Protein AF-A0A367IY80-F1 (afdb_monomer_lite)

pLDDT: mean 73.95, std 26.01, range [23.48, 98.56]

Secondary structure (DSSP, 8-state):
----HHHHHHHHHHTT---TT--HHHHHHHHHTTSPPPSSHHHHHHHHHHHHHHHHHH-TTT-S-HHHHHHHHHHHHHHHHHHH-TT-SSPPPHHHHHHHHHHSTTTTTS-HHHHHHHHHHHHHSPPPPTT-TT--GGGTTSHHHHHHS---S--SS-HHHHHHTHHHHHHHHS-SS--EESSS-TTSPP-HHHHHHHHHSPEEEEEES---SS--SS--EEEEEESEEEEEEEEEEE-GGGPBPS----EEEEEEEETTEEEEES-HHHHHHHHHHHHHHHHS------------------------------B--SEEEE-TT-EEEEETT--SSTTEEEEE-TTS-EEEEE-SSHHHHHHHHHHHHHHHHHHHH-------------HHHHHHHHHHHHHHHHHHHHHHHHHHHHHHHHHHHHHHHHHHHH---SSHHHHHHHHHHHHHHHHHHHHHHHHHHHHHHHHHHHHHHHHHHHHTTSPPPS-------GGGGGS---PPPPPTHHHHHHHHHHTTS-----S--GGGG----------------------------------------------

Foldseek 3Di:
DPDDPLLVVLLVVLVVDQCALAFLLLSLLVSQQAHPQDQDPVRNLVSLLSNLVSNCVNCVLQAVDSQLSSLVSVLLLLLLLQQPPPVNPDGDDQVNSLVQSCVRVNSVLDDSLLSNQSNQVSNVDHRNGNPDPPVDVVVCPPLSSLVVDDDDDDDDDHLVVVVVVLLVLLCVLAPPDAQKALFDDLPDAQPVVVLVVLQVPFDWAWAAPDQDPDDPDDGRIDIFTFSDKDKKWKFWQADFPRHGDPDGDTDIWIWTDTQQKIFTANPVVLSVVVVVVVVVVVPDDDDDPDDDDDDDDDDDDDDDDPDPPPDNSHTYTPDMAGLALKTKIDGNPPPPDPLWIWIAHPRRIIMIIHDPDVVRSNVVSSNNLLSRLCNHLVQDADPPDDDPPDPVVVVVVVVSLVSLVVLLVVLVVVLVVLVVVLSSLSSVSSSLSNRSRPDPVSSVSSSVVSNVSSVVNNVSSVVNSSSVSSNSSSVSSSVVVVCVVDDDDPDDDDPPDPPVVVPPPPPDDDDPPVVVVVVVVVVPDDDPPPDDDPVSSNDDDPDDDDDDDDDDDDDDDDDDDDDDDDDDDDDDDDDDDDDDDDD

Radius of gyration: 36.54 Å; chains: 1; bounding box: 98×61×120 Å

Sequence (583 aa):
MAVNIEEINFTRKLQTFDFCGESIDTSLRKLLAKVHLPKEAQQIDRAMEDFATRYYECNPTLIDKPDAAYAVAFSILLLHTDAHNKNVKQKMDKDTFIKRTKVIEGGEGVAAEILDIIYDNIVSSEFTYADDPRNLPERANSWFSRWMGDSTHDTTNTPNALLADLGPKLEQHMPAENSFNYKLNILKPIPIGAIHFSLLTAKPLCLAGVRSRHGPKSTETLTIRVTKAGLLDRKYDLLQGGKRATTRGWRPFGVILSGSQIIFFSDLSSYQAWLLEEKKQESQPRRNSTVPHSVSSCLTEPEPAIYPATMPSYLRPAQIVSLSHAVCIHDENYKKYPHVFRLIMSDGQHFLLRASSHEDMDDWMLKINYAAALKTTGVVVRPFKRRDKTEDAGFSTEKREERAKEKINELCNQIEGQCLILDRELQLRRNLMVLLPCQRSTKDRLIAYAEMTGKRISDKRIDLQQLECYRDFLEAELAWCSSSGKTQPKNQGSFKSLTNLLIIPSIPPKENTDMERIMRRRSQSNPILPNLNMSLLQLPTINQRGQMSSDTTPIKEEEYDDNISVIIVNDSFMERPDSPHIV

InterPro domains:
  IPR000904 Sec7 domain [PF01369] (14-127)
  IPR000904 Sec7 domain [PS50190] (14-125)
  IPR000904 Sec7 domain [SM00222] (2-127)
  IPR001849 Pleckstrin homology domain [PS50003] (225-373)
  IPR001849 Pleckstrin homology domain [SM00233] (226-375)
  IPR011993 PH-like domain superfamily [G3DSA:2.30.29.30] (216-375)
  IPR023394 Sec7, C-terminal domain superfamily [G3DSA:1.10.1000.11] (18-134)
  IPR035999 Sec7 domain superfamily [SSF48425] (15-132)
  IPR041681 Pleckstrin homology domain 9 [PF15410] (228-373)

Structure (mmCIF, N/CA/C/O backbone):
data_AF-A0A367IY80-F1
#
_entry.id   AF-A0A367IY80-F1
#
loop_
_atom_site.group_PDB
_atom_site.id
_atom_site.type_symbol
_atom_site.label_atom_id
_atom_site.label_alt_id
_atom_site.label_comp_id
_atom_site.label_asym_id
_atom_site.label_entity_id
_atom_site.label_seq_id
_atom_site.pdbx_PDB_ins_code
_atom_site.Cartn_x
_atom_site.Cartn_y
_atom_site.Cartn_z
_atom_site.occupancy
_atom_site.B_iso_or_equiv
_atom_site.auth_seq_id
_atom_site.auth_comp_id
_atom_site.auth_asym_id
_atom_site.auth_atom_id
_atom_site.pdbx_PDB_model_num
ATOM 1 N N . MET A 1 1 ? -5.882 20.447 49.235 1.00 39.56 1 MET A N 1
ATOM 2 C CA . MET A 1 1 ? -6.317 19.629 48.085 1.00 39.56 1 MET A CA 1
ATOM 3 C C . MET A 1 1 ? -6.302 18.179 48.529 1.00 39.56 1 MET A C 1
ATOM 5 O O . MET A 1 1 ? -5.224 17.622 48.680 1.00 39.56 1 MET A O 1
ATOM 9 N N . ALA A 1 2 ? -7.461 17.609 48.857 1.00 43.19 2 ALA A N 1
ATOM 10 C CA . ALA A 1 2 ? -7.563 16.180 49.129 1.00 43.19 2 ALA A CA 1
ATOM 11 C C . ALA A 1 2 ? -7.602 15.469 47.772 1.00 43.19 2 ALA A C 1
ATOM 13 O O . ALA A 1 2 ? -8.587 15.590 47.051 1.00 43.19 2 ALA A O 1
ATOM 14 N N . VAL A 1 3 ? -6.507 14.818 47.383 1.00 52.38 3 VAL A N 1
ATOM 15 C CA . VAL A 1 3 ? -6.527 13.902 46.237 1.00 52.38 3 VAL A CA 1
ATOM 16 C C . VAL A 1 3 ? -7.432 12.736 46.636 1.00 52.38 3 VAL A C 1
ATOM 18 O O . VAL A 1 3 ? -7.239 12.156 47.707 1.00 52.38 3 VAL A O 1
ATOM 21 N N . ASN A 1 4 ? -8.465 12.456 45.841 1.00 67.62 4 ASN A N 1
ATOM 22 C CA . ASN A 1 4 ? -9.477 11.463 46.181 1.00 67.62 4 ASN A CA 1
ATOM 23 C C . ASN A 1 4 ? -8.832 10.062 46.233 1.00 67.62 4 ASN A C 1
ATOM 25 O O . ASN A 1 4 ? -8.220 9.606 45.269 1.00 67.62 4 ASN A O 1
ATOM 29 N N . ILE A 1 5 ? -8.939 9.374 47.374 1.00 66.88 5 ILE A N 1
ATOM 30 C CA . ILE A 1 5 ? -8.332 8.051 47.605 1.00 66.88 5 ILE A CA 1
ATOM 31 C C . ILE A 1 5 ? -8.851 7.016 46.592 1.00 66.88 5 ILE A C 1
ATOM 33 O O . ILE A 1 5 ? -8.110 6.111 46.203 1.00 66.88 5 ILE A O 1
ATOM 37 N N . GLU A 1 6 ? -10.098 7.154 46.135 1.00 64.62 6 GLU A N 1
ATOM 38 C CA . GLU A 1 6 ? -10.689 6.276 45.117 1.00 64.62 6 GLU A CA 1
ATOM 39 C C . GLU A 1 6 ? -10.008 6.430 43.750 1.00 64.62 6 GLU A C 1
ATOM 41 O O . GLU A 1 6 ? -9.705 5.426 43.105 1.00 64.62 6 GLU A O 1
ATOM 46 N N . GLU A 1 7 ? -9.671 7.661 43.363 1.00 63.84 7 GLU A N 1
ATOM 47 C CA . GLU A 1 7 ? -8.958 7.991 42.121 1.00 63.84 7 GLU A CA 1
ATOM 48 C C . GLU A 1 7 ? -7.549 7.373 42.133 1.00 63.84 7 GLU A C 1
ATOM 50 O O . GLU A 1 7 ? -7.187 6.609 41.241 1.00 63.84 7 GLU A O 1
ATOM 55 N N . ILE A 1 8 ? -6.803 7.552 43.232 1.00 70.31 8 ILE A N 1
ATOM 56 C CA . ILE A 1 8 ? -5.475 6.938 43.423 1.00 70.31 8 ILE A CA 1
ATOM 57 C C . ILE A 1 8 ? -5.546 5.402 43.339 1.00 70.31 8 ILE A C 1
ATOM 59 O O . ILE A 1 8 ? -4.636 4.744 42.823 1.00 70.31 8 ILE A O 1
ATOM 63 N N . ASN A 1 9 ? -6.612 4.803 43.873 1.00 79.19 9 ASN A N 1
ATOM 64 C CA . ASN A 1 9 ? -6.799 3.356 43.851 1.00 79.19 9 ASN A CA 1
ATOM 65 C C . ASN A 1 9 ? -7.140 2.828 42.452 1.00 79.19 9 ASN A C 1
ATOM 67 O O . ASN A 1 9 ? -6.669 1.740 42.106 1.00 79.19 9 ASN A O 1
ATOM 71 N N . PHE A 1 10 ? -7.910 3.575 41.654 1.00 84.31 10 PHE A N 1
ATOM 72 C CA . PHE A 1 10 ? -8.187 3.239 40.258 1.00 84.31 10 PHE A CA 1
ATOM 73 C C . PHE A 1 10 ? -6.900 3.245 39.432 1.00 84.31 10 PHE A C 1
ATOM 75 O O . PHE A 1 10 ? -6.532 2.204 38.884 1.00 84.31 10 PHE A O 1
ATOM 82 N N . THR A 1 11 ? -6.161 4.360 39.428 1.00 82.81 11 THR A N 1
ATOM 83 C CA . THR A 1 11 ? -4.933 4.510 38.634 1.00 82.81 11 THR A CA 1
ATOM 84 C C . THR A 1 11 ? -3.892 3.452 39.015 1.00 82.81 11 THR A C 1
ATOM 86 O O . THR A 1 11 ? -3.287 2.825 38.145 1.00 82.81 11 THR A O 1
ATOM 89 N N . ARG A 1 12 ? -3.729 3.147 40.314 1.00 85.75 12 ARG A N 1
ATOM 90 C CA . ARG A 1 12 ? -2.819 2.077 40.766 1.00 85.75 12 ARG A CA 1
ATOM 91 C C . ARG A 1 12 ? -3.234 0.699 40.246 1.00 85.75 12 ARG A C 1
ATOM 93 O O . ARG A 1 12 ? -2.372 -0.077 39.844 1.00 85.75 12 ARG A O 1
ATOM 100 N N . LYS A 1 13 ? -4.530 0.371 40.267 1.00 87.25 13 LYS A N 1
ATOM 101 C CA . LYS A 1 13 ? -5.027 -0.913 39.746 1.00 87.25 13 LYS A CA 1
ATOM 102 C C . LYS A 1 13 ? -4.872 -0.990 38.231 1.00 87.25 13 LYS A C 1
ATOM 104 O O . LYS A 1 13 ? -4.437 -2.025 37.738 1.00 87.25 13 LYS A O 1
ATOM 109 N N . LEU A 1 14 ? -5.169 0.093 37.514 1.00 91.56 14 LEU A N 1
ATOM 110 C CA . LEU A 1 14 ? -5.046 0.194 36.059 1.00 91.56 14 LEU A CA 1
ATOM 111 C C . LEU A 1 14 ? -3.630 -0.151 35.575 1.00 91.56 14 LEU A C 1
ATOM 113 O O . LEU A 1 14 ? -3.478 -0.900 34.615 1.00 91.56 14 LEU A O 1
ATOM 117 N N . GLN A 1 15 ? -2.598 0.301 36.292 1.00 89.81 15 GLN A N 1
ATOM 118 C CA . GLN A 1 15 ? -1.198 -0.003 35.967 1.00 89.81 15 GLN A CA 1
ATOM 119 C C . GLN A 1 15 ? -0.846 -1.500 36.047 1.00 89.81 15 GLN A C 1
ATOM 121 O O . GLN A 1 15 ? 0.157 -1.926 35.481 1.00 89.81 15 GLN A O 1
ATOM 126 N N . THR A 1 16 ? -1.668 -2.325 36.708 1.00 90.56 16 THR A N 1
ATOM 127 C CA . THR A 1 16 ? -1.457 -3.784 36.765 1.00 90.56 16 THR A CA 1
ATOM 128 C C . THR A 1 16 ? -2.000 -4.523 35.539 1.00 90.56 16 THR A C 1
ATOM 130 O O . THR A 1 16 ? -1.734 -5.713 35.375 1.00 90.56 16 THR A O 1
ATOM 133 N N . PHE A 1 17 ? -2.753 -3.841 34.669 1.00 91.38 17 PHE A N 1
ATOM 134 C CA . PHE A 1 17 ? -3.269 -4.427 33.440 1.00 91.38 17 PHE A CA 1
ATOM 135 C C . PHE A 1 17 ? -2.245 -4.311 32.315 1.00 91.38 17 PHE A C 1
ATOM 137 O O . PHE A 1 17 ? -1.689 -3.241 32.050 1.00 91.38 17 PHE A O 1
ATOM 144 N N . ASP A 1 18 ? -2.039 -5.435 31.637 1.00 90.31 18 ASP A N 1
ATOM 145 C CA . ASP A 1 18 ? -1.393 -5.492 30.336 1.00 90.31 18 ASP A CA 1
ATOM 146 C C . ASP A 1 18 ? -2.469 -5.532 29.246 1.00 90.31 18 ASP A C 1
ATOM 148 O O . ASP A 1 18 ? -3.359 -6.391 29.284 1.00 90.31 18 ASP A O 1
ATOM 152 N N . PHE A 1 19 ? -2.402 -4.572 28.326 1.00 94.69 19 PHE A N 1
ATOM 153 C CA . PHE A 1 19 ? -3.300 -4.438 27.180 1.00 94.69 19 PHE A CA 1
ATOM 154 C C . PHE A 1 19 ? -2.566 -4.632 25.846 1.00 94.69 19 PHE A C 1
ATOM 156 O O . PHE A 1 19 ? -3.152 -4.372 24.796 1.00 94.69 19 PHE A O 1
ATOM 163 N N . CYS A 1 20 ? -1.287 -5.024 25.859 1.00 93.56 20 CYS A N 1
ATOM 164 C CA . CYS A 1 20 ? -0.490 -5.143 24.641 1.00 93.56 20 CYS A CA 1
ATOM 165 C C . CYS A 1 20 ? -1.132 -6.127 23.651 1.00 93.56 20 CYS A C 1
ATOM 167 O O . CYS A 1 20 ? -1.372 -7.288 23.976 1.00 93.56 20 CYS A O 1
ATOM 169 N N . GLY A 1 21 ? -1.379 -5.668 22.423 1.00 89.06 21 GLY A N 1
ATOM 170 C CA . GLY A 1 21 ? -1.939 -6.483 21.344 1.00 89.06 21 GLY A CA 1
ATOM 171 C C . GLY A 1 21 ? -3.428 -6.818 21.487 1.00 89.06 21 GLY A C 1
ATOM 172 O O . GLY A 1 21 ? -3.934 -7.620 20.704 1.00 89.06 21 GLY A O 1
ATOM 173 N N . GLU A 1 22 ? -4.137 -6.227 22.450 1.00 93.06 22 GLU A N 1
ATOM 174 C CA . GLU A 1 22 ? -5.588 -6.371 22.604 1.00 93.06 22 GLU A CA 1
ATOM 175 C C . GLU A 1 22 ? -6.330 -5.221 21.903 1.00 93.06 22 GLU A C 1
ATOM 177 O O . GLU A 1 22 ? -5.822 -4.104 21.814 1.00 93.06 22 GLU A O 1
ATOM 182 N N . SER A 1 23 ? -7.554 -5.467 21.421 1.00 95.44 23 SER A N 1
ATOM 183 C CA . SER A 1 23 ? -8.428 -4.393 20.939 1.00 95.44 23 SER A CA 1
ATOM 184 C C . SER A 1 23 ? -8.991 -3.562 22.096 1.00 95.44 23 SER A C 1
ATOM 186 O O . SER A 1 23 ? -9.239 -4.074 23.190 1.00 95.44 23 SER A O 1
ATOM 188 N N . ILE A 1 24 ? -9.271 -2.280 21.846 1.00 97.19 24 ILE A N 1
ATOM 189 C CA . ILE A 1 24 ? -9.706 -1.339 22.890 1.00 97.19 24 ILE A CA 1
ATOM 190 C C . ILE A 1 24 ? -11.011 -1.749 23.587 1.00 97.19 24 ILE A C 1
ATOM 192 O O . ILE A 1 24 ? -11.134 -1.586 24.799 1.00 97.19 24 ILE A O 1
ATOM 196 N N . ASP A 1 25 ? -11.967 -2.334 22.861 1.00 96.00 25 ASP A N 1
ATOM 197 C CA . ASP A 1 25 ? -13.209 -2.860 23.436 1.00 96.00 25 ASP A CA 1
ATOM 198 C C . ASP A 1 25 ? -12.947 -4.057 24.358 1.00 96.00 25 ASP A C 1
ATOM 200 O O . ASP A 1 25 ? -13.557 -4.169 25.423 1.00 96.00 25 ASP A O 1
ATOM 204 N N . THR A 1 26 ? -11.997 -4.917 23.995 1.00 94.00 26 THR A N 1
ATOM 205 C CA . THR A 1 26 ? -11.577 -6.070 24.798 1.00 94.00 26 THR A CA 1
ATOM 206 C C . THR A 1 26 ? -10.854 -5.627 26.069 1.00 94.00 26 THR A C 1
ATOM 208 O O . THR A 1 26 ? -11.201 -6.074 27.166 1.00 94.00 26 THR A O 1
ATOM 211 N N . SER A 1 27 ? -9.905 -4.697 25.951 1.00 95.94 27 SER A N 1
ATOM 212 C CA . SER A 1 27 ? -9.175 -4.136 27.091 1.00 95.94 27 SER A CA 1
ATOM 213 C C . SER A 1 27 ? -10.099 -3.393 28.057 1.00 95.94 27 SER A C 1
ATOM 215 O O . SER A 1 27 ? -9.985 -3.559 29.274 1.00 95.94 27 SER A O 1
ATOM 217 N N . LEU A 1 28 ? -11.075 -2.640 27.538 1.00 95.62 28 LEU A N 1
ATOM 218 C CA . LEU A 1 28 ? -12.061 -1.950 28.368 1.00 95.62 28 LEU A CA 1
ATOM 219 C C . LEU A 1 28 ? -12.973 -2.946 29.101 1.00 95.62 28 LEU A C 1
ATOM 221 O O . LEU A 1 28 ? -13.171 -2.819 30.308 1.00 95.62 28 LEU A O 1
ATOM 225 N N . ARG A 1 29 ? -13.457 -3.998 28.423 1.00 93.88 29 ARG A N 1
ATOM 226 C CA . ARG A 1 29 ? -14.198 -5.100 29.073 1.00 93.88 29 ARG A CA 1
ATOM 227 C C . ARG A 1 29 ? -13.383 -5.743 30.198 1.00 93.88 29 ARG A C 1
ATOM 229 O O . ARG A 1 29 ? -13.903 -5.954 31.293 1.00 93.88 29 ARG A O 1
ATOM 236 N N . LYS A 1 30 ? -12.101 -6.031 29.946 1.00 91.00 30 LYS A N 1
ATOM 237 C CA . LYS A 1 30 ? -11.167 -6.634 30.911 1.00 91.00 30 LYS A CA 1
ATOM 238 C C . LYS A 1 30 ? -10.981 -5.758 32.150 1.00 91.00 30 LYS A C 1
ATOM 240 O O . LYS A 1 30 ? -10.965 -6.286 33.263 1.00 91.00 30 LYS A O 1
ATOM 245 N N . LEU A 1 31 ? -10.858 -4.444 31.962 1.00 92.44 31 LEU A N 1
ATOM 246 C CA . LEU A 1 31 ? -10.748 -3.481 33.054 1.00 92.44 31 LEU A CA 1
ATOM 247 C C . LEU A 1 31 ? -12.026 -3.452 33.903 1.00 92.44 31 LEU A C 1
ATOM 249 O O . LEU A 1 31 ? -11.956 -3.652 35.115 1.00 92.44 31 LEU A O 1
ATOM 253 N N . LEU A 1 32 ? -13.189 -3.257 33.276 1.00 90.56 32 LEU A N 1
ATOM 254 C CA . LEU A 1 32 ? -14.473 -3.061 33.968 1.00 90.56 32 LEU A CA 1
ATOM 255 C C . LEU A 1 32 ? -14.977 -4.315 34.692 1.00 90.56 32 LEU A C 1
ATOM 257 O O . LEU A 1 32 ? -15.677 -4.216 35.701 1.00 90.56 32 LEU A O 1
ATOM 261 N N . ALA A 1 33 ? -14.555 -5.496 34.239 1.00 87.56 33 ALA A N 1
ATOM 262 C CA . ALA A 1 33 ? -14.820 -6.752 34.932 1.00 87.56 33 ALA A CA 1
ATOM 263 C C . ALA A 1 33 ? -14.089 -6.875 36.280 1.00 87.56 33 ALA A C 1
ATOM 265 O O . ALA A 1 33 ? -14.486 -7.681 37.118 1.00 87.56 33 ALA A O 1
ATOM 266 N N . LYS A 1 34 ? -13.010 -6.112 36.498 1.00 84.25 34 LYS A N 1
ATOM 267 C CA . LYS A 1 34 ? -12.121 -6.253 37.665 1.00 84.25 34 LYS A CA 1
ATOM 268 C C . LYS A 1 34 ? -11.995 -4.982 38.508 1.00 84.25 34 LYS A C 1
ATOM 270 O O . LYS A 1 34 ? -11.652 -5.061 39.689 1.00 84.25 34 LYS A O 1
ATOM 275 N N . VAL A 1 35 ? -12.232 -3.812 37.922 1.00 86.31 35 VAL A N 1
ATOM 276 C CA . VAL A 1 35 ? -12.069 -2.506 38.568 1.00 86.31 35 VAL A CA 1
ATOM 277 C C . VAL A 1 35 ? -13.399 -1.767 38.551 1.00 86.31 35 VAL A C 1
ATOM 279 O O . VAL A 1 35 ? -14.091 -1.735 37.540 1.00 86.31 35 VAL A O 1
ATOM 282 N N . HIS A 1 36 ? -13.750 -1.187 39.696 1.00 81.19 36 HIS A N 1
ATOM 283 C CA . HIS A 1 36 ? -14.983 -0.429 39.858 1.00 81.19 36 HIS A CA 1
ATOM 284 C C . HIS A 1 36 ? -14.760 0.972 39.297 1.00 81.19 36 HIS A C 1
ATOM 286 O O . HIS A 1 36 ? -13.751 1.607 39.620 1.00 81.19 36 HIS A O 1
ATOM 292 N N . LEU A 1 37 ? -15.685 1.438 38.458 1.00 83.38 37 LEU A N 1
ATOM 293 C CA . LEU A 1 37 ? -15.682 2.833 38.043 1.00 83.38 37 LEU A CA 1
ATOM 294 C C . LEU A 1 37 ? -16.216 3.715 39.177 1.00 83.38 37 LEU A C 1
ATOM 296 O O . LEU A 1 37 ? -17.112 3.291 39.914 1.00 83.38 37 LEU A O 1
ATOM 300 N N . PRO A 1 38 ? -15.712 4.951 39.299 1.00 82.88 38 PRO A N 1
ATOM 301 C CA . PRO A 1 38 ? -16.319 5.946 40.166 1.00 82.88 38 PRO A CA 1
ATOM 302 C C . PRO A 1 38 ? -17.782 6.221 39.793 1.00 82.88 38 PRO A C 1
ATOM 304 O O . PRO A 1 38 ? -18.209 5.977 38.665 1.00 82.88 38 PRO A O 1
ATOM 307 N N . LYS A 1 39 ? -18.557 6.766 40.735 1.00 78.12 39 LYS A N 1
ATOM 308 C CA . LYS A 1 39 ? -19.978 7.100 40.508 1.00 78.12 39 LYS A CA 1
ATOM 309 C C . LYS A 1 39 ? -20.194 8.526 40.001 1.00 78.12 39 LYS A C 1
ATOM 311 O O . LYS A 1 39 ? -21.247 8.827 39.447 1.00 78.12 39 LYS A O 1
ATOM 316 N N . GLU A 1 40 ? -19.220 9.409 40.205 1.00 81.81 40 GLU A N 1
ATOM 317 C CA . GLU A 1 40 ? -19.300 10.810 39.793 1.00 81.81 40 GLU A CA 1
ATOM 318 C C . GLU A 1 40 ? -18.825 10.989 38.349 1.00 81.81 40 GLU A C 1
ATOM 320 O O . GLU A 1 40 ? -17.759 10.505 37.973 1.00 81.81 40 GLU A O 1
ATOM 325 N N . ALA A 1 41 ? -19.576 11.752 37.549 1.00 80.38 41 ALA A N 1
ATOM 326 C CA . ALA A 1 41 ? -19.288 11.942 36.125 1.00 80.38 41 ALA A CA 1
ATOM 327 C C . ALA A 1 41 ? -17.870 12.480 35.858 1.00 80.38 41 ALA A C 1
ATOM 329 O O . ALA A 1 41 ? -17.178 11.964 34.987 1.00 80.38 41 ALA A O 1
ATOM 330 N N . GLN A 1 42 ? -17.410 13.462 36.643 1.00 83.31 42 GLN A N 1
ATOM 331 C CA . GLN A 1 42 ? -16.056 14.021 36.510 1.00 83.31 42 GLN A CA 1
ATOM 332 C C . GLN A 1 42 ? -14.959 12.998 36.833 1.00 83.31 42 GLN A C 1
ATOM 334 O O . GLN A 1 42 ? -13.864 13.072 36.290 1.00 83.31 42 GLN A O 1
ATOM 339 N N . GLN A 1 43 ? -15.236 12.047 37.724 1.00 84.81 43 GLN A N 1
ATOM 340 C CA . GLN A 1 43 ? -14.275 11.012 38.094 1.00 84.81 43 GLN A CA 1
ATOM 341 C C . GLN A 1 43 ? -14.250 9.880 37.059 1.00 84.81 43 GLN A C 1
ATOM 343 O O . GLN A 1 43 ? -13.184 9.343 36.774 1.00 84.81 43 GLN A O 1
ATOM 348 N N . ILE A 1 44 ? -15.400 9.545 36.459 1.00 86.38 44 ILE A N 1
ATOM 349 C CA . ILE A 1 44 ? -15.474 8.622 35.314 1.00 86.38 44 ILE A CA 1
ATOM 350 C C . ILE A 1 44 ? -14.679 9.181 34.133 1.00 86.38 44 ILE A C 1
ATOM 352 O O . ILE A 1 44 ? -13.930 8.440 33.504 1.00 86.38 44 ILE A O 1
ATOM 356 N N . ASP A 1 45 ? -14.822 10.478 33.858 1.00 86.75 45 ASP A N 1
ATOM 357 C CA . ASP A 1 45 ? -14.097 11.164 32.790 1.00 86.75 45 ASP A CA 1
ATOM 358 C C . ASP A 1 45 ? -12.576 10.996 32.941 1.00 86.75 45 ASP A C 1
ATOM 360 O O . ASP A 1 45 ? -11.920 10.425 32.069 1.00 86.75 45 ASP A O 1
ATOM 364 N N . ARG A 1 46 ? -12.037 11.333 34.121 1.00 90.38 46 ARG A N 1
ATOM 365 C CA . ARG A 1 46 ? -10.613 11.132 34.445 1.00 90.38 46 ARG A CA 1
ATOM 366 C C . ARG A 1 46 ? -10.180 9.670 34.385 1.00 90.38 46 ARG A C 1
ATOM 368 O O . ARG A 1 46 ? -9.112 9.362 33.869 1.00 90.38 46 ARG A O 1
ATOM 375 N N . ALA A 1 47 ? -11.013 8.748 34.868 1.00 90.38 47 ALA A N 1
ATOM 376 C CA . ALA A 1 47 ? -10.726 7.317 34.783 1.00 90.38 47 ALA A CA 1
ATOM 377 C C . ALA A 1 47 ? -10.609 6.834 33.322 1.00 90.38 47 ALA A C 1
ATOM 379 O O . ALA A 1 47 ? -9.811 5.942 33.026 1.00 90.38 47 ALA A O 1
ATOM 380 N N . MET A 1 48 ? -11.386 7.416 32.401 1.00 92.88 48 MET A N 1
ATOM 381 C CA . MET A 1 48 ? -11.287 7.123 30.969 1.00 92.88 48 MET A CA 1
ATOM 382 C C . MET A 1 48 ? -10.054 7.756 30.323 1.00 92.88 48 MET A C 1
ATOM 384 O O . MET A 1 48 ? -9.451 7.118 29.462 1.00 92.88 48 MET A O 1
ATOM 388 N N . GLU A 1 49 ? -9.638 8.951 30.745 1.00 93.56 49 GLU A N 1
ATOM 389 C CA . GLU A 1 49 ? -8.364 9.552 30.315 1.00 93.56 49 GLU A CA 1
ATOM 390 C C . GLU A 1 49 ? -7.160 8.701 30.759 1.00 93.56 49 GLU A C 1
ATOM 392 O O . GLU A 1 49 ? -6.262 8.412 29.959 1.00 93.56 49 GLU A O 1
ATOM 397 N N . ASP A 1 50 ? -7.177 8.224 32.006 1.00 94.88 50 ASP A N 1
ATOM 398 C CA . ASP A 1 50 ? -6.172 7.307 32.549 1.00 94.88 50 ASP A CA 1
ATOM 399 C C . ASP A 1 50 ? -6.133 5.996 31.747 1.00 94.88 50 ASP A C 1
ATOM 401 O O . ASP A 1 50 ? -5.061 5.549 31.324 1.00 94.88 50 ASP A O 1
ATOM 405 N N . PHE A 1 51 ? -7.300 5.386 31.486 1.00 96.31 51 PHE A N 1
ATOM 406 C CA . PHE A 1 51 ? -7.398 4.175 30.662 1.00 96.31 51 PHE A CA 1
ATOM 407 C C . PHE A 1 51 ? -6.853 4.400 29.252 1.00 96.31 51 PHE A C 1
ATOM 409 O O . PHE A 1 51 ? -6.078 3.581 28.762 1.00 96.31 51 PHE A O 1
ATOM 416 N N . ALA A 1 52 ? -7.230 5.503 28.609 1.00 96.94 52 ALA A N 1
ATOM 417 C CA . ALA A 1 52 ? -6.790 5.847 27.265 1.00 96.94 52 ALA A CA 1
ATOM 418 C C . ALA A 1 52 ? -5.269 6.015 27.183 1.00 96.94 52 ALA A C 1
ATOM 420 O O . ALA A 1 52 ? -4.633 5.483 26.269 1.00 96.94 52 ALA A O 1
ATOM 421 N N . THR A 1 53 ? -4.682 6.689 28.174 1.00 96.44 53 THR A N 1
ATOM 422 C CA . THR A 1 53 ? -3.229 6.850 28.301 1.00 96.44 53 THR A CA 1
ATOM 423 C C . THR A 1 53 ? -2.553 5.492 28.450 1.00 96.44 53 THR A C 1
ATOM 425 O O . THR A 1 53 ? -1.660 5.161 27.671 1.00 96.44 53 THR A O 1
ATOM 428 N N . ARG A 1 54 ? -3.036 4.651 29.372 1.00 96.31 54 ARG A N 1
ATOM 429 C CA . ARG A 1 54 ? -2.484 3.309 29.587 1.00 96.31 54 ARG A CA 1
ATOM 430 C C . ARG A 1 54 ? -2.618 2.414 28.352 1.00 96.31 54 ARG A C 1
ATOM 432 O O . ARG A 1 54 ? -1.686 1.691 28.008 1.00 96.31 54 ARG A O 1
ATOM 439 N N . TYR A 1 55 ? -3.763 2.446 27.676 1.00 97.31 55 TYR A N 1
ATOM 440 C CA . TYR A 1 55 ? -3.983 1.665 26.462 1.00 97.31 55 TYR A CA 1
ATOM 441 C C . TYR A 1 55 ? -3.032 2.101 25.341 1.00 97.31 55 TYR A C 1
ATOM 443 O O . TYR A 1 55 ? -2.469 1.244 24.662 1.00 97.31 55 TYR A O 1
ATOM 451 N N . TYR A 1 56 ? -2.811 3.410 25.178 1.00 95.94 56 TYR A N 1
ATOM 452 C CA . TYR A 1 56 ? -1.848 3.951 24.218 1.00 95.94 56 TYR A CA 1
ATOM 453 C C . TYR A 1 56 ? -0.402 3.546 24.550 1.00 95.94 56 TYR A C 1
ATOM 455 O O . TYR A 1 56 ? 0.323 3.129 23.651 1.00 95.94 56 TYR A O 1
ATOM 463 N N . GLU A 1 57 ? 0.007 3.588 25.822 1.00 95.38 57 GLU A N 1
ATOM 464 C CA . GLU A 1 57 ? 1.333 3.118 26.262 1.00 95.38 57 GLU A CA 1
ATOM 465 C C . GLU A 1 57 ? 1.575 1.643 25.915 1.00 95.38 57 GLU A C 1
ATOM 467 O O . GLU A 1 57 ? 2.662 1.279 25.466 1.00 95.38 57 GLU A O 1
ATOM 472 N N . CYS A 1 58 ? 0.557 0.795 26.090 1.00 94.94 58 CYS A N 1
ATOM 473 C CA . CYS A 1 58 ? 0.616 -0.616 25.711 1.00 94.94 58 CYS A CA 1
ATOM 474 C C . CYS A 1 58 ? 0.557 -0.830 24.187 1.00 94.94 58 CYS A C 1
ATOM 476 O O . CYS A 1 58 ? 1.076 -1.826 23.687 1.00 94.94 58 CYS A O 1
ATOM 478 N N . ASN A 1 59 ? -0.079 0.078 23.437 1.00 95.69 59 ASN A N 1
ATOM 479 C CA . ASN A 1 59 ? -0.405 -0.109 22.021 1.00 95.69 59 ASN A CA 1
ATOM 480 C C . ASN A 1 59 ? -0.079 1.112 21.132 1.00 95.69 59 ASN A C 1
ATOM 482 O O . ASN A 1 59 ? -0.942 1.558 20.364 1.00 95.69 59 ASN A O 1
ATOM 486 N N . PRO A 1 60 ? 1.171 1.617 21.123 1.00 93.38 60 PRO A N 1
ATOM 487 C CA . PRO A 1 60 ? 1.538 2.835 20.387 1.00 93.38 60 PRO A CA 1
ATOM 488 C C . PRO A 1 60 ? 1.443 2.681 18.861 1.00 93.38 60 PRO A C 1
ATOM 490 O O . PRO A 1 60 ? 1.526 3.652 18.119 1.00 93.38 60 PRO A O 1
ATOM 493 N N . THR A 1 61 ? 1.304 1.447 18.366 1.00 92.44 61 THR A N 1
ATOM 494 C CA . THR A 1 61 ? 1.189 1.142 16.933 1.00 92.44 61 THR A CA 1
ATOM 495 C C . THR A 1 61 ? -0.252 0.963 16.453 1.00 92.44 61 THR A C 1
ATOM 497 O O . THR A 1 61 ? -0.453 0.880 15.238 1.00 92.44 61 THR A O 1
ATOM 500 N N . LEU A 1 62 ? -1.226 0.892 17.372 1.00 93.38 62 LEU A N 1
ATOM 501 C CA . LEU A 1 62 ? -2.657 0.735 17.079 1.00 93.38 62 LEU A CA 1
ATOM 502 C C . LEU A 1 62 ? -3.388 2.079 17.058 1.00 93.38 62 LEU A C 1
ATOM 504 O O . LEU A 1 62 ? -4.275 2.282 16.234 1.00 93.38 62 LEU A O 1
ATOM 508 N N . ILE A 1 63 ? -2.995 3.010 17.926 1.00 91.00 63 ILE A N 1
ATOM 509 C CA . ILE A 1 63 ? -3.625 4.325 18.061 1.00 91.00 63 ILE A CA 1
ATOM 510 C C . ILE A 1 63 ? -2.554 5.416 18.003 1.00 91.00 63 ILE A C 1
ATOM 512 O O . ILE A 1 63 ? -1.492 5.263 18.593 1.00 91.00 63 ILE A O 1
ATOM 516 N N . ASP A 1 64 ? -2.850 6.522 17.314 1.00 87.38 64 ASP A N 1
ATOM 517 C CA . ASP A 1 64 ? -1.910 7.636 17.116 1.00 87.38 64 ASP A CA 1
ATOM 518 C C . ASP A 1 64 ? -1.649 8.457 18.384 1.00 87.38 64 ASP A C 1
ATOM 520 O O . ASP A 1 64 ? -0.544 8.955 18.592 1.00 87.38 64 ASP A O 1
ATOM 524 N N . LYS A 1 65 ? -2.693 8.676 19.193 1.00 91.31 65 LYS A N 1
ATOM 525 C CA . LYS A 1 65 ? -2.667 9.559 20.366 1.00 91.31 65 LYS A CA 1
ATOM 526 C C . LYS A 1 65 ? -3.614 9.060 21.460 1.00 91.31 65 LYS A C 1
ATOM 528 O O . LYS A 1 65 ? -4.664 8.509 21.123 1.00 91.31 65 LYS A O 1
ATOM 533 N N . PRO A 1 66 ? -3.336 9.351 22.743 1.00 94.56 66 PRO A N 1
ATOM 534 C CA . PRO A 1 66 ? -4.251 9.040 23.843 1.00 94.56 66 PRO A CA 1
ATOM 535 C C . PRO A 1 66 ? -5.676 9.578 23.634 1.00 94.56 66 PRO A C 1
ATOM 537 O O . PRO A 1 66 ? -6.632 8.859 23.903 1.00 94.56 66 PRO A O 1
ATOM 540 N N . ASP A 1 67 ? -5.837 10.782 23.068 1.00 94.81 67 ASP A N 1
ATOM 541 C CA . ASP A 1 67 ? -7.159 11.380 22.802 1.00 94.81 67 ASP A CA 1
ATOM 542 C C . ASP A 1 67 ? -8.054 10.489 21.919 1.00 94.81 67 ASP A C 1
ATOM 544 O O . ASP A 1 67 ? -9.255 10.374 22.152 1.00 94.81 67 ASP A O 1
ATOM 548 N N . ALA A 1 68 ? -7.472 9.792 20.938 1.00 95.31 68 ALA A N 1
ATOM 549 C CA . ALA A 1 68 ? -8.219 8.872 20.083 1.00 95.31 68 ALA A CA 1
ATOM 550 C C . ALA A 1 68 ? -8.693 7.630 20.854 1.00 95.31 68 ALA A C 1
ATOM 552 O O . ALA A 1 68 ? -9.823 7.177 20.668 1.00 95.31 68 ALA A O 1
ATOM 553 N N . ALA A 1 69 ? -7.862 7.103 21.762 1.00 96.88 69 ALA A N 1
ATOM 554 C CA . ALA A 1 69 ? -8.262 6.014 22.651 1.00 96.88 69 ALA A CA 1
ATOM 555 C C . ALA A 1 69 ? -9.391 6.457 23.594 1.00 96.88 69 ALA A C 1
ATOM 557 O O . ALA A 1 69 ? -10.367 5.726 23.761 1.00 96.88 69 ALA A O 1
ATOM 558 N N . TYR A 1 70 ? -9.301 7.670 24.144 1.00 96.81 70 TYR A N 1
ATOM 559 C CA . TYR A 1 70 ? -10.336 8.254 24.995 1.00 96.81 70 TYR A CA 1
ATOM 560 C C . TYR A 1 70 ? -11.667 8.394 24.244 1.00 96.81 70 TYR A C 1
ATOM 562 O O . TYR A 1 70 ? -12.688 7.883 24.708 1.00 96.81 70 TYR A O 1
ATOM 570 N N . ALA A 1 71 ? -11.656 8.993 23.047 1.00 96.00 71 ALA A N 1
ATOM 571 C CA . ALA A 1 71 ? -12.855 9.188 22.232 1.00 96.00 71 ALA A CA 1
ATOM 572 C C . ALA A 1 71 ? -13.583 7.864 21.940 1.00 96.00 71 ALA A C 1
ATOM 574 O O . ALA A 1 71 ? -14.814 7.779 22.036 1.00 96.00 71 ALA A O 1
ATOM 575 N N . VAL A 1 72 ? -12.826 6.808 21.622 1.00 97.50 72 VAL A N 1
ATOM 576 C CA . VAL A 1 72 ? -13.377 5.473 21.358 1.00 97.50 72 VAL A CA 1
ATOM 577 C C . VAL A 1 72 ? -13.872 4.806 22.642 1.00 97.50 72 VAL A C 1
ATOM 579 O O . VAL A 1 72 ? -14.989 4.292 22.651 1.00 97.50 72 VAL A O 1
ATOM 582 N N . ALA A 1 73 ? -13.104 4.844 23.735 1.00 96.94 73 ALA A N 1
ATOM 583 C CA . ALA A 1 73 ? -13.496 4.253 25.016 1.00 96.94 73 ALA A CA 1
ATOM 584 C C . ALA A 1 73 ? -14.790 4.876 25.563 1.00 96.94 73 ALA A C 1
ATOM 586 O O . ALA A 1 73 ? -15.719 4.161 25.946 1.00 96.94 73 ALA A O 1
ATOM 587 N N . PHE A 1 74 ? -14.892 6.206 25.519 1.00 94.50 74 PHE A N 1
ATOM 588 C CA . PHE A 1 74 ? -16.087 6.928 25.945 1.00 94.50 74 PHE A CA 1
ATOM 589 C C . PHE A 1 74 ? -17.294 6.605 25.053 1.00 94.50 74 PHE A C 1
ATOM 591 O O . PHE A 1 74 ? -18.391 6.336 25.548 1.00 94.50 74 PHE A O 1
ATOM 598 N N . SER A 1 75 ? -17.088 6.542 23.733 1.00 97.25 75 SER A N 1
ATOM 599 C CA . SER A 1 75 ? -18.132 6.129 22.785 1.00 97.25 75 SER A CA 1
ATOM 600 C C . SER A 1 75 ? -18.629 4.707 23.053 1.00 97.25 75 SER A C 1
ATOM 602 O O . SER A 1 75 ? -19.832 4.458 22.987 1.00 97.25 75 SER A O 1
ATOM 604 N N . ILE A 1 76 ? -17.725 3.777 23.379 1.00 97.75 76 ILE A N 1
ATOM 605 C CA . ILE A 1 76 ? -18.067 2.394 23.728 1.00 97.75 76 ILE A CA 1
ATOM 606 C C . ILE A 1 76 ? -18.959 2.348 24.972 1.00 97.75 76 ILE A C 1
ATOM 608 O O . ILE A 1 76 ? -19.961 1.634 24.957 1.00 97.75 76 ILE A O 1
ATOM 612 N N . LEU A 1 77 ? -18.634 3.110 26.023 1.00 93.06 77 LEU A N 1
ATOM 613 C CA . LEU A 1 77 ? -19.459 3.173 27.234 1.00 93.06 77 LEU A CA 1
ATOM 614 C C . LEU A 1 77 ? -20.858 3.726 26.947 1.00 93.06 77 LEU A C 1
ATOM 616 O O . LEU A 1 77 ? -21.847 3.147 27.393 1.00 93.06 77 LEU A O 1
ATOM 620 N N . LEU A 1 78 ? -20.955 4.805 26.164 1.00 92.00 78 LEU A N 1
ATOM 621 C CA . LEU A 1 78 ? -22.243 5.374 25.760 1.00 92.00 78 LEU A CA 1
ATOM 622 C C . LEU A 1 78 ? -23.085 4.375 24.960 1.00 92.00 78 LEU A C 1
ATOM 624 O O . LEU A 1 78 ? -24.277 4.223 25.228 1.00 92.00 78 LEU A O 1
ATOM 628 N N . LEU A 1 79 ? -22.469 3.687 23.995 1.00 97.19 79 LEU A N 1
ATOM 629 C CA . LEU A 1 79 ? -23.147 2.677 23.187 1.00 97.19 79 LEU A CA 1
ATOM 630 C C . LEU A 1 79 ? -23.586 1.480 24.032 1.00 97.19 79 LEU A C 1
ATOM 632 O O . LEU A 1 79 ? -24.688 0.977 23.839 1.00 97.19 79 LEU A O 1
ATOM 636 N N . HIS A 1 80 ? -22.744 1.015 24.957 1.00 94.12 80 HIS A N 1
ATOM 637 C CA . HIS A 1 80 ? -23.083 -0.098 25.840 1.00 94.12 80 HIS A CA 1
ATOM 638 C C . HIS A 1 80 ? -24.328 0.229 26.671 1.00 94.12 80 HIS A C 1
ATOM 640 O O . HIS A 1 80 ? -25.284 -0.554 26.659 1.00 94.12 80 HIS A O 1
ATOM 646 N N . THR A 1 81 ? -24.363 1.402 27.313 1.00 90.19 81 THR A N 1
ATOM 647 C CA . THR A 1 81 ? -25.531 1.799 28.102 1.00 90.19 81 THR A CA 1
ATOM 648 C C . THR A 1 81 ? -26.769 1.969 27.229 1.00 90.19 81 THR A C 1
ATOM 650 O O . THR A 1 81 ? -27.840 1.484 27.593 1.00 90.19 81 THR A O 1
ATOM 653 N N . ASP A 1 82 ? -26.638 2.605 26.063 1.00 94.06 82 ASP A N 1
ATOM 654 C CA . ASP A 1 82 ? -27.738 2.738 25.108 1.00 94.06 82 ASP A CA 1
ATOM 655 C C . ASP A 1 82 ? -28.291 1.366 24.697 1.00 94.06 82 ASP A C 1
ATOM 657 O O . ASP A 1 82 ? -29.491 1.134 24.838 1.00 94.06 82 ASP A O 1
ATOM 661 N N . ALA A 1 83 ? -27.428 0.431 24.289 1.00 93.81 83 ALA A N 1
ATOM 662 C CA . ALA A 1 83 ? -27.793 -0.889 23.780 1.00 93.81 83 ALA A CA 1
ATOM 663 C C . ALA A 1 83 ? -28.474 -1.769 24.840 1.00 93.81 83 ALA A C 1
ATOM 665 O O . ALA A 1 83 ? -29.541 -2.336 24.582 1.00 93.81 83 ALA A O 1
ATOM 666 N N . HIS A 1 84 ? -27.925 -1.834 26.056 1.00 90.94 84 HIS A N 1
ATOM 667 C CA . HIS A 1 84 ? -28.343 -2.812 27.073 1.00 90.94 84 HIS A CA 1
ATOM 668 C C . HIS A 1 84 ? -29.346 -2.266 28.103 1.00 90.94 84 HIS A C 1
ATOM 670 O O . HIS A 1 84 ? -29.988 -3.038 28.817 1.00 90.94 84 HIS A O 1
ATOM 676 N N . ASN A 1 85 ? -29.588 -0.950 28.142 1.00 89.81 85 ASN A N 1
ATOM 677 C CA . ASN A 1 85 ? -30.614 -0.368 29.009 1.00 89.81 85 ASN A CA 1
ATOM 678 C C . ASN A 1 85 ? -32.032 -0.596 28.451 1.00 89.81 85 ASN A C 1
ATOM 680 O O . ASN A 1 85 ? -32.422 -0.026 27.431 1.00 89.81 85 ASN A O 1
ATOM 684 N N . LYS A 1 86 ? -32.849 -1.387 29.155 1.00 91.69 86 LYS A N 1
ATOM 685 C CA . LYS A 1 86 ? -34.234 -1.720 28.759 1.00 91.69 86 LYS A CA 1
ATOM 686 C C . LYS A 1 86 ? -35.159 -0.504 28.611 1.00 91.69 86 LYS A C 1
ATOM 688 O O . LYS A 1 86 ? -36.167 -0.602 27.919 1.00 91.69 86 LYS A O 1
ATOM 693 N N . ASN A 1 87 ? -34.827 0.625 29.237 1.00 90.31 87 ASN A N 1
ATOM 694 C CA . ASN A 1 87 ? -35.647 1.839 29.203 1.00 90.31 87 ASN A CA 1
ATOM 695 C C . ASN A 1 87 ? -35.456 2.661 27.919 1.00 90.31 87 ASN A C 1
ATOM 697 O O . ASN A 1 87 ? -36.294 3.502 27.592 1.00 90.31 87 ASN A O 1
ATOM 701 N N . VAL A 1 88 ? -34.376 2.421 27.173 1.00 89.69 88 VAL A N 1
ATOM 702 C CA . VAL A 1 88 ? -34.120 3.103 25.902 1.00 89.69 88 VAL A CA 1
ATOM 703 C C . VAL A 1 88 ? -34.949 2.430 24.809 1.00 89.69 88 VAL A C 1
ATOM 705 O O . VAL A 1 88 ? -34.704 1.279 24.457 1.00 89.69 88 VAL A O 1
ATOM 708 N N . LYS A 1 89 ? -35.945 3.145 24.273 1.00 89.75 89 LYS A N 1
ATOM 709 C CA . LYS A 1 89 ? -36.839 2.622 23.223 1.00 89.75 89 LYS A CA 1
ATOM 710 C C . LYS A 1 89 ? -36.209 2.664 21.833 1.00 89.75 89 LYS A C 1
ATOM 712 O O . LYS A 1 89 ? -36.368 1.727 21.060 1.00 89.75 89 LYS A O 1
ATOM 717 N N . GLN A 1 90 ? -35.524 3.760 21.518 1.00 91.81 90 GLN A N 1
ATOM 718 C CA . GLN A 1 90 ? -34.827 3.953 20.250 1.00 91.81 90 GLN A CA 1
ATOM 719 C C . GLN A 1 90 ? -33.331 3.833 20.500 1.00 91.81 90 GLN A C 1
ATOM 721 O O . GLN A 1 90 ? -32.734 4.724 21.095 1.00 91.81 90 GLN A O 1
ATOM 726 N N . LYS A 1 91 ? -32.766 2.702 20.085 1.00 93.44 91 LYS A N 1
ATOM 727 C CA . LYS A 1 91 ? -31.340 2.411 20.217 1.00 93.44 91 LYS A CA 1
ATOM 728 C C . LYS A 1 91 ? -30.549 3.155 19.150 1.00 93.44 91 LYS A C 1
ATOM 730 O O . LYS A 1 91 ? -31.038 3.346 18.037 1.00 93.44 91 LYS A O 1
ATOM 735 N N . MET A 1 92 ? -29.327 3.540 19.484 1.00 94.69 92 MET A N 1
ATOM 736 C CA . MET A 1 92 ? -28.384 4.139 18.555 1.00 94.69 92 MET A CA 1
ATOM 737 C C . MET A 1 92 ? -28.050 3.138 17.450 1.00 94.69 92 MET A C 1
ATOM 739 O O . MET A 1 92 ? -27.558 2.040 17.720 1.00 94.69 92 MET A O 1
ATOM 743 N N . ASP A 1 93 ? -28.298 3.519 16.200 1.00 97.12 93 ASP A N 1
ATOM 744 C CA . ASP A 1 93 ? -27.839 2.732 15.064 1.00 97.12 93 ASP A CA 1
ATOM 745 C C . ASP A 1 93 ? -26.328 2.893 14.845 1.00 97.12 93 ASP A C 1
ATOM 747 O O . ASP A 1 93 ? -25.647 3.753 15.416 1.00 97.12 93 ASP A O 1
ATOM 751 N N . LYS A 1 94 ? -25.792 2.011 14.010 1.00 97.31 94 LYS A N 1
ATOM 752 C CA . LYS A 1 94 ? -24.363 1.932 13.746 1.00 97.31 94 LYS A CA 1
ATOM 753 C C . LYS A 1 94 ? -23.802 3.185 13.074 1.00 97.31 94 LYS A C 1
ATOM 755 O O . LYS A 1 94 ? -22.754 3.679 13.487 1.00 97.31 94 LYS A O 1
ATOM 760 N N . ASP A 1 95 ? -24.487 3.710 12.064 1.00 97.44 95 ASP A N 1
ATOM 761 C CA . ASP A 1 95 ? -24.022 4.891 11.330 1.00 97.44 95 ASP A CA 1
ATOM 762 C C . ASP A 1 95 ? -23.975 6.118 12.247 1.00 97.44 95 ASP A C 1
ATOM 764 O O . ASP A 1 95 ? -23.026 6.907 12.204 1.00 97.44 95 ASP A O 1
ATOM 768 N N . THR A 1 96 ? -24.957 6.245 13.143 1.00 97.50 96 THR A N 1
ATOM 769 C CA . THR A 1 96 ? -24.981 7.279 14.178 1.00 97.50 96 THR A CA 1
ATOM 770 C C . THR A 1 96 ? -23.830 7.111 15.158 1.00 97.50 96 THR A C 1
ATOM 772 O O . THR A 1 96 ? -23.179 8.108 15.473 1.00 97.50 96 THR A O 1
ATOM 775 N N . PHE A 1 97 ? -23.541 5.888 15.615 1.00 98.19 97 PHE A N 1
ATOM 776 C CA . PHE A 1 97 ? -22.390 5.613 16.479 1.00 98.19 97 PHE A CA 1
ATOM 777 C C . PHE A 1 97 ? -21.080 6.061 15.822 1.00 98.19 97 PHE A C 1
ATOM 779 O O . PHE A 1 97 ? -20.376 6.904 16.378 1.00 98.19 97 PHE A O 1
ATOM 786 N N . ILE A 1 98 ? -20.805 5.597 14.598 1.00 98.06 98 ILE A N 1
ATOM 787 C CA . ILE A 1 98 ? -19.583 5.945 13.857 1.00 98.06 98 ILE A CA 1
ATOM 788 C C . ILE A 1 98 ? -19.475 7.463 13.679 1.00 98.06 98 ILE A C 1
ATOM 790 O O . ILE A 1 98 ? -18.423 8.052 13.936 1.00 98.06 98 ILE A O 1
ATOM 794 N N . LYS A 1 99 ? -20.565 8.118 13.259 1.00 97.38 99 LYS A N 1
ATOM 795 C CA . LYS A 1 99 ? -20.588 9.567 13.043 1.00 97.38 99 LYS A CA 1
ATOM 796 C C . LYS A 1 99 ? -20.341 10.341 14.337 1.00 97.38 99 LYS A C 1
ATOM 798 O O . LYS A 1 99 ? -19.589 11.309 14.312 1.00 97.38 99 LYS A O 1
ATOM 803 N N . ARG A 1 100 ? -20.958 9.936 15.452 1.00 95.38 100 ARG A N 1
ATOM 804 C CA . ARG A 1 100 ? -20.788 10.602 16.751 1.00 95.38 100 ARG A CA 1
ATOM 805 C C . ARG A 1 100 ? -19.368 10.448 17.269 1.00 95.38 100 ARG A C 1
ATOM 807 O O . ARG A 1 100 ? -18.776 11.452 17.643 1.00 95.38 100 ARG A O 1
ATOM 814 N N . THR A 1 101 ? -18.800 9.245 17.211 1.00 96.38 101 THR A N 1
ATOM 815 C CA . THR A 1 101 ? -17.415 9.008 17.637 1.00 96.38 101 THR A CA 1
ATOM 816 C C . THR A 1 101 ? -16.429 9.857 16.843 1.00 96.38 101 THR A C 1
ATOM 818 O O . THR A 1 101 ? -15.549 10.467 17.435 1.00 96.38 101 THR A O 1
ATOM 821 N N . LYS A 1 102 ? -16.611 9.981 15.523 1.00 95.56 102 LYS A N 1
ATOM 822 C CA . LYS A 1 102 ? -15.724 10.785 14.663 1.00 95.56 102 LYS A CA 1
ATOM 823 C C . LYS A 1 102 ? -15.779 12.297 14.894 1.00 95.56 102 LYS A C 1
ATOM 825 O O . LYS A 1 102 ? -14.911 13.002 14.391 1.00 95.56 102 LYS A O 1
ATOM 830 N N . VAL A 1 103 ? -16.805 12.799 15.581 1.00 94.88 103 VAL A N 1
ATOM 831 C CA . VAL A 1 103 ? -16.949 14.228 15.913 1.00 94.88 103 VAL A CA 1
ATOM 832 C C . VAL A 1 103 ? -16.337 14.555 17.281 1.00 94.88 103 VAL A C 1
ATOM 834 O O . VAL A 1 103 ? -16.083 15.722 17.566 1.00 94.88 103 VAL A O 1
ATOM 837 N N . ILE A 1 104 ? -16.073 13.546 18.118 1.00 92.19 104 ILE A N 1
ATOM 838 C CA . ILE A 1 104 ? -15.342 13.726 19.378 1.00 92.19 104 ILE A CA 1
ATOM 839 C C . ILE A 1 104 ? -13.884 14.062 19.051 1.00 92.19 104 ILE A C 1
ATOM 841 O O . ILE A 1 104 ? -13.307 13.467 18.144 1.00 92.19 104 ILE A O 1
ATOM 845 N N . GLU A 1 105 ? -13.289 14.997 19.795 1.00 91.19 105 GLU A N 1
ATOM 846 C CA . GLU A 1 105 ? -11.872 15.347 19.658 1.00 91.19 105 GLU A CA 1
ATOM 847 C C . GLU A 1 105 ? -10.986 14.098 19.817 1.00 91.19 105 GLU A C 1
ATOM 849 O O . GLU A 1 105 ? -11.071 13.391 20.820 1.00 91.19 105 GLU A O 1
ATOM 854 N N . GLY A 1 106 ? -10.160 13.808 18.808 1.00 90.44 106 GLY A N 1
ATOM 855 C CA . GLY A 1 106 ? -9.333 12.603 18.727 1.00 90.44 106 GLY A CA 1
ATOM 856 C C . GLY A 1 106 ? -10.001 11.443 17.978 1.00 90.44 106 GLY A C 1
ATOM 857 O O . GLY A 1 106 ? -9.314 10.526 17.528 1.00 90.44 106 GLY A O 1
ATOM 858 N N . GLY A 1 107 ? -11.321 11.471 17.786 1.00 92.12 107 GLY A N 1
ATOM 859 C CA . GLY A 1 107 ? -12.073 10.441 17.069 1.00 92.12 107 GLY A CA 1
ATOM 860 C C . GLY A 1 107 ? -11.988 10.540 15.542 1.00 92.12 107 GLY A C 1
ATOM 861 O O . GLY A 1 107 ? -12.257 9.559 14.847 1.00 92.12 107 GLY A O 1
ATOM 862 N N . GLU A 1 108 ? -11.589 11.689 14.991 1.00 93.06 108 GLU A N 1
ATOM 863 C CA . GLU A 1 108 ? -11.557 11.954 13.548 1.00 93.06 108 GLU A CA 1
ATOM 864 C C . GLU A 1 108 ? -10.594 11.041 12.771 1.00 93.06 108 GLU A C 1
ATOM 866 O O . GLU A 1 108 ? -10.845 10.714 11.607 1.00 93.06 108 GLU A O 1
ATOM 871 N N . GLY A 1 109 ? -9.509 10.609 13.422 1.00 90.19 109 GLY A N 1
ATOM 872 C CA . GLY A 1 109 ? -8.490 9.727 12.848 1.00 90.19 109 GLY A CA 1
ATOM 873 C C . GLY A 1 109 ? -8.849 8.241 12.896 1.00 90.19 109 GLY A C 1
ATOM 874 O O . GLY A 1 109 ? -8.178 7.430 12.260 1.00 90.19 109 GLY A O 1
ATOM 875 N N . VAL A 1 110 ? -9.907 7.859 13.618 1.00 94.69 110 VAL A N 1
ATOM 876 C CA . VAL A 1 110 ? -10.265 6.450 13.806 1.00 94.69 110 VAL A CA 1
ATOM 877 C C . VAL A 1 110 ? -10.968 5.911 12.560 1.00 94.69 110 VAL A C 1
ATOM 879 O O . VAL A 1 110 ? -11.968 6.457 12.076 1.00 94.69 110 VAL A O 1
ATOM 882 N N . ALA A 1 111 ? -10.449 4.807 12.026 1.00 96.50 111 ALA A N 1
ATOM 883 C CA . ALA A 1 111 ? -11.010 4.165 10.846 1.00 96.50 111 ALA A CA 1
ATOM 884 C C . ALA A 1 111 ? -12.440 3.655 11.105 1.00 96.50 111 ALA A C 1
ATOM 886 O O . ALA A 1 111 ? -12.738 3.073 12.150 1.00 96.50 111 ALA A O 1
ATOM 887 N N . ALA A 1 112 ? -13.336 3.866 10.136 1.00 97.31 112 ALA A N 1
ATOM 888 C CA . ALA A 1 112 ? -14.747 3.496 10.281 1.00 97.31 112 ALA A CA 1
ATOM 889 C C . ALA A 1 112 ? -14.924 1.975 10.361 1.00 97.31 112 ALA A C 1
ATOM 891 O O . ALA A 1 112 ? -15.795 1.500 11.078 1.00 97.31 112 ALA A O 1
ATOM 892 N N . GLU A 1 113 ? -14.059 1.229 9.674 1.00 97.81 113 GLU A N 1
ATOM 893 C CA . GLU A 1 113 ? -13.992 -0.230 9.696 1.00 97.81 113 GLU A CA 1
ATOM 894 C C . GLU A 1 113 ? -13.769 -0.770 11.117 1.00 97.81 113 GLU A C 1
ATOM 896 O O . GLU A 1 113 ? -14.330 -1.798 11.480 1.00 97.81 113 GLU A O 1
ATOM 901 N N . ILE A 1 114 ? -13.000 -0.060 11.951 1.00 97.69 114 ILE A N 1
ATOM 902 C CA . ILE A 1 114 ? -12.777 -0.442 13.353 1.00 97.69 114 ILE A CA 1
ATOM 903 C C . ILE A 1 114 ? -14.042 -0.208 14.180 1.00 97.69 114 ILE A C 1
ATOM 905 O O . ILE A 1 114 ? -14.473 -1.085 14.927 1.00 97.69 114 ILE A O 1
ATOM 909 N N . LEU A 1 115 ? -14.670 0.957 14.009 1.00 98.38 115 LEU A N 1
ATOM 910 C CA . LEU A 1 115 ? -15.893 1.323 14.723 1.00 98.38 115 LEU A CA 1
ATOM 911 C C . LEU A 1 115 ? -17.093 0.442 14.327 1.00 98.38 115 LEU A C 1
ATOM 913 O O . LEU A 1 115 ? -17.910 0.131 15.189 1.00 98.38 115 LEU A O 1
ATOM 917 N N . ASP A 1 116 ? -17.178 -0.001 13.066 1.00 98.19 116 ASP A N 1
ATOM 918 C CA . ASP A 1 116 ? -18.194 -0.951 12.579 1.00 98.19 116 ASP A CA 1
ATOM 919 C C . ASP A 1 116 ? -18.166 -2.256 13.382 1.00 98.19 116 ASP A C 1
ATOM 921 O O . ASP A 1 116 ? -19.191 -2.687 13.914 1.00 98.19 116 ASP A O 1
ATOM 925 N N . ILE A 1 117 ? -16.977 -2.848 13.515 1.00 97.88 117 ILE A N 1
ATOM 926 C CA . ILE A 1 117 ? -16.785 -4.121 14.216 1.00 97.88 117 ILE A CA 1
ATOM 927 C C . ILE A 1 117 ? -16.994 -3.954 15.723 1.00 97.88 117 ILE A C 1
ATOM 929 O O . ILE A 1 117 ? -17.669 -4.781 16.343 1.00 97.88 117 ILE A O 1
ATOM 933 N N . ILE A 1 118 ? -16.468 -2.871 16.309 1.00 98.00 118 ILE A N 1
ATOM 934 C CA . ILE A 1 118 ? -16.675 -2.553 17.728 1.00 98.00 118 ILE A CA 1
ATOM 935 C C . ILE A 1 118 ? -18.171 -2.414 18.023 1.00 98.00 118 ILE A C 1
ATOM 937 O O . ILE A 1 118 ? -18.643 -3.022 18.981 1.00 98.00 118 ILE A O 1
ATOM 941 N N . TYR A 1 119 ? -18.937 -1.692 17.199 1.00 98.56 119 TYR A N 1
ATOM 942 C CA . TYR A 1 119 ? -20.378 -1.526 17.405 1.00 98.56 119 TYR A CA 1
ATOM 943 C C . TYR A 1 119 ? -21.088 -2.875 17.566 1.00 98.56 119 TYR A C 1
ATOM 945 O O . TYR A 1 119 ? -21.806 -3.090 18.545 1.00 98.56 119 TYR A O 1
ATOM 953 N N . ASP A 1 120 ? -20.843 -3.813 16.647 1.00 97.12 120 ASP A N 1
ATOM 954 C CA . ASP A 1 120 ? -21.490 -5.126 16.696 1.00 97.12 120 ASP A CA 1
ATOM 955 C C . ASP A 1 120 ? -21.077 -5.924 17.933 1.00 97.12 120 ASP A C 1
ATOM 957 O O . ASP A 1 120 ? -21.912 -6.581 18.556 1.00 97.12 120 ASP A O 1
ATOM 961 N N . ASN A 1 121 ? -19.801 -5.850 18.318 1.00 95.31 121 ASN A N 1
ATOM 962 C CA . ASN A 1 121 ? -19.299 -6.500 19.524 1.00 95.31 121 ASN A CA 1
ATOM 963 C C . ASN A 1 121 ? -19.977 -5.953 20.788 1.00 95.31 121 ASN A C 1
ATOM 965 O O . ASN A 1 121 ? -20.378 -6.726 21.663 1.00 95.31 121 ASN A O 1
ATOM 969 N N . ILE A 1 122 ? -20.117 -4.627 20.902 1.00 96.25 122 ILE A N 1
ATOM 970 C CA . ILE A 1 122 ? -20.750 -3.969 22.053 1.00 96.25 122 ILE A CA 1
ATOM 971 C C . ILE A 1 122 ? -22.241 -4.296 22.130 1.00 96.25 122 ILE A C 1
ATOM 973 O O . ILE A 1 122 ? -22.719 -4.691 23.194 1.00 96.25 122 ILE A O 1
ATOM 977 N N . VAL A 1 123 ? -22.970 -4.206 21.016 1.00 96.25 123 VAL A N 1
ATOM 978 C CA . VAL A 1 123 ? -24.406 -4.525 20.973 1.00 96.25 123 VAL A CA 1
ATOM 979 C C . VAL A 1 123 ? -24.656 -6.014 21.235 1.00 96.25 123 VAL A C 1
ATOM 981 O O . VAL A 1 123 ? -25.614 -6.366 21.920 1.00 96.25 123 VAL A O 1
ATOM 984 N N . SER A 1 124 ? -23.784 -6.902 20.748 1.00 92.44 124 SER A N 1
ATOM 985 C CA . SER A 1 124 ? -23.964 -8.351 20.897 1.00 92.44 124 SER A CA 1
ATOM 986 C C . SER A 1 124 ? -23.700 -8.874 22.310 1.00 92.44 124 SER A C 1
ATOM 988 O O . SER A 1 124 ? -24.218 -9.937 22.651 1.00 92.44 124 SER A O 1
ATOM 990 N N . SER A 1 125 ? -22.864 -8.206 23.110 1.00 87.81 125 SER A N 1
ATOM 991 C CA . SER A 1 125 ? -22.470 -8.700 24.433 1.00 87.81 125 SER A CA 1
ATOM 992 C C . SER A 1 125 ? -22.404 -7.581 25.459 1.00 87.81 125 SER A C 1
ATOM 994 O O . SER A 1 125 ? -21.537 -6.707 25.379 1.00 87.81 125 SER A O 1
ATOM 996 N N . GLU A 1 126 ? -23.232 -7.698 26.494 1.00 89.19 126 GLU A N 1
ATOM 997 C CA . GLU A 1 126 ? -23.179 -6.845 27.681 1.00 89.19 126 GLU A CA 1
ATOM 998 C C . GLU A 1 126 ? -21.811 -6.964 28.384 1.00 89.19 126 GLU A C 1
ATOM 1000 O O . GLU A 1 126 ? -21.126 -7.989 28.281 1.00 89.19 126 GLU A O 1
ATOM 1005 N N . PHE A 1 127 ? -21.376 -5.890 29.043 1.00 87.31 127 PHE A N 1
ATOM 1006 C CA . PHE A 1 127 ? -20.192 -5.868 29.892 1.00 87.31 127 PHE A CA 1
ATOM 1007 C C . PHE A 1 127 ? -20.482 -6.577 31.213 1.00 87.31 127 PHE A C 1
ATOM 1009 O O . PHE A 1 127 ? -21.541 -6.398 31.811 1.00 87.31 127 PHE A O 1
ATOM 1016 N N . THR A 1 128 ? -19.510 -7.346 31.690 1.00 84.62 128 THR A N 1
ATOM 1017 C CA . THR A 1 128 ? -19.507 -7.827 33.070 1.00 84.62 128 THR A CA 1
ATOM 1018 C C . THR A 1 128 ? -18.835 -6.767 33.932 1.00 84.62 128 THR A C 1
ATOM 1020 O O . THR A 1 128 ? -17.701 -6.393 33.644 1.00 84.62 128 THR A O 1
ATOM 1023 N N . TYR A 1 129 ? -19.515 -6.298 34.977 1.00 84.12 129 TYR A N 1
ATOM 1024 C CA . TYR A 1 129 ? -18.974 -5.322 35.926 1.00 84.12 129 TYR A CA 1
ATOM 1025 C C . TYR A 1 129 ? -18.563 -6.000 37.233 1.00 84.12 129 TYR A C 1
ATOM 1027 O O . TYR A 1 129 ? -19.178 -6.988 37.646 1.00 84.12 129 TYR A O 1
ATOM 1035 N N . ALA A 1 130 ? -17.548 -5.446 37.896 1.00 76.38 130 ALA A N 1
ATOM 1036 C CA . ALA A 1 130 ? -17.039 -5.956 39.169 1.00 76.38 130 ALA A CA 1
ATOM 1037 C C . ALA A 1 130 ? -18.094 -5.975 40.305 1.00 76.38 130 ALA A C 1
ATOM 1039 O O . ALA A 1 130 ? -18.001 -6.811 41.200 1.00 76.38 130 ALA A O 1
ATOM 1040 N N . ASP A 1 131 ? -19.112 -5.109 40.228 1.00 63.28 131 ASP A N 1
ATOM 1041 C CA . ASP A 1 131 ? -20.179 -4.936 41.227 1.00 63.28 131 ASP A CA 1
ATOM 1042 C C . ASP A 1 131 ? -21.391 -5.875 41.069 1.00 63.28 131 ASP A C 1
ATOM 1044 O O . ASP A 1 131 ? -22.319 -5.793 41.871 1.00 63.28 131 ASP A O 1
ATOM 1048 N N . ASP A 1 132 ? -21.462 -6.732 40.041 1.00 63.06 132 ASP A N 1
ATOM 1049 C CA . ASP A 1 132 ? -22.684 -7.516 39.794 1.00 63.06 132 ASP A CA 1
ATOM 1050 C C . ASP A 1 132 ? -22.827 -8.685 40.799 1.00 63.06 132 ASP A C 1
ATOM 1052 O O . ASP A 1 132 ? -22.093 -9.674 40.687 1.00 63.06 132 ASP A O 1
ATOM 1056 N N . PRO A 1 133 ? -23.800 -8.658 41.742 1.00 53.72 133 PRO A N 1
ATOM 1057 C CA . PRO A 1 133 ? -24.028 -9.752 42.692 1.00 53.72 133 PRO A CA 1
ATOM 1058 C C . PRO A 1 133 ? -24.519 -11.040 42.009 1.00 53.72 133 PRO A C 1
ATOM 1060 O O . PRO A 1 133 ? -24.570 -12.095 42.637 1.00 53.72 133 PRO A O 1
ATOM 1063 N N . ARG A 1 134 ? -24.877 -10.976 40.717 1.00 54.88 134 ARG A N 1
ATOM 1064 C CA . ARG A 1 134 ? -25.238 -12.127 39.875 1.00 54.88 134 ARG A CA 1
ATOM 1065 C C . ARG A 1 134 ? -24.017 -12.823 39.261 1.00 54.88 134 ARG A C 1
ATOM 1067 O O . ARG A 1 134 ? -24.207 -13.783 38.513 1.00 54.88 134 ARG A O 1
ATOM 1074 N N . ASN A 1 135 ? -22.789 -12.395 39.574 1.00 52.53 135 ASN A N 1
ATOM 1075 C CA . ASN A 1 135 ? -21.546 -13.120 39.270 1.00 52.53 135 ASN A CA 1
ATOM 1076 C C . ASN A 1 135 ? -21.386 -14.380 40.155 1.00 52.53 135 ASN A C 1
ATOM 1078 O O . ASN A 1 135 ? -20.356 -14.600 40.788 1.00 52.53 135 ASN A O 1
ATOM 1082 N N . LEU A 1 136 ? -22.421 -15.225 40.204 1.00 47.00 136 LEU A N 1
ATOM 1083 C CA . LEU A 1 136 ? -22.330 -16.602 40.689 1.00 47.00 136 LEU A CA 1
ATOM 1084 C C . LEU A 1 136 ? -21.528 -17.439 39.669 1.00 47.00 136 LEU A C 1
ATOM 1086 O O . LEU A 1 136 ? -21.635 -17.184 38.463 1.00 47.00 136 LEU A O 1
ATOM 1090 N N . PRO A 1 137 ? -20.769 -18.462 40.107 1.00 48.12 137 PRO A N 1
ATOM 1091 C CA . PRO A 1 137 ? -19.887 -19.240 39.231 1.00 48.12 137 PRO A CA 1
ATOM 1092 C C . PRO A 1 137 ? -20.587 -19.916 38.034 1.00 48.12 137 PRO A C 1
ATOM 1094 O O . PRO A 1 137 ? -19.922 -20.282 37.072 1.00 48.12 137 PRO A O 1
ATOM 1097 N N . GLU A 1 138 ? -21.918 -20.029 38.019 1.00 42.62 138 GLU A N 1
ATOM 1098 C CA . GLU A 1 138 ? -22.678 -20.622 36.906 1.00 42.62 138 GLU A CA 1
ATOM 1099 C C . GLU A 1 138 ? -22.737 -19.754 35.631 1.00 42.62 138 GLU A C 1
ATOM 1101 O O . GLU A 1 138 ? -22.948 -20.285 34.538 1.00 42.62 138 GLU A O 1
ATOM 1106 N N . ARG A 1 139 ? -22.493 -18.434 35.712 1.00 41.88 139 ARG A N 1
ATOM 1107 C CA . ARG A 1 139 ? -22.397 -17.548 34.526 1.00 41.88 139 ARG A CA 1
ATOM 1108 C C . ARG A 1 139 ? -20.988 -17.453 33.928 1.00 41.88 139 ARG A C 1
ATOM 1110 O O . ARG A 1 139 ? -20.802 -16.772 32.918 1.00 41.88 139 ARG A O 1
ATOM 1117 N N . ALA A 1 140 ? -20.029 -18.214 34.466 1.00 42.69 140 ALA A N 1
ATOM 1118 C CA . ALA A 1 140 ? -18.667 -18.376 33.941 1.00 42.69 140 ALA A CA 1
ATOM 1119 C C . ALA A 1 140 ? -18.598 -18.997 32.524 1.00 42.69 140 ALA A C 1
ATOM 1121 O O . ALA A 1 140 ? -17.518 -19.134 31.959 1.00 42.69 140 ALA A O 1
ATOM 1122 N N . ASN A 1 141 ? -19.747 -19.312 31.915 1.00 45.12 141 ASN A N 1
ATOM 1123 C CA . ASN A 1 141 ? -19.881 -19.734 30.519 1.00 45.12 141 ASN A CA 1
ATOM 1124 C C . ASN A 1 141 ? -20.047 -18.571 29.520 1.00 45.12 141 ASN A C 1
ATOM 1126 O O . ASN A 1 141 ? -20.270 -18.826 28.333 1.00 45.12 141 ASN A O 1
ATOM 1130 N N . SER A 1 142 ? -19.942 -17.307 29.961 1.00 53.75 142 SER A N 1
ATOM 1131 C CA . SER A 1 142 ? -19.837 -16.159 29.048 1.00 53.75 142 SER A CA 1
ATOM 1132 C C . SER A 1 142 ? -18.700 -16.390 28.049 1.00 53.75 142 SER A C 1
ATOM 1134 O O . SER A 1 142 ? -17.630 -16.882 28.414 1.00 53.75 142 SER A O 1
ATOM 1136 N N . TRP A 1 143 ? -18.913 -16.035 26.779 1.00 54.25 143 TRP A N 1
ATOM 1137 C CA . TRP A 1 143 ? -17.893 -16.185 25.735 1.00 54.25 143 TRP A CA 1
ATOM 1138 C C . TRP A 1 143 ? -16.574 -15.484 26.119 1.00 54.25 143 TRP A C 1
ATOM 1140 O O . TRP A 1 143 ? -15.503 -15.998 25.810 1.00 54.25 143 TRP A O 1
ATOM 1150 N N . PHE A 1 144 ? -16.656 -14.385 26.882 1.00 43.97 144 PHE A N 1
ATOM 1151 C CA . PHE A 1 144 ? -15.514 -13.651 27.431 1.00 43.97 144 PHE A CA 1
ATOM 1152 C C . PHE A 1 144 ? -14.782 -14.425 28.546 1.00 43.97 144 PHE A C 1
ATOM 1154 O O . PHE A 1 144 ? -13.556 -14.430 28.601 1.00 43.97 144 PHE A O 1
ATOM 1161 N N . SER A 1 145 ? -15.509 -15.151 29.403 1.00 53.94 145 SER A N 1
ATOM 1162 C CA . SER A 1 145 ? -14.931 -16.027 30.437 1.00 53.94 145 SER A CA 1
ATOM 1163 C C . SER A 1 145 ? -14.270 -17.274 29.838 1.00 53.94 145 SER A C 1
ATOM 1165 O O . SER A 1 145 ? -13.220 -17.689 30.315 1.00 53.94 145 SER A O 1
ATOM 1167 N N . ARG A 1 146 ? -14.825 -17.825 28.746 1.00 54.94 146 ARG A N 1
ATOM 1168 C CA . ARG A 1 146 ? -14.195 -18.909 27.960 1.00 54.94 146 ARG A CA 1
ATOM 1169 C C . ARG A 1 146 ? -12.913 -18.460 27.254 1.00 54.94 146 ARG A C 1
ATOM 1171 O O . ARG A 1 146 ? -12.065 -19.295 26.969 1.00 54.94 146 ARG A O 1
ATOM 1178 N N . TRP A 1 147 ? -12.792 -17.166 26.963 1.00 45.50 147 TRP A N 1
ATOM 1179 C CA . TRP A 1 147 ? -11.608 -16.560 26.353 1.00 45.50 147 TRP A CA 1
ATOM 1180 C C . TRP A 1 147 ? -10.514 -16.223 27.386 1.00 45.50 147 TRP A C 1
ATOM 1182 O O . TRP A 1 147 ? -9.340 -16.433 27.109 1.00 45.50 147 TRP A O 1
ATOM 1192 N N . MET A 1 148 ? -10.885 -15.786 28.596 1.00 46.84 148 MET A N 1
ATOM 1193 C CA . MET A 1 148 ? -9.954 -15.517 29.711 1.00 46.84 148 MET A CA 1
ATOM 1194 C C . MET A 1 148 ? -9.556 -16.767 30.526 1.00 46.84 148 MET A C 1
ATOM 1196 O O . MET A 1 148 ? -8.696 -16.670 31.402 1.00 46.84 148 MET A O 1
ATOM 1200 N N . GLY A 1 149 ? -10.211 -17.913 30.307 1.00 44.97 149 GLY A N 1
ATOM 1201 C CA . GLY A 1 149 ? -9.947 -19.165 31.020 1.00 44.97 149 GLY A CA 1
ATOM 1202 C C . GLY A 1 149 ? -8.673 -19.863 30.537 1.00 44.97 149 GLY A C 1
ATOM 1203 O O . GLY A 1 149 ? -8.473 -20.030 29.335 1.00 44.97 149 GLY A O 1
ATOM 1204 N N . ASP A 1 150 ? -7.827 -20.280 31.482 1.00 35.25 150 ASP A N 1
ATOM 1205 C CA . ASP A 1 150 ? -6.581 -21.008 31.223 1.00 35.25 150 ASP A CA 1
ATOM 1206 C C . ASP A 1 150 ? -6.836 -22.329 30.467 1.00 35.25 150 ASP A C 1
ATOM 1208 O O . ASP A 1 150 ? -7.774 -23.077 30.760 1.00 35.25 150 ASP A O 1
ATOM 1212 N N . SER A 1 151 ? -6.005 -22.596 29.459 1.00 41.81 151 SER A N 1
ATOM 1213 C CA . SER A 1 151 ? -6.146 -23.713 28.524 1.00 41.81 151 SER A CA 1
ATOM 1214 C C . SER A 1 151 ? -5.799 -25.043 29.183 1.00 41.81 151 SER A C 1
ATOM 1216 O O . SER A 1 151 ? -4.658 -25.489 29.130 1.00 41.81 151 SER A O 1
ATOM 1218 N N . THR A 1 152 ? -6.802 -25.750 29.701 1.00 41.75 152 THR A N 1
ATOM 1219 C CA . THR A 1 152 ? -6.710 -27.203 29.889 1.00 41.75 152 THR A CA 1
ATOM 1220 C C . THR A 1 152 ? -7.995 -27.890 29.405 1.00 41.75 152 THR A C 1
ATOM 1222 O O . THR A 1 152 ? -9.055 -27.745 29.994 1.00 41.75 152 THR A O 1
ATOM 1225 N N . HIS A 1 153 ? -7.863 -28.631 28.294 1.00 46.00 153 HIS A N 1
ATOM 1226 C CA . HIS A 1 153 ? -8.800 -29.625 27.738 1.00 46.00 153 HIS A CA 1
ATOM 1227 C C . HIS A 1 153 ? -10.233 -29.177 27.348 1.00 46.00 153 HIS A C 1
ATOM 1229 O O . HIS A 1 153 ? -11.135 -29.253 28.167 1.00 46.00 153 HIS A O 1
ATOM 1235 N N . ASP A 1 154 ? -10.466 -28.827 26.068 1.00 34.03 154 ASP A N 1
ATOM 1236 C CA . ASP A 1 154 ? -11.385 -29.558 25.151 1.00 34.03 154 ASP A CA 1
ATOM 1237 C C . ASP A 1 154 ? -11.443 -28.903 23.745 1.00 34.03 154 ASP A C 1
ATOM 1239 O O . ASP A 1 154 ? -11.693 -27.703 23.602 1.00 34.03 154 ASP A O 1
ATOM 1243 N N . THR A 1 155 ? -11.196 -29.673 22.679 1.00 43.94 155 THR A N 1
ATOM 1244 C CA . THR A 1 155 ? -10.684 -29.146 21.390 1.00 43.94 155 THR A CA 1
ATOM 1245 C C . THR A 1 155 ? -11.680 -29.036 20.234 1.00 43.94 155 THR A C 1
ATOM 1247 O O . THR A 1 155 ? -11.250 -28.762 19.117 1.00 43.94 155 THR A O 1
ATOM 1250 N N . THR A 1 156 ? -12.987 -29.248 20.414 1.00 39.28 156 THR A N 1
ATOM 1251 C CA . THR A 1 156 ? -13.849 -29.477 19.230 1.00 39.28 156 THR A CA 1
ATOM 1252 C C . THR A 1 156 ? -15.029 -28.530 19.021 1.00 39.28 156 THR A C 1
ATOM 1254 O O . THR A 1 156 ? -15.572 -28.539 17.924 1.00 39.28 156 THR A O 1
ATOM 1257 N N . ASN A 1 157 ? -15.395 -27.653 19.969 1.00 41.69 157 ASN A N 1
ATOM 1258 C CA . ASN A 1 157 ? -16.493 -26.680 19.772 1.00 41.69 157 ASN A CA 1
ATOM 1259 C C . ASN A 1 157 ? -16.378 -25.421 20.663 1.00 41.69 157 ASN A C 1
ATOM 1261 O O . ASN A 1 157 ? -17.291 -25.059 21.414 1.00 41.69 157 A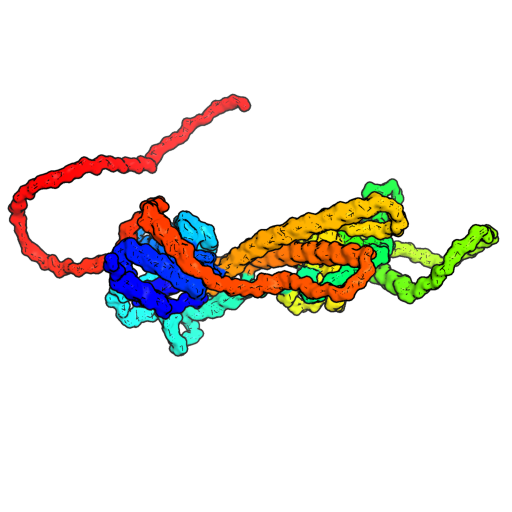SN A O 1
ATOM 1265 N N . THR A 1 158 ? -15.238 -24.732 20.606 1.00 44.91 158 THR A N 1
ATOM 1266 C CA . THR A 1 158 ? -15.015 -23.469 21.331 1.00 44.91 158 THR A CA 1
ATOM 1267 C C . THR A 1 158 ? -14.933 -22.267 20.374 1.00 44.91 158 THR A C 1
ATOM 1269 O O . THR A 1 158 ? -14.495 -22.425 19.233 1.00 44.91 158 THR A O 1
ATOM 1272 N N . PRO A 1 159 ? -15.309 -21.045 20.814 1.00 45.81 159 PRO A N 1
ATOM 1273 C CA . PRO A 1 159 ? -15.053 -19.793 20.083 1.00 45.81 159 PRO A CA 1
ATOM 1274 C C . PRO A 1 159 ? -13.595 -19.661 19.608 1.00 45.81 159 PRO A C 1
ATOM 1276 O O . PRO A 1 159 ? -13.336 -19.087 18.552 1.00 45.81 159 PRO A O 1
ATOM 1279 N N . ASN A 1 160 ? -12.660 -20.297 20.323 1.00 47.19 160 ASN A N 1
ATOM 1280 C CA . ASN A 1 160 ? -11.249 -20.392 19.957 1.00 47.19 160 ASN A CA 1
ATOM 1281 C C . ASN A 1 160 ? -11.014 -21.057 18.588 1.00 47.19 160 ASN A C 1
ATOM 1283 O O . ASN A 1 160 ? -10.088 -20.656 17.894 1.00 47.19 160 ASN A O 1
ATOM 1287 N N . ALA A 1 161 ? -11.860 -21.988 18.128 1.00 49.47 161 ALA A N 1
ATOM 1288 C CA . ALA A 1 161 ? -11.738 -22.575 16.786 1.00 49.47 161 ALA A CA 1
ATOM 1289 C C . ALA A 1 161 ? -12.157 -21.597 15.666 1.00 49.47 161 ALA A C 1
ATOM 1291 O O . ALA A 1 161 ? -11.556 -21.584 14.592 1.00 49.47 161 ALA A O 1
ATOM 1292 N N . LEU A 1 162 ? -13.157 -20.738 15.916 1.00 51.47 162 LEU A N 1
ATOM 1293 C CA . LEU A 1 162 ? -13.571 -19.688 14.972 1.00 51.47 162 LEU A CA 1
ATOM 1294 C C . LEU A 1 162 ? -12.522 -18.574 14.847 1.00 51.47 162 LEU A C 1
ATOM 1296 O O . LEU A 1 162 ? -12.414 -17.971 13.775 1.00 51.47 162 LEU A O 1
ATOM 1300 N N . LEU A 1 163 ? -11.775 -18.323 15.923 1.00 60.62 163 LEU A N 1
ATOM 1301 C CA . LEU A 1 163 ? -10.702 -17.333 16.011 1.00 60.62 163 LEU A CA 1
ATOM 1302 C C . LEU A 1 163 ? -9.346 -17.856 15.515 1.00 60.62 163 LEU A C 1
ATOM 1304 O O . LEU A 1 163 ? -8.620 -17.103 14.870 1.00 60.62 163 LEU A O 1
ATOM 1308 N N . ALA A 1 164 ? -9.030 -19.139 15.722 1.00 65.25 164 ALA A N 1
ATOM 1309 C CA . ALA A 1 164 ? -7.758 -19.735 15.299 1.00 65.25 164 ALA A CA 1
ATOM 1310 C C . ALA A 1 164 ? -7.514 -19.631 13.781 1.00 65.25 164 ALA A C 1
ATOM 1312 O O . ALA A 1 164 ? -6.389 -19.420 13.341 1.00 65.25 164 ALA A O 1
ATOM 1313 N N . ASP A 1 165 ? -8.576 -19.735 12.980 1.00 76.44 165 ASP A N 1
ATOM 1314 C CA . ASP A 1 165 ? -8.518 -19.620 11.517 1.00 76.44 165 ASP A CA 1
ATOM 1315 C C . ASP A 1 165 ? -8.591 -18.160 11.020 1.00 76.44 165 ASP A C 1
ATOM 1317 O O . ASP A 1 165 ? -8.292 -17.870 9.864 1.00 76.44 165 ASP A O 1
ATOM 1321 N N . LEU A 1 166 ? -8.982 -17.208 11.875 1.00 87.56 166 LEU A N 1
ATOM 1322 C CA . LEU A 1 166 ? -9.125 -15.808 11.472 1.00 87.56 166 LEU A CA 1
ATOM 1323 C C . LEU A 1 166 ? -7.761 -15.144 11.249 1.00 87.56 166 LEU A C 1
ATOM 1325 O O . LEU A 1 166 ? -7.553 -14.550 10.196 1.00 87.56 166 LEU A O 1
ATOM 1329 N N . GLY A 1 167 ? -6.823 -15.288 12.189 1.00 88.75 167 GLY A N 1
ATOM 1330 C CA . GLY A 1 167 ? -5.491 -14.673 12.100 1.00 88.75 167 GLY A CA 1
ATOM 1331 C C . GLY A 1 167 ? -4.746 -15.002 10.795 1.00 88.75 167 GLY A C 1
ATOM 1332 O O . GLY A 1 167 ? -4.393 -14.078 10.061 1.00 88.75 167 GLY A O 1
ATOM 1333 N N . PRO A 1 168 ? -4.569 -16.290 10.434 1.00 91.69 168 PRO A N 1
ATOM 1334 C CA . PRO A 1 168 ? -3.921 -16.679 9.180 1.00 91.69 168 PRO A CA 1
ATOM 1335 C C . PRO A 1 168 ? -4.631 -16.152 7.927 1.00 91.69 168 PRO A C 1
ATOM 1337 O O . PRO A 1 168 ? -3.969 -15.760 6.967 1.00 91.69 168 PRO A O 1
ATOM 1340 N N . LYS A 1 169 ? -5.971 -16.100 7.928 1.00 92.50 169 LYS A N 1
ATOM 1341 C CA . LYS A 1 169 ? -6.745 -15.527 6.817 1.00 92.50 169 LYS A CA 1
ATOM 1342 C C . LYS A 1 169 ? -6.513 -14.028 6.676 1.00 92.50 169 LYS A C 1
ATOM 1344 O O . LYS A 1 169 ? -6.296 -13.554 5.565 1.00 92.50 169 LYS A O 1
ATOM 1349 N N . LEU A 1 170 ? -6.530 -13.286 7.783 1.00 95.00 170 LEU A N 1
ATOM 1350 C CA . LEU A 1 170 ? -6.243 -11.852 7.767 1.00 95.00 170 LEU A CA 1
ATOM 1351 C C . LEU A 1 170 ? -4.813 -11.580 7.280 1.00 95.00 170 LEU A C 1
ATOM 1353 O O . LEU A 1 170 ? -4.630 -10.706 6.438 1.00 95.00 170 LEU A O 1
ATOM 1357 N N . GLU A 1 171 ? -3.829 -12.372 7.716 1.00 93.75 171 GLU A N 1
ATOM 1358 C CA . GLU A 1 171 ? -2.437 -12.260 7.254 1.00 93.75 171 GLU A CA 1
ATOM 1359 C C . GLU A 1 171 ? -2.300 -12.565 5.754 1.00 93.75 171 GLU A C 1
ATOM 1361 O O . GLU A 1 171 ? -1.608 -11.851 5.032 1.00 93.75 171 GLU A O 1
ATOM 1366 N N . GLN A 1 172 ? -3.013 -13.579 5.252 1.00 93.31 172 GLN A N 1
ATOM 1367 C CA . GLN A 1 172 ? -3.046 -13.896 3.824 1.00 93.31 172 GLN A CA 1
ATOM 1368 C C . GLN A 1 172 ? -3.610 -12.735 2.990 1.00 93.31 172 GLN A C 1
ATOM 1370 O O . GLN A 1 172 ? -3.120 -12.471 1.889 1.00 93.31 172 GLN A O 1
ATOM 1375 N N . HIS A 1 173 ? -4.649 -12.058 3.484 1.00 95.12 173 HIS A N 1
ATOM 1376 C CA . HIS A 1 173 ? -5.255 -10.922 2.793 1.00 95.12 173 HIS A CA 1
ATOM 1377 C C . HIS A 1 173 ? -4.442 -9.633 2.943 1.00 95.12 173 HIS A C 1
ATOM 1379 O O . HIS A 1 173 ? -4.401 -8.842 2.003 1.00 95.12 173 HIS A O 1
ATOM 1385 N N . MET A 1 174 ? -3.765 -9.437 4.078 1.00 95.19 174 MET A N 1
ATOM 1386 C CA . MET A 1 174 ? -2.971 -8.249 4.400 1.00 95.19 174 MET A CA 1
ATOM 1387 C C . MET A 1 174 ? -1.541 -8.621 4.836 1.00 95.19 174 MET A C 1
ATOM 1389 O O . MET A 1 174 ? -1.217 -8.500 6.020 1.00 95.19 174 MET A O 1
ATOM 1393 N N . PRO A 1 175 ? -0.641 -9.021 3.922 1.00 90.38 175 PRO A N 1
ATOM 1394 C CA . PRO A 1 175 ? 0.723 -9.397 4.297 1.00 90.38 175 PRO A CA 1
ATOM 1395 C C . PRO A 1 175 ? 1.494 -8.249 4.966 1.00 90.38 175 PRO A C 1
ATOM 1397 O O . PRO A 1 175 ? 1.532 -7.129 4.440 1.00 90.38 175 PRO A O 1
ATOM 1400 N N . ALA A 1 176 ? 2.132 -8.523 6.110 1.00 85.44 176 ALA A N 1
ATOM 1401 C CA . ALA A 1 176 ? 2.927 -7.532 6.844 1.00 85.44 176 ALA A CA 1
ATOM 1402 C C . ALA A 1 176 ? 4.105 -6.993 6.022 1.00 85.44 176 ALA A C 1
ATOM 1404 O O . ALA A 1 176 ? 4.334 -5.786 5.997 1.00 85.44 176 ALA A O 1
ATOM 1405 N N . GLU A 1 177 ? 4.804 -7.869 5.304 1.00 89.62 177 GLU A N 1
ATOM 1406 C CA . GLU A 1 177 ? 6.039 -7.543 4.589 1.00 89.62 177 GLU A CA 1
ATOM 1407 C C . GLU A 1 177 ? 5.792 -7.048 3.162 1.00 89.62 177 GLU A C 1
ATOM 1409 O O . GLU A 1 177 ? 4.867 -7.497 2.477 1.00 89.62 177 GLU A O 1
ATOM 1414 N N . ASN A 1 178 ? 6.635 -6.122 2.695 1.00 91.19 178 ASN A N 1
ATOM 1415 C CA . ASN A 1 178 ? 6.637 -5.693 1.298 1.00 91.19 178 ASN A CA 1
ATOM 1416 C C . ASN A 1 178 ? 7.436 -6.686 0.440 1.00 91.19 178 ASN A C 1
ATOM 1418 O O . ASN A 1 178 ? 8.644 -6.803 0.606 1.00 91.19 178 ASN A O 1
ATOM 1422 N N . SER A 1 179 ? 6.780 -7.356 -0.511 1.00 92.31 179 SER A N 1
ATOM 1423 C CA . SER A 1 179 ? 7.436 -8.284 -1.444 1.00 92.31 179 SER A CA 1
ATOM 1424 C C . SER A 1 179 ? 7.846 -7.649 -2.774 1.00 92.31 179 SER A C 1
ATOM 1426 O O . SER A 1 179 ? 8.443 -8.329 -3.612 1.00 92.31 179 SER A O 1
ATOM 1428 N N . PHE A 1 180 ? 7.497 -6.381 -3.007 1.00 94.50 180 PHE A N 1
ATOM 1429 C CA . PHE A 1 180 ? 7.717 -5.706 -4.280 1.00 94.50 180 PHE A CA 1
ATOM 1430 C C . PHE A 1 180 ? 9.032 -4.940 -4.291 1.00 94.50 180 PHE A C 1
ATOM 1432 O O . PHE A 1 180 ? 9.253 -4.069 -3.453 1.00 94.50 180 PHE A O 1
ATOM 1439 N N . ASN A 1 181 ? 9.846 -5.213 -5.309 1.00 95.12 181 ASN A N 1
ATOM 1440 C CA . ASN A 1 181 ? 11.144 -4.581 -5.502 1.00 95.12 181 ASN A CA 1
ATOM 1441 C C . ASN A 1 181 ? 11.331 -4.153 -6.961 1.00 95.12 181 ASN A C 1
ATOM 1443 O O . ASN A 1 181 ? 11.276 -4.987 -7.866 1.00 95.12 181 ASN A O 1
ATOM 1447 N N . TYR A 1 182 ? 11.600 -2.873 -7.221 1.00 95.19 182 TYR A N 1
ATOM 1448 C CA . TYR A 1 182 ? 11.870 -2.396 -8.586 1.00 95.19 182 TYR A CA 1
ATOM 1449 C C . TYR A 1 182 ? 13.259 -2.824 -9.120 1.00 95.19 182 TYR A C 1
ATOM 1451 O O . TYR A 1 182 ? 13.494 -2.799 -10.331 1.00 95.19 182 TYR A O 1
ATOM 1459 N N . LYS A 1 183 ? 14.180 -3.236 -8.234 1.00 90.38 183 LYS A N 1
ATOM 1460 C CA . LYS A 1 183 ? 15.502 -3.810 -8.555 1.00 90.38 183 LYS A CA 1
ATOM 1461 C C . LYS A 1 183 ? 15.777 -5.045 -7.695 1.00 90.38 183 LYS A C 1
ATOM 1463 O O . LYS A 1 183 ? 15.405 -5.069 -6.528 1.00 90.38 183 LYS A O 1
ATOM 1468 N N . LEU A 1 184 ? 16.442 -6.062 -8.249 1.00 84.38 184 LEU A N 1
ATOM 1469 C CA . LEU A 1 184 ? 16.618 -7.357 -7.569 1.00 84.38 184 LEU A CA 1
ATOM 1470 C C . LEU A 1 184 ? 17.632 -7.317 -6.428 1.00 84.38 184 LEU A C 1
ATOM 1472 O O . LEU A 1 184 ? 17.472 -8.010 -5.429 1.00 84.38 184 LEU A O 1
ATOM 1476 N N . ASN A 1 185 ? 18.691 -6.521 -6.576 1.00 82.94 185 ASN A N 1
ATOM 1477 C CA . ASN A 1 185 ? 19.688 -6.340 -5.532 1.00 82.94 185 ASN A CA 1
ATOM 1478 C C . ASN A 1 185 ? 19.631 -4.907 -5.013 1.00 82.94 185 ASN A C 1
ATOM 1480 O O . ASN A 1 185 ? 20.221 -3.995 -5.592 1.00 82.94 185 ASN A O 1
ATOM 1484 N N . ILE A 1 186 ? 18.919 -4.731 -3.902 1.00 76.94 186 ILE A N 1
ATOM 1485 C CA . ILE A 1 186 ? 18.646 -3.423 -3.300 1.00 76.94 186 ILE A CA 1
ATOM 1486 C C . ILE A 1 186 ? 19.950 -2.694 -2.922 1.00 76.94 186 ILE A C 1
ATOM 1488 O O . ILE A 1 186 ? 20.022 -1.468 -3.005 1.00 76.94 186 ILE A O 1
ATOM 1492 N N . LEU A 1 187 ? 20.999 -3.450 -2.579 1.00 79.81 187 LEU A N 1
ATOM 1493 C CA . LEU A 1 187 ? 22.289 -2.930 -2.123 1.00 79.81 187 LEU A CA 1
ATOM 1494 C C . LEU A 1 187 ? 23.257 -2.590 -3.263 1.00 79.81 187 LEU A C 1
ATOM 1496 O O . LEU A 1 187 ? 24.208 -1.836 -3.049 1.00 79.81 187 LEU A O 1
ATOM 1500 N N . LYS A 1 188 ? 23.064 -3.146 -4.466 1.00 84.56 188 LYS A N 1
ATOM 1501 C CA . LYS A 1 188 ? 23.946 -2.854 -5.602 1.00 84.56 188 LYS A CA 1
ATOM 1502 C C . LYS A 1 188 ? 23.572 -1.510 -6.240 1.00 84.56 188 LYS A C 1
ATOM 1504 O O . LYS A 1 188 ? 22.389 -1.247 -6.470 1.00 84.56 188 LYS A O 1
ATOM 1509 N N . PRO A 1 189 ? 24.565 -0.662 -6.571 1.00 89.38 189 PRO A N 1
ATOM 1510 C CA . PRO A 1 189 ? 24.306 0.571 -7.297 1.00 89.38 189 PRO A CA 1
ATOM 1511 C C . PRO A 1 189 ? 23.805 0.257 -8.708 1.00 89.38 189 PRO A C 1
ATOM 1513 O O . PRO A 1 189 ? 24.192 -0.743 -9.317 1.00 89.38 189 PRO A O 1
ATOM 1516 N N . ILE A 1 190 ? 22.967 1.142 -9.242 1.00 93.06 190 ILE A N 1
ATOM 1517 C CA . ILE A 1 190 ? 22.439 1.015 -10.598 1.00 93.06 190 ILE A CA 1
ATOM 1518 C C . ILE A 1 190 ? 23.605 1.125 -11.599 1.00 93.06 190 ILE A C 1
ATOM 1520 O O . ILE A 1 190 ? 24.320 2.132 -11.588 1.00 93.06 190 ILE A O 1
ATOM 1524 N N . PRO A 1 191 ? 23.806 0.141 -12.498 1.00 92.31 191 PRO A N 1
ATOM 1525 C CA . PRO A 1 191 ? 24.915 0.141 -13.450 1.00 92.31 191 PRO A CA 1
ATOM 1526 C C . PRO A 1 191 ? 24.633 1.063 -14.652 1.00 92.31 191 PRO A C 1
ATOM 1528 O O . PRO A 1 191 ? 24.556 0.613 -15.797 1.00 92.31 191 PRO A O 1
ATOM 1531 N N . ILE A 1 192 ? 24.495 2.372 -14.406 1.00 90.62 192 ILE A N 1
ATOM 1532 C CA . ILE A 1 192 ? 24.137 3.385 -15.419 1.00 90.62 192 ILE A CA 1
ATOM 1533 C C . ILE A 1 192 ? 25.034 3.325 -16.657 1.00 90.62 192 ILE A C 1
ATOM 1535 O O . ILE A 1 192 ? 24.526 3.368 -17.776 1.00 90.62 192 ILE A O 1
ATOM 1539 N N . GLY A 1 193 ? 26.346 3.133 -16.485 1.00 88.62 193 GLY A N 1
ATOM 1540 C CA . GLY A 1 193 ? 27.281 3.025 -17.607 1.00 88.62 193 GLY A CA 1
ATOM 1541 C C . GLY A 1 193 ? 26.949 1.887 -18.585 1.00 88.62 193 GLY A C 1
ATOM 1542 O O . GLY A 1 193 ? 27.026 2.080 -19.798 1.00 88.62 193 GLY A O 1
ATOM 1543 N N . ALA A 1 194 ? 26.516 0.723 -18.088 1.00 90.12 194 ALA A N 1
ATOM 1544 C CA . ALA A 1 194 ? 26.130 -0.415 -18.931 1.00 90.12 194 ALA A CA 1
ATOM 1545 C C . ALA A 1 194 ? 24.800 -0.166 -19.667 1.00 90.12 194 ALA A C 1
ATOM 1547 O O . ALA A 1 194 ? 24.636 -0.540 -20.836 1.00 90.12 194 ALA A O 1
ATOM 1548 N N . ILE A 1 195 ? 23.860 0.516 -19.006 1.00 91.38 195 ILE A N 1
ATOM 1549 C CA . ILE A 1 195 ? 22.580 0.919 -19.601 1.00 91.38 195 ILE A CA 1
ATOM 1550 C C . ILE A 1 195 ? 22.822 1.941 -20.720 1.00 91.38 195 ILE A C 1
ATOM 1552 O O . ILE A 1 195 ? 22.331 1.763 -21.837 1.00 91.38 195 ILE A O 1
ATOM 1556 N N . HIS A 1 196 ? 23.642 2.964 -20.460 1.00 87.44 196 HIS A N 1
ATOM 1557 C CA . HIS A 1 196 ? 24.062 3.958 -21.455 1.00 87.44 196 HIS A CA 1
ATOM 1558 C C . HIS A 1 196 ? 24.741 3.309 -22.651 1.00 87.44 196 HIS A C 1
ATOM 1560 O O . HIS A 1 196 ? 24.383 3.612 -23.788 1.00 87.44 196 HIS A O 1
ATOM 1566 N N . PHE A 1 197 ? 25.686 2.397 -22.410 1.00 88.62 197 PHE A N 1
ATOM 1567 C CA . PHE A 1 197 ? 26.361 1.673 -23.481 1.00 88.62 197 PHE A CA 1
ATOM 1568 C C . PHE A 1 197 ? 25.349 0.977 -24.397 1.00 88.62 197 PHE A C 1
ATOM 1570 O O . PHE A 1 197 ? 25.398 1.180 -25.605 1.00 88.62 197 PHE A O 1
ATOM 1577 N N . SER A 1 198 ? 24.369 0.271 -23.823 1.00 89.75 198 SER A N 1
ATOM 1578 C CA . SER A 1 198 ? 23.313 -0.422 -24.580 1.00 89.75 198 SER A CA 1
ATOM 1579 C C . SER A 1 198 ? 22.449 0.532 -25.421 1.00 89.75 198 SER A C 1
ATOM 1581 O O . SER A 1 198 ? 22.049 0.206 -26.535 1.00 89.75 198 SER A O 1
ATOM 1583 N N . LEU A 1 199 ? 22.160 1.733 -24.912 1.00 86.69 199 LEU A N 1
ATOM 1584 C CA . LEU A 1 199 ? 21.396 2.754 -25.640 1.00 86.69 199 LEU A CA 1
ATOM 1585 C C . LEU A 1 199 ? 22.203 3.400 -26.773 1.00 86.69 199 LEU A C 1
ATOM 1587 O O . LEU A 1 199 ? 21.649 3.749 -27.819 1.00 86.69 199 LEU A O 1
ATOM 1591 N N . LEU A 1 200 ? 23.510 3.574 -26.573 1.00 82.44 200 LEU A N 1
ATOM 1592 C CA . LEU A 1 200 ? 24.415 4.149 -27.568 1.00 82.44 200 LEU A CA 1
ATOM 1593 C C . LEU A 1 200 ? 24.698 3.172 -28.709 1.00 82.44 200 LEU A C 1
ATOM 1595 O O . LEU A 1 200 ? 24.733 3.588 -29.867 1.00 82.44 200 LEU A O 1
ATOM 1599 N N . THR A 1 201 ? 24.863 1.888 -28.393 1.00 85.00 201 THR A N 1
ATOM 1600 C CA . THR A 1 201 ? 25.123 0.827 -29.374 1.00 85.00 201 THR A CA 1
ATOM 1601 C C . THR A 1 201 ? 23.856 0.284 -30.035 1.00 85.00 201 THR A C 1
ATOM 1603 O O . THR A 1 201 ? 23.961 -0.550 -30.934 1.00 85.00 201 THR A O 1
ATOM 1606 N N . ALA A 1 202 ? 22.676 0.786 -29.651 1.00 87.62 202 ALA A N 1
ATOM 1607 C CA . ALA A 1 202 ? 21.391 0.369 -30.197 1.00 87.62 202 ALA A CA 1
ATOM 1608 C C . ALA A 1 202 ? 21.341 0.511 -31.729 1.00 87.62 202 ALA A C 1
ATOM 1610 O O . ALA A 1 202 ? 21.421 1.623 -32.275 1.00 87.62 202 ALA A O 1
ATOM 1611 N N . LYS A 1 203 ? 21.177 -0.624 -32.417 1.00 86.94 203 LYS A N 1
ATOM 1612 C CA . LYS A 1 203 ? 21.161 -0.719 -33.883 1.00 86.94 203 LYS A CA 1
ATOM 1613 C C . LYS A 1 203 ? 19.783 -0.363 -34.456 1.00 86.94 203 LYS A C 1
ATOM 1615 O O . LYS A 1 203 ? 18.769 -0.666 -33.821 1.00 86.94 203 LYS A O 1
ATOM 1620 N N . PRO A 1 204 ? 19.715 0.281 -35.634 1.00 88.25 204 PRO A N 1
ATOM 1621 C CA . PRO A 1 204 ? 18.449 0.542 -36.302 1.00 88.25 204 PRO A CA 1
ATOM 1622 C C . PRO A 1 204 ? 17.823 -0.755 -36.842 1.00 88.25 204 PRO A C 1
ATOM 1624 O O . PRO A 1 204 ? 18.517 -1.586 -37.417 1.00 88.25 204 PRO A O 1
ATOM 1627 N N . LEU A 1 205 ? 16.506 -0.893 -36.704 1.00 88.56 205 LEU A N 1
ATOM 1628 C CA . LEU A 1 205 ? 15.699 -1.982 -37.258 1.00 88.56 205 LEU A CA 1
ATOM 1629 C C . LEU A 1 205 ? 14.457 -1.394 -37.933 1.00 88.56 205 LEU A C 1
ATOM 1631 O O . LEU A 1 205 ? 13.744 -0.597 -37.325 1.00 88.56 205 LEU A O 1
ATOM 1635 N N . CYS A 1 206 ? 14.170 -1.816 -39.162 1.00 86.12 206 CYS A N 1
ATOM 1636 C CA . CYS A 1 206 ? 12.954 -1.436 -39.877 1.00 86.12 206 CYS A CA 1
ATOM 1637 C C . CYS A 1 206 ? 11.833 -2.449 -39.610 1.00 86.12 206 CYS A C 1
ATOM 1639 O O . CYS A 1 206 ? 11.944 -3.624 -39.960 1.00 86.12 206 CYS A O 1
ATOM 1641 N N . LEU A 1 207 ? 10.740 -1.985 -39.013 1.00 85.50 207 LEU A N 1
ATOM 1642 C CA . LEU A 1 207 ? 9.519 -2.756 -38.789 1.00 85.50 207 LEU A CA 1
ATOM 1643 C C . LEU A 1 207 ? 8.577 -2.598 -39.978 1.00 85.50 207 LEU A C 1
ATOM 1645 O O . LEU A 1 207 ? 8.393 -1.474 -40.431 1.00 85.50 207 LEU A O 1
ATOM 1649 N N . ALA A 1 208 ? 7.941 -3.674 -40.441 1.00 79.25 208 ALA A N 1
ATOM 1650 C CA . ALA A 1 208 ? 6.916 -3.593 -41.486 1.00 79.25 208 ALA A CA 1
ATOM 1651 C C . ALA A 1 208 ? 5.506 -3.399 -40.913 1.00 79.25 208 ALA A C 1
ATOM 1653 O O . ALA A 1 208 ? 5.200 -3.856 -39.810 1.00 79.25 208 ALA A O 1
ATOM 1654 N N . GLY A 1 209 ? 4.628 -2.778 -41.707 1.00 71.38 209 GLY A N 1
ATOM 1655 C CA . GLY A 1 209 ? 3.201 -2.621 -41.407 1.00 71.38 209 GLY A CA 1
ATOM 1656 C C . GLY A 1 209 ? 2.895 -1.536 -40.372 1.00 71.38 209 GLY A C 1
ATOM 1657 O O . GLY A 1 209 ? 1.817 -1.538 -39.783 1.00 71.38 209 GLY A O 1
ATOM 1658 N N . VAL A 1 210 ? 3.835 -0.616 -40.122 1.00 63.72 210 VAL A N 1
ATOM 1659 C CA . VAL A 1 210 ? 3.655 0.501 -39.183 1.00 63.72 210 VAL A CA 1
ATOM 1660 C C . VAL A 1 210 ? 3.837 1.819 -39.932 1.00 63.72 210 VAL A C 1
ATOM 1662 O O . VAL A 1 210 ? 4.885 2.069 -40.525 1.00 63.72 210 VAL A O 1
ATOM 1665 N N . ARG A 1 211 ? 2.812 2.681 -39.913 1.00 56.91 211 ARG A N 1
ATOM 1666 C CA . ARG A 1 211 ? 2.847 3.981 -40.603 1.00 56.91 211 ARG A CA 1
ATOM 1667 C C . ARG A 1 211 ? 3.793 4.954 -39.892 1.00 56.91 211 ARG A C 1
ATOM 1669 O O . ARG A 1 211 ? 3.574 5.298 -38.731 1.00 56.91 211 ARG A O 1
ATOM 1676 N N . SER A 1 212 ? 4.800 5.454 -40.608 1.00 52.06 212 SER A N 1
ATOM 1677 C CA . SER A 1 212 ? 5.553 6.640 -40.185 1.00 52.06 212 SER A CA 1
ATOM 1678 C C . SER A 1 212 ? 4.643 7.874 -40.230 1.00 52.06 212 SER A C 1
ATOM 1680 O O . SER A 1 212 ? 3.897 8.057 -41.191 1.00 52.06 212 SER A O 1
ATOM 1682 N N . ARG A 1 213 ? 4.707 8.753 -39.216 1.00 50.03 213 ARG A N 1
ATOM 1683 C CA . ARG A 1 213 ? 3.966 10.035 -39.228 1.00 50.03 213 ARG A CA 1
ATOM 1684 C C . ARG A 1 213 ? 4.509 11.029 -40.263 1.00 50.03 213 ARG A C 1
ATOM 1686 O O . ARG A 1 213 ? 3.841 12.014 -40.537 1.00 50.03 213 ARG A O 1
ATOM 1693 N N . HIS A 1 214 ? 5.715 10.803 -40.786 1.00 47.75 214 HIS A N 1
ATOM 1694 C CA . HIS A 1 214 ? 6.408 11.716 -41.695 1.00 47.75 214 HIS A CA 1
ATOM 1695 C C . HIS A 1 214 ? 7.031 10.897 -42.836 1.00 47.75 214 HIS A C 1
ATOM 1697 O O . HIS A 1 214 ? 8.101 10.315 -42.667 1.00 47.75 214 HIS A O 1
ATOM 1703 N N . GLY A 1 215 ? 6.347 10.800 -43.979 1.00 43.94 215 GLY A N 1
ATOM 1704 C CA . GLY A 1 215 ? 6.897 10.178 -45.189 1.00 43.94 215 GLY A CA 1
ATOM 1705 C C . GLY A 1 215 ? 5.859 10.015 -46.310 1.00 43.94 215 GLY A C 1
ATOM 1706 O O . GLY A 1 215 ? 4.743 9.572 -46.028 1.00 43.94 215 GLY A O 1
ATOM 1707 N N . PRO A 1 216 ? 6.176 10.373 -47.569 1.00 47.12 216 PRO A N 1
ATOM 1708 C CA . PRO A 1 216 ? 5.270 10.181 -48.696 1.00 47.12 216 PRO A CA 1
ATOM 1709 C C . PRO A 1 216 ? 5.216 8.697 -49.105 1.00 47.12 216 PRO A C 1
ATOM 1711 O O . PRO A 1 216 ? 6.223 8.008 -49.034 1.00 47.12 216 PRO A O 1
ATOM 1714 N N . LYS A 1 217 ? 4.020 8.243 -49.509 1.00 47.91 217 LYS A N 1
ATOM 1715 C CA . LYS A 1 217 ? 3.556 7.000 -50.18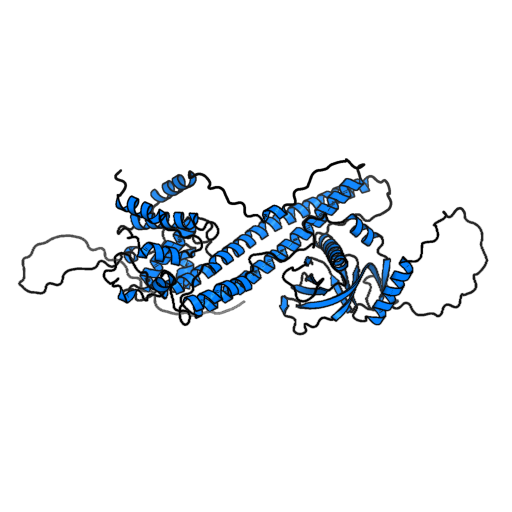9 1.00 47.91 217 LYS A CA 1
ATOM 1716 C C . LYS A 1 217 ? 4.531 5.863 -50.638 1.00 47.91 217 LYS A C 1
ATOM 1718 O O . LYS A 1 217 ? 4.200 5.160 -51.587 1.00 47.91 217 LYS A O 1
ATOM 1723 N N . SER A 1 218 ? 5.645 5.567 -49.972 1.00 48.75 218 SER A N 1
ATOM 1724 C CA . SER A 1 218 ? 6.498 4.403 -50.280 1.00 48.75 218 SER A CA 1
ATOM 1725 C C . SER A 1 218 ? 6.805 3.580 -49.027 1.00 48.75 218 SER A C 1
ATOM 1727 O O . SER A 1 218 ? 7.425 4.094 -48.101 1.00 48.75 218 SER A O 1
ATOM 1729 N N . THR A 1 219 ? 6.371 2.311 -49.037 1.00 51.19 219 THR A N 1
ATOM 1730 C CA . THR A 1 219 ? 6.649 1.223 -48.068 1.00 51.19 219 THR A CA 1
ATOM 1731 C C . THR A 1 219 ? 6.393 1.544 -46.585 1.00 51.19 219 THR A C 1
ATOM 1733 O O . THR A 1 219 ? 7.098 2.329 -45.965 1.00 51.19 219 THR A O 1
ATOM 1736 N N . GLU A 1 220 ? 5.384 0.892 -45.992 1.00 60.44 220 GLU A N 1
ATOM 1737 C CA . GLU A 1 220 ? 4.953 1.034 -44.588 1.00 60.44 220 GLU A CA 1
ATOM 1738 C C . GLU A 1 220 ? 6.004 0.526 -43.580 1.00 60.44 220 GLU A C 1
ATOM 1740 O O . GLU A 1 220 ? 5.823 -0.521 -42.954 1.00 60.44 220 GLU A O 1
ATOM 1745 N N . THR A 1 221 ? 7.121 1.242 -43.437 1.00 67.06 221 THR A N 1
ATOM 1746 C CA . THR A 1 221 ? 8.209 0.860 -42.532 1.00 67.06 221 THR A CA 1
ATOM 1747 C C . THR A 1 221 ? 8.473 1.896 -41.442 1.00 67.06 221 THR A C 1
ATOM 1749 O O . THR A 1 221 ? 8.604 3.085 -41.733 1.00 67.06 221 THR A O 1
ATOM 1752 N N . LEU A 1 222 ? 8.604 1.443 -40.190 1.00 80.50 222 LEU A N 1
ATOM 1753 C CA . LEU A 1 222 ? 9.025 2.251 -39.038 1.00 80.50 222 LEU A CA 1
ATOM 1754 C C . LEU A 1 222 ? 10.439 1.846 -38.610 1.00 80.50 222 LEU A C 1
ATOM 1756 O O . LEU A 1 222 ? 10.651 0.706 -38.204 1.00 80.50 222 LEU A O 1
ATOM 1760 N N . THR A 1 223 ? 11.389 2.781 -38.632 1.00 85.69 223 THR A N 1
ATOM 1761 C CA . THR A 1 223 ? 12.739 2.542 -38.101 1.00 85.69 223 THR A CA 1
ATOM 1762 C C . THR A 1 223 ? 12.769 2.771 -36.592 1.00 85.69 223 THR A C 1
ATOM 1764 O O . THR A 1 223 ? 12.505 3.874 -36.116 1.00 85.69 223 THR A O 1
ATOM 1767 N N . ILE A 1 224 ? 13.127 1.735 -35.841 1.00 89.94 224 ILE A N 1
ATOM 1768 C CA . ILE A 1 224 ? 13.339 1.769 -34.390 1.00 89.94 224 ILE A CA 1
ATOM 1769 C C . ILE A 1 224 ? 14.817 1.539 -34.065 1.00 89.94 224 ILE A C 1
ATOM 1771 O O . ILE A 1 224 ? 15.563 1.073 -34.920 1.00 89.94 224 ILE A O 1
ATOM 1775 N N . ARG A 1 225 ? 15.258 1.831 -32.835 1.00 90.38 225 ARG A N 1
ATOM 1776 C CA . ARG A 1 225 ? 16.608 1.463 -32.358 1.00 90.38 225 ARG A CA 1
ATOM 1777 C C . ARG A 1 225 ? 16.528 0.414 -31.260 1.00 90.38 225 ARG A C 1
ATOM 1779 O O . ARG A 1 225 ? 15.884 0.658 -30.244 1.00 90.38 225 ARG A O 1
ATOM 1786 N N . VAL A 1 226 ? 17.149 -0.739 -31.464 1.00 92.62 226 VAL A N 1
ATOM 1787 C CA . VAL A 1 226 ? 17.039 -1.904 -30.579 1.00 92.62 226 VAL A CA 1
ATOM 1788 C C . VAL A 1 226 ? 18.014 -1.763 -29.409 1.00 92.62 226 VAL A C 1
ATOM 1790 O O . VAL A 1 226 ? 19.208 -1.976 -29.578 1.00 92.62 226 VAL A O 1
ATOM 1793 N N . THR A 1 227 ? 17.510 -1.404 -28.225 1.00 93.81 227 THR A N 1
ATOM 1794 C CA . THR A 1 227 ? 18.309 -1.310 -26.986 1.00 93.81 227 THR A CA 1
ATOM 1795 C C . THR A 1 227 ? 18.549 -2.685 -26.366 1.00 93.81 227 THR A C 1
ATOM 1797 O O . THR A 1 227 ? 19.615 -2.960 -25.823 1.00 93.81 227 THR A O 1
ATOM 1800 N N . LYS A 1 228 ? 17.528 -3.545 -26.405 1.00 95.56 228 LYS A N 1
ATOM 1801 C CA . LYS A 1 228 ? 17.590 -4.946 -25.976 1.00 95.56 228 LYS A CA 1
ATOM 1802 C C . LYS A 1 228 ? 16.553 -5.741 -26.757 1.00 95.56 228 LYS A C 1
ATOM 1804 O O . LYS A 1 228 ? 15.458 -5.238 -27.015 1.00 95.56 228 LYS A O 1
ATOM 1809 N N . ALA A 1 229 ? 16.900 -6.971 -27.112 1.00 96.12 229 ALA A N 1
ATOM 1810 C CA . ALA A 1 229 ? 16.022 -7.922 -27.774 1.00 96.12 229 ALA A CA 1
ATOM 1811 C C . ALA A 1 229 ? 16.159 -9.300 -27.119 1.00 96.12 229 ALA A C 1
ATOM 1813 O O . ALA A 1 229 ? 17.250 -9.680 -26.696 1.00 96.12 229 ALA A O 1
ATOM 1814 N N . GLY A 1 230 ? 15.062 -10.046 -27.029 1.00 96.56 230 GLY A N 1
ATOM 1815 C CA . GLY A 1 230 ? 15.054 -11.371 -26.421 1.00 96.56 230 GLY A CA 1
ATOM 1816 C C . GLY A 1 230 ? 13.686 -12.037 -26.474 1.00 96.56 230 GLY A C 1
ATOM 1817 O O . GLY A 1 230 ? 12.701 -11.448 -26.918 1.00 96.56 230 GLY A O 1
ATOM 1818 N N . LEU A 1 231 ? 13.637 -13.289 -26.028 1.00 97.56 231 LEU A N 1
ATOM 1819 C CA . LEU A 1 231 ? 12.399 -14.048 -25.884 1.00 97.56 231 LEU A CA 1
ATOM 1820 C C . LEU A 1 231 ? 11.933 -13.961 -24.434 1.00 97.56 231 LEU A C 1
ATOM 1822 O O . LEU A 1 231 ? 12.710 -14.253 -23.529 1.00 97.56 231 LEU A O 1
ATOM 1826 N N . LEU A 1 232 ? 10.670 -13.596 -24.228 1.00 98.12 232 LEU A N 1
ATOM 1827 C CA . LEU A 1 232 ? 10.025 -13.616 -22.917 1.00 98.12 232 LEU A CA 1
ATOM 1828 C C . LEU A 1 232 ? 8.708 -14.373 -23.017 1.00 98.12 232 LEU A C 1
ATOM 1830 O O . LEU A 1 232 ? 7.950 -14.176 -23.971 1.00 98.12 232 LEU A O 1
ATOM 1834 N N . ASP A 1 233 ? 8.385 -15.177 -22.007 1.00 97.56 233 ASP A N 1
ATOM 1835 C CA . ASP A 1 233 ? 6.999 -15.612 -21.860 1.00 97.56 233 ASP A CA 1
ATOM 1836 C C . ASP A 1 233 ? 6.197 -14.501 -21.206 1.00 97.56 233 ASP A C 1
ATOM 1838 O O . ASP A 1 233 ? 6.638 -13.870 -20.249 1.00 97.56 233 ASP A O 1
ATOM 1842 N N . ARG A 1 234 ? 4.990 -14.277 -21.712 1.00 95.19 234 ARG A N 1
ATOM 1843 C CA . ARG A 1 234 ? 4.087 -13.235 -21.246 1.00 95.19 234 ARG A CA 1
ATOM 1844 C C . ARG A 1 234 ? 2.752 -13.831 -20.841 1.00 95.19 234 ARG A C 1
ATOM 1846 O O . ARG A 1 234 ? 2.195 -14.682 -21.537 1.00 95.19 234 ARG A O 1
ATOM 1853 N N . LYS A 1 235 ? 2.201 -13.313 -19.751 1.00 92.94 235 LYS A N 1
ATOM 1854 C CA . LYS A 1 235 ? 0.837 -13.561 -19.291 1.00 92.94 235 LYS A CA 1
ATOM 1855 C C . LYS A 1 235 ? 0.200 -12.237 -18.860 1.00 92.94 235 LYS A C 1
ATOM 1857 O O . LYS A 1 235 ? 0.838 -11.448 -18.172 1.00 92.94 235 LYS A O 1
ATOM 1862 N N . TYR A 1 236 ? -1.066 -12.014 -19.211 1.00 89.75 236 TYR A N 1
ATOM 1863 C CA . TYR A 1 236 ? -1.849 -10.935 -18.602 1.00 89.75 236 TYR A CA 1
ATOM 1864 C C . TYR A 1 236 ? -2.218 -11.307 -17.169 1.00 89.75 236 TYR A C 1
ATOM 1866 O O . TYR A 1 236 ? -2.780 -12.383 -16.933 1.00 89.75 236 TYR A O 1
ATOM 1874 N N . ASP A 1 237 ? -1.929 -10.414 -16.230 1.00 87.56 237 ASP A N 1
ATOM 1875 C CA . ASP A 1 237 ? -2.489 -10.500 -14.884 1.00 87.56 237 ASP A CA 1
ATOM 1876 C C . ASP A 1 237 ? -3.723 -9.601 -14.766 1.00 87.56 237 ASP A C 1
ATOM 1878 O O . ASP A 1 237 ? -4.831 -10.091 -14.522 1.00 87.56 237 ASP A O 1
ATOM 1882 N N . LEU A 1 238 ? -3.553 -8.315 -15.092 1.00 87.44 238 LEU A N 1
ATOM 1883 C CA . LEU A 1 238 ? -4.633 -7.336 -15.217 1.00 87.44 238 LEU A CA 1
ATOM 1884 C C . LEU A 1 238 ? -4.702 -6.797 -16.651 1.00 87.44 238 LEU A C 1
ATOM 1886 O O . LEU A 1 238 ? -3.680 -6.515 -17.277 1.00 87.44 238 LEU A O 1
ATOM 1890 N N . LEU A 1 239 ? -5.923 -6.677 -17.164 1.00 86.62 239 LEU A N 1
ATOM 1891 C CA . LEU A 1 239 ? -6.254 -5.991 -18.409 1.00 86.62 239 LEU A CA 1
ATOM 1892 C C . LEU A 1 239 ? -6.394 -4.485 -18.166 1.00 86.62 239 LEU A C 1
ATOM 1894 O O . LEU A 1 239 ? -6.342 -4.013 -17.031 1.00 86.62 239 LEU A O 1
ATOM 1898 N N . GLN A 1 240 ? -6.615 -3.742 -19.248 1.00 83.31 240 GLN A N 1
ATOM 1899 C CA . GLN A 1 240 ? -6.815 -2.299 -19.198 1.00 83.31 240 GLN A CA 1
ATOM 1900 C C . GLN A 1 240 ? -7.961 -1.937 -18.246 1.00 83.31 240 GLN A C 1
ATOM 1902 O O . GLN A 1 240 ? -9.013 -2.586 -18.249 1.00 83.31 240 GLN A O 1
ATOM 1907 N N . GLY A 1 241 ? -7.734 -0.931 -17.401 1.00 77.62 241 GLY A N 1
ATOM 1908 C CA . GLY A 1 241 ? -8.663 -0.562 -16.333 1.00 77.62 241 GLY A CA 1
ATOM 1909 C C . GLY A 1 241 ? -8.656 -1.515 -15.130 1.00 77.62 241 GLY A C 1
ATOM 1910 O O . GLY A 1 241 ? -9.627 -1.543 -14.378 1.00 77.62 241 GLY A O 1
ATOM 1911 N N . GLY A 1 242 ? -7.608 -2.331 -14.959 1.00 75.00 242 GLY A N 1
ATOM 1912 C CA . GLY A 1 242 ? -7.385 -3.145 -13.756 1.00 75.00 242 GLY A CA 1
ATOM 1913 C C . GLY A 1 242 ? -8.283 -4.381 -13.627 1.00 75.00 242 GLY A C 1
ATOM 1914 O O . GLY A 1 242 ? -8.339 -5.010 -12.569 1.00 75.00 242 GLY A O 1
ATOM 1915 N N . LYS A 1 243 ? -9.009 -4.757 -14.687 1.00 82.50 243 LYS A N 1
ATOM 1916 C CA . LYS A 1 243 ? -9.879 -5.944 -14.677 1.00 82.50 243 LYS A CA 1
ATOM 1917 C C . LYS A 1 243 ? -9.045 -7.219 -14.778 1.00 82.50 243 LYS A C 1
ATOM 1919 O O . LYS A 1 243 ? -8.118 -7.299 -15.580 1.00 82.50 243 LYS A O 1
ATOM 1924 N N . ARG A 1 244 ? -9.397 -8.258 -14.015 1.00 80.62 244 ARG A N 1
ATOM 1925 C CA . ARG A 1 244 ? -8.723 -9.567 -14.108 1.00 80.62 244 ARG A CA 1
ATOM 1926 C C . ARG A 1 244 ? -8.869 -10.143 -15.521 1.00 80.62 244 ARG A C 1
ATOM 1928 O O . ARG A 1 244 ? -9.969 -10.164 -16.071 1.00 80.62 244 ARG A O 1
ATOM 1935 N N . ALA A 1 245 ? -7.777 -10.648 -16.090 1.00 76.00 245 ALA A N 1
ATOM 1936 C CA . ALA A 1 245 ? -7.801 -11.219 -17.435 1.00 76.00 245 ALA A CA 1
ATOM 1937 C C . ALA A 1 245 ? -8.638 -12.511 -17.516 1.00 76.00 245 ALA A C 1
ATOM 1939 O O . ALA A 1 245 ? -8.508 -13.406 -16.680 1.00 76.00 245 ALA A O 1
ATOM 1940 N N . THR A 1 246 ? -9.479 -12.635 -18.548 1.00 71.31 246 THR A N 1
ATOM 1941 C CA . THR A 1 246 ? -10.280 -13.846 -18.814 1.00 71.31 246 THR A CA 1
ATOM 1942 C C . THR A 1 246 ? -9.422 -14.975 -19.390 1.00 71.31 246 THR A C 1
ATOM 1944 O O . THR A 1 246 ? -9.550 -16.120 -18.969 1.00 71.31 246 THR A O 1
ATOM 1947 N N . THR A 1 247 ? -8.471 -14.650 -20.274 1.00 68.19 247 THR A N 1
ATOM 1948 C CA . THR A 1 247 ? -7.476 -15.594 -20.814 1.00 68.19 247 THR A CA 1
ATOM 1949 C C . THR A 1 247 ? -6.115 -15.358 -20.157 1.00 68.19 247 THR A C 1
ATOM 1951 O O . THR A 1 247 ? -5.525 -14.292 -20.309 1.00 68.19 247 THR A O 1
ATOM 1954 N N . ARG A 1 248 ? -5.612 -16.351 -19.410 1.00 68.31 248 ARG A N 1
ATOM 1955 C CA . ARG A 1 248 ? -4.464 -16.216 -18.483 1.00 68.31 248 ARG A CA 1
ATOM 1956 C C . ARG A 1 248 ? -3.304 -17.189 -18.742 1.00 68.31 248 ARG A C 1
ATOM 1958 O O . ARG A 1 248 ? -2.484 -17.419 -17.853 1.00 68.31 248 ARG A O 1
ATOM 1965 N N . GLY A 1 249 ? -3.241 -17.784 -19.932 1.00 86.06 249 GLY A N 1
ATOM 1966 C CA . GLY A 1 249 ? -2.150 -18.683 -20.316 1.00 86.06 249 GLY A CA 1
ATOM 1967 C C . GLY A 1 249 ? -0.841 -17.930 -20.563 1.00 86.06 249 GLY A C 1
ATOM 1968 O O . GLY A 1 249 ? -0.858 -16.823 -21.096 1.00 86.06 249 GLY A O 1
ATOM 1969 N N . TRP A 1 250 ? 0.282 -18.540 -20.187 1.00 94.38 250 TRP A N 1
ATOM 1970 C CA . TRP A 1 250 ? 1.613 -18.074 -20.581 1.00 94.38 250 TRP A CA 1
ATOM 1971 C C . TRP A 1 250 ? 1.827 -18.328 -22.073 1.00 94.38 250 TRP A C 1
ATOM 1973 O O . TRP A 1 250 ? 1.467 -19.398 -22.565 1.00 94.38 250 TRP A O 1
ATOM 1983 N N . ARG A 1 251 ? 2.383 -17.351 -22.794 1.00 94.44 251 ARG A N 1
ATOM 1984 C CA . ARG A 1 251 ? 2.726 -17.484 -24.215 1.00 94.44 251 ARG A CA 1
ATOM 1985 C C . ARG A 1 251 ? 4.080 -16.835 -24.512 1.00 94.44 251 ARG A C 1
ATOM 1987 O O . ARG A 1 251 ? 4.307 -15.736 -24.005 1.00 94.44 251 ARG A O 1
ATOM 1994 N N . PRO A 1 252 ? 4.931 -17.451 -25.344 1.00 96.81 252 PRO A N 1
ATOM 1995 C CA . PRO A 1 252 ? 6.194 -16.853 -25.755 1.00 96.81 252 PRO A CA 1
ATOM 1996 C C . PRO A 1 252 ? 5.973 -15.668 -26.700 1.00 96.81 252 PRO A C 1
ATOM 1998 O O . PRO A 1 252 ? 5.100 -15.703 -27.568 1.00 96.81 252 PRO A O 1
ATOM 2001 N N . PHE A 1 253 ? 6.787 -14.627 -26.539 1.00 97.62 253 PHE A N 1
ATOM 2002 C CA . PHE A 1 253 ? 6.859 -13.468 -27.424 1.00 97.62 253 PHE A CA 1
ATOM 2003 C C . PHE A 1 253 ? 8.318 -13.113 -27.707 1.00 97.62 253 PHE A C 1
ATOM 2005 O O . PHE A 1 253 ? 9.172 -13.171 -26.820 1.00 97.62 253 PHE A O 1
ATOM 2012 N N . GLY A 1 254 ? 8.585 -12.670 -28.934 1.00 97.75 254 GLY A N 1
ATOM 2013 C CA . GLY A 1 254 ? 9.751 -11.836 -29.195 1.00 97.75 254 GLY A CA 1
ATOM 2014 C C . GLY A 1 254 ? 9.524 -10.460 -28.584 1.00 97.75 254 GLY A C 1
ATOM 2015 O O . GLY A 1 254 ? 8.437 -9.899 -28.731 1.00 97.75 254 GLY A O 1
ATOM 2016 N N . VAL A 1 255 ? 10.513 -9.917 -27.880 1.00 97.94 255 VAL A N 1
ATOM 2017 C CA . VAL A 1 255 ? 10.390 -8.633 -27.183 1.00 97.94 255 VAL A CA 1
ATOM 2018 C C . VAL A 1 255 ? 11.556 -7.732 -27.543 1.00 97.94 255 VAL A C 1
ATOM 2020 O O . VAL A 1 255 ? 12.711 -8.141 -27.478 1.00 97.94 255 VAL A O 1
ATOM 2023 N N . ILE A 1 256 ? 11.260 -6.492 -27.927 1.00 97.44 256 ILE A N 1
ATOM 2024 C CA . ILE A 1 256 ? 12.261 -5.451 -28.172 1.00 97.44 256 ILE A CA 1
ATOM 2025 C C . ILE A 1 256 ? 11.977 -4.256 -27.271 1.00 97.44 256 ILE A C 1
ATOM 2027 O O . ILE A 1 256 ? 10.864 -3.731 -27.261 1.00 97.44 256 ILE A O 1
ATOM 2031 N N . LEU A 1 257 ? 13.005 -3.790 -26.565 1.00 97.12 257 LEU A N 1
ATOM 2032 C CA . LEU A 1 257 ? 13.032 -2.463 -25.960 1.00 97.12 257 LEU A CA 1
ATOM 2033 C C . LEU A 1 257 ? 13.632 -1.476 -26.965 1.00 97.12 257 LEU A C 1
ATOM 2035 O O . LEU A 1 257 ? 14.764 -1.661 -27.418 1.00 97.12 257 LEU A O 1
ATOM 2039 N N . SER A 1 258 ? 12.890 -0.419 -27.289 1.00 93.94 258 SER A N 1
ATOM 2040 C CA . SER A 1 258 ? 13.350 0.660 -28.161 1.00 93.94 258 SER A CA 1
ATOM 2041 C C . SER A 1 258 ? 12.983 2.025 -27.595 1.00 93.94 258 SER A C 1
ATOM 2043 O O . SER A 1 258 ? 11.807 2.376 -27.496 1.00 93.94 258 SER A O 1
ATOM 2045 N N . GLY A 1 259 ? 13.995 2.810 -27.213 1.00 88.88 259 GLY A N 1
ATOM 2046 C CA . GLY A 1 259 ? 13.776 4.082 -26.522 1.00 88.88 259 GLY A CA 1
ATOM 2047 C C . GLY A 1 259 ? 12.905 3.876 -25.280 1.00 88.88 259 GLY A C 1
ATOM 2048 O O . GLY A 1 259 ? 13.282 3.126 -24.388 1.00 88.88 259 GLY A O 1
ATOM 2049 N N . SER A 1 260 ? 11.723 4.495 -25.259 1.00 92.00 260 SER A N 1
ATOM 2050 C CA . SER A 1 260 ? 10.726 4.369 -24.181 1.00 92.00 260 SER A CA 1
ATOM 2051 C C . SER A 1 260 ? 9.497 3.550 -24.594 1.00 92.00 260 SER A C 1
ATOM 2053 O O . SER A 1 260 ? 8.368 3.851 -24.191 1.00 92.00 260 SER A O 1
ATOM 2055 N N . GLN A 1 261 ? 9.697 2.560 -25.461 1.00 95.25 261 GLN A N 1
ATOM 2056 C CA . GLN A 1 261 ? 8.664 1.648 -25.937 1.00 95.25 261 GLN A CA 1
ATOM 2057 C C . GLN A 1 261 ? 9.123 0.200 -25.791 1.00 95.25 261 GLN A C 1
ATOM 2059 O O . GLN A 1 261 ? 10.275 -0.128 -26.080 1.00 95.25 261 GLN A O 1
ATOM 2064 N N . ILE A 1 262 ? 8.197 -0.668 -25.394 1.00 96.31 262 ILE A N 1
ATOM 2065 C CA . ILE A 1 262 ? 8.365 -2.120 -25.436 1.00 96.31 262 ILE A CA 1
ATOM 2066 C C . ILE A 1 262 ? 7.465 -2.688 -26.533 1.00 96.31 262 ILE A C 1
ATOM 2068 O O . ILE A 1 262 ? 6.292 -2.324 -26.652 1.00 96.31 262 ILE A O 1
ATOM 2072 N N . ILE A 1 263 ? 8.037 -3.536 -27.381 1.00 96.62 263 ILE A N 1
ATOM 2073 C CA . ILE A 1 263 ? 7.393 -4.045 -28.590 1.00 96.62 263 ILE A CA 1
ATOM 2074 C C . ILE A 1 263 ? 7.359 -5.566 -28.524 1.00 96.62 263 ILE A C 1
ATOM 2076 O O . ILE A 1 263 ? 8.398 -6.205 -28.373 1.00 96.62 263 ILE A O 1
ATOM 2080 N N . PHE A 1 264 ? 6.163 -6.131 -28.657 1.00 96.56 264 PHE A N 1
ATOM 2081 C CA . PHE A 1 264 ? 5.910 -7.566 -28.640 1.00 96.56 264 PHE A CA 1
ATOM 2082 C C . PHE A 1 264 ? 5.681 -8.093 -30.056 1.00 96.56 264 PHE A C 1
ATOM 2084 O O . PHE A 1 264 ? 4.930 -7.498 -30.830 1.00 96.56 264 PHE A O 1
ATOM 2091 N N . PHE A 1 265 ? 6.263 -9.249 -30.360 1.00 96.12 265 PHE A N 1
ATOM 2092 C CA . PHE A 1 265 ? 6.159 -9.961 -31.631 1.00 96.12 265 PHE A CA 1
ATOM 2093 C C . PHE A 1 265 ? 5.605 -11.362 -31.376 1.00 96.12 265 PHE A C 1
ATOM 2095 O O . PHE A 1 265 ? 6.180 -12.128 -30.602 1.00 96.12 265 PHE A O 1
ATOM 2102 N N . SER A 1 266 ? 4.471 -11.687 -32.000 1.00 94.31 266 SER A N 1
ATOM 2103 C CA . SER A 1 266 ? 3.835 -13.006 -31.878 1.00 94.31 266 SER A CA 1
ATOM 2104 C C . SER A 1 266 ? 4.326 -14.010 -32.921 1.00 94.31 266 SER A C 1
ATOM 2106 O O . SER A 1 266 ? 4.213 -15.210 -32.696 1.00 94.31 266 SER A O 1
ATOM 2108 N N . ASP A 1 267 ? 4.860 -13.539 -34.052 1.00 94.50 267 ASP A N 1
ATOM 2109 C CA . ASP A 1 267 ? 5.521 -14.393 -35.042 1.00 94.50 267 ASP A CA 1
ATOM 2110 C C . ASP A 1 267 ? 6.939 -14.734 -34.564 1.00 94.50 267 ASP A C 1
ATOM 2112 O O . ASP A 1 267 ? 7.910 -14.016 -34.816 1.00 94.50 267 ASP A O 1
ATOM 2116 N N . LEU A 1 268 ? 7.028 -15.825 -33.805 1.00 94.56 268 LEU A N 1
ATOM 2117 C CA . LEU A 1 268 ? 8.272 -16.283 -33.195 1.00 94.56 268 LEU A CA 1
ATOM 2118 C C . LEU A 1 268 ? 9.272 -16.802 -34.223 1.00 94.56 268 LEU A C 1
ATOM 2120 O O . LEU A 1 268 ? 10.467 -16.616 -34.022 1.00 94.56 268 LEU A O 1
ATOM 2124 N N . SER A 1 269 ? 8.809 -17.412 -35.316 1.00 92.88 269 SER A N 1
ATOM 2125 C CA . SER A 1 269 ? 9.685 -17.970 -36.348 1.00 92.88 269 SER A CA 1
ATOM 2126 C C . SER A 1 269 ? 10.483 -16.864 -37.034 1.00 92.88 269 SER A C 1
ATOM 2128 O O . SER A 1 269 ? 11.714 -16.921 -37.066 1.00 92.88 269 SER A O 1
ATOM 2130 N N . SER A 1 270 ? 9.800 -15.809 -37.490 1.00 91.25 270 SER A N 1
ATOM 2131 C CA . SER A 1 270 ? 10.462 -14.644 -38.089 1.00 91.25 270 SER A CA 1
ATOM 2132 C C . SER A 1 270 ? 11.351 -13.913 -37.079 1.00 91.25 270 SER A C 1
ATOM 2134 O O . SER A 1 270 ? 12.470 -13.514 -37.403 1.00 91.25 270 SER A O 1
ATOM 2136 N N . TYR A 1 271 ? 10.883 -13.769 -35.834 1.00 94.44 271 TYR A N 1
ATOM 2137 C CA . TYR A 1 271 ? 11.639 -13.096 -34.779 1.00 94.44 271 TYR A CA 1
ATOM 2138 C C . TYR A 1 271 ? 12.931 -13.833 -34.406 1.00 94.44 271 TYR A C 1
ATOM 2140 O O . TYR A 1 271 ? 13.984 -13.211 -34.288 1.00 94.44 271 TYR A O 1
ATOM 2148 N N . GLN A 1 272 ? 12.874 -15.154 -34.233 1.00 93.81 272 GLN A N 1
ATOM 2149 C CA . GLN A 1 272 ? 14.042 -15.968 -33.900 1.00 93.81 272 GLN A CA 1
ATOM 2150 C C . GLN A 1 272 ? 15.063 -15.990 -35.039 1.00 93.81 272 GLN A C 1
ATOM 2152 O O . GLN A 1 272 ? 16.257 -15.885 -34.764 1.00 93.81 272 GLN A O 1
ATOM 2157 N N . ALA A 1 273 ? 14.613 -16.070 -36.297 1.00 91.81 273 ALA A N 1
ATOM 2158 C CA . ALA A 1 273 ? 15.497 -15.977 -37.459 1.00 91.81 273 ALA A CA 1
ATOM 2159 C C . ALA A 1 273 ? 16.269 -14.645 -37.470 1.00 91.81 273 ALA A C 1
ATOM 2161 O O . ALA A 1 273 ? 17.493 -14.644 -37.599 1.00 91.81 273 ALA A O 1
ATOM 2162 N N . TRP A 1 274 ? 15.574 -13.527 -37.233 1.00 92.75 274 TRP A N 1
ATOM 2163 C CA . TRP A 1 274 ? 16.205 -12.212 -37.097 1.00 92.75 274 TRP A CA 1
ATOM 2164 C C . TRP A 1 274 ? 17.177 -12.142 -35.905 1.00 92.75 274 TRP A C 1
ATOM 2166 O O . TRP A 1 274 ? 18.307 -11.681 -36.053 1.00 92.75 274 TRP A O 1
ATOM 2176 N N . LEU A 1 275 ? 16.774 -12.638 -34.731 1.00 91.25 275 LEU A N 1
ATOM 2177 C CA . LEU A 1 275 ? 17.599 -12.587 -33.520 1.00 91.25 275 LEU A CA 1
ATOM 2178 C C . LEU A 1 275 ? 18.895 -13.406 -33.662 1.00 91.25 275 LEU A C 1
ATOM 2180 O O . LEU A 1 275 ? 19.933 -13.028 -33.119 1.00 91.25 275 LEU A O 1
ATOM 2184 N N . LEU A 1 276 ? 18.848 -14.533 -34.380 1.00 90.00 276 LEU A N 1
ATOM 2185 C CA . LEU A 1 276 ? 20.029 -15.344 -34.686 1.00 90.00 276 LEU A CA 1
ATOM 2186 C C . LEU A 1 276 ? 20.999 -14.610 -35.616 1.00 90.00 276 LEU A C 1
ATOM 2188 O O . LEU A 1 276 ? 22.208 -14.676 -35.401 1.00 90.00 276 LEU A O 1
ATOM 2192 N N . GLU A 1 277 ? 20.480 -13.904 -36.620 1.00 87.31 277 GLU A N 1
ATOM 2193 C CA . GLU A 1 277 ? 21.292 -13.107 -37.542 1.00 87.31 277 GLU A CA 1
ATOM 2194 C C . GLU A 1 277 ? 22.001 -11.954 -36.813 1.00 87.31 277 GLU A C 1
ATOM 2196 O O . GLU A 1 277 ? 23.205 -11.762 -36.975 1.00 87.31 277 GLU A O 1
ATOM 2201 N N . GLU A 1 278 ? 21.301 -11.263 -35.909 1.00 83.69 278 GLU A N 1
ATOM 2202 C CA . GLU A 1 278 ? 21.892 -10.230 -35.043 1.00 83.69 278 GLU A CA 1
ATOM 2203 C C . GLU A 1 278 ? 23.067 -10.765 -34.206 1.00 83.69 278 GLU A C 1
ATOM 2205 O O . GLU A 1 278 ? 24.136 -10.148 -34.168 1.00 83.69 278 GLU A O 1
ATOM 2210 N N . LYS A 1 279 ? 22.911 -11.946 -33.587 1.00 83.94 279 LYS A N 1
ATOM 2211 C CA . LYS A 1 279 ? 23.973 -12.581 -32.783 1.00 83.94 279 LYS A CA 1
ATOM 2212 C C . LYS A 1 279 ? 25.187 -12.995 -33.619 1.00 83.94 279 LYS A C 1
ATOM 2214 O O . LYS A 1 279 ? 26.320 -12.898 -33.142 1.00 83.94 279 LYS A O 1
ATOM 2219 N N . LYS A 1 280 ? 24.981 -13.441 -34.864 1.00 83.44 280 LYS A N 1
ATOM 2220 C CA . LYS A 1 280 ? 26.078 -13.758 -35.799 1.00 83.44 280 LYS A CA 1
ATOM 2221 C C . LYS A 1 280 ? 26.868 -12.508 -36.180 1.00 83.44 280 LYS A C 1
ATOM 2223 O O . LYS A 1 280 ? 28.094 -12.548 -36.222 1.00 83.44 280 LYS A O 1
ATOM 2228 N N . GLN A 1 281 ? 26.181 -11.393 -36.415 1.00 73.50 281 GLN A N 1
ATOM 2229 C CA . GLN A 1 281 ? 26.834 -10.121 -36.732 1.00 73.50 281 GLN A CA 1
ATOM 2230 C C . GLN A 1 281 ? 27.616 -9.545 -35.543 1.00 73.50 281 GLN A C 1
ATOM 2232 O O . GLN A 1 281 ? 28.607 -8.849 -35.742 1.00 73.50 281 GLN A O 1
ATOM 2237 N N . GLU A 1 282 ? 27.197 -9.833 -34.310 1.00 70.88 282 GLU A N 1
ATOM 2238 C CA . GLU A 1 282 ? 27.892 -9.401 -33.091 1.00 70.88 282 GLU A CA 1
ATOM 2239 C C . GLU A 1 282 ? 29.168 -10.211 -32.798 1.00 70.88 282 GLU A C 1
ATOM 2241 O O . GLU A 1 282 ? 30.117 -9.684 -32.222 1.00 70.88 282 GLU A O 1
ATOM 2246 N N . SER A 1 283 ? 29.223 -11.471 -33.242 1.00 63.78 283 SER A N 1
ATOM 2247 C CA . SER A 1 283 ? 30.358 -12.381 -33.029 1.00 63.78 283 SER A CA 1
ATOM 2248 C C . SER A 1 283 ? 31.441 -12.309 -34.116 1.00 63.78 283 SER A C 1
ATOM 2250 O O . SER A 1 283 ? 32.520 -12.876 -33.938 1.00 63.78 283 SER A O 1
ATOM 2252 N N . GLN A 1 284 ? 31.219 -11.576 -35.214 1.00 53.22 284 GLN A N 1
ATOM 2253 C CA . GLN A 1 284 ? 32.275 -11.293 -36.189 1.00 53.22 284 GLN A CA 1
ATOM 2254 C C . GLN A 1 284 ? 33.163 -10.127 -35.710 1.00 53.22 284 GLN A C 1
ATOM 2256 O O . GLN A 1 284 ? 32.661 -9.018 -35.501 1.00 53.22 284 GLN A O 1
ATOM 2261 N N . PRO A 1 285 ? 34.490 -10.318 -35.559 1.00 45.16 285 PRO A N 1
ATOM 2262 C CA . PRO A 1 285 ? 35.385 -9.232 -35.189 1.00 45.16 285 PRO A CA 1
ATOM 2263 C C . PRO A 1 285 ? 35.385 -8.174 -36.295 1.00 45.16 285 PRO A C 1
ATOM 2265 O O . PRO A 1 285 ? 35.645 -8.470 -37.464 1.00 45.16 285 PRO A O 1
ATOM 2268 N N . ARG A 1 286 ? 35.110 -6.917 -35.925 1.00 47.75 286 ARG A N 1
ATOM 2269 C CA . ARG A 1 286 ? 35.272 -5.773 -36.829 1.00 47.75 286 ARG A CA 1
ATOM 2270 C C . ARG A 1 286 ? 36.722 -5.759 -37.315 1.00 47.75 286 ARG A C 1
ATOM 2272 O O . ARG A 1 286 ? 37.623 -5.476 -36.529 1.00 47.75 286 ARG A O 1
ATOM 2279 N N . ARG A 1 287 ? 36.958 -6.066 -38.596 1.00 42.94 287 ARG A N 1
ATOM 2280 C CA . ARG A 1 287 ? 38.268 -5.843 -39.222 1.00 42.94 287 ARG A CA 1
ATOM 2281 C C . ARG A 1 287 ? 38.641 -4.372 -39.029 1.00 42.94 287 ARG A C 1
ATOM 2283 O O . ARG A 1 287 ? 37.813 -3.486 -39.227 1.00 42.94 287 ARG A O 1
ATOM 2290 N N . ASN A 1 288 ? 39.868 -4.163 -38.566 1.00 38.59 288 ASN A N 1
ATOM 2291 C CA . ASN A 1 288 ? 40.416 -2.891 -38.121 1.00 38.59 288 ASN A CA 1
ATOM 2292 C C . ASN A 1 288 ? 40.063 -1.719 -39.049 1.00 38.59 288 ASN A C 1
ATOM 2294 O O . ASN A 1 288 ? 40.295 -1.755 -40.254 1.00 38.59 288 ASN A O 1
ATOM 2298 N N . SER A 1 289 ? 39.553 -0.656 -38.432 1.00 40.66 289 SER A N 1
ATOM 2299 C CA . SER A 1 289 ? 39.506 0.693 -38.985 1.00 40.66 289 SER A CA 1
ATOM 2300 C C . SER A 1 289 ? 40.941 1.200 -39.155 1.00 40.66 289 SER A C 1
ATOM 2302 O O . SER A 1 289 ? 41.505 1.786 -38.229 1.00 40.66 289 SER A O 1
ATOM 2304 N N . THR A 1 290 ? 41.533 0.994 -40.329 1.00 37.22 290 THR A N 1
ATOM 2305 C CA . THR A 1 290 ? 42.665 1.810 -40.775 1.00 37.22 290 THR A CA 1
ATOM 2306 C C . THR A 1 290 ? 42.102 3.069 -41.432 1.00 37.22 290 THR A C 1
ATOM 2308 O O . THR A 1 290 ? 41.208 3.011 -42.271 1.00 37.22 290 THR A O 1
ATOM 2311 N N . VAL A 1 291 ? 42.587 4.210 -40.958 1.00 39.31 291 VAL A N 1
ATOM 2312 C CA . VAL A 1 291 ? 42.240 5.579 -41.358 1.00 39.31 291 VAL A CA 1
ATOM 2313 C C . VAL A 1 291 ? 42.223 5.737 -42.891 1.00 39.31 291 VAL A C 1
ATOM 2315 O O . VAL A 1 291 ? 43.183 5.310 -43.532 1.00 39.31 291 VAL A O 1
ATOM 2318 N N . PRO A 1 292 ? 41.206 6.378 -43.504 1.00 34.06 292 PRO A N 1
ATOM 2319 C CA . PRO A 1 292 ? 41.240 6.681 -44.927 1.00 34.06 292 PRO A CA 1
ATOM 2320 C C . PRO A 1 292 ? 42.110 7.922 -45.159 1.00 34.06 292 PRO A C 1
ATOM 2322 O O . PRO A 1 292 ? 41.692 9.046 -44.876 1.00 34.06 292 PRO A O 1
ATOM 2325 N N . HIS A 1 293 ? 43.321 7.729 -45.679 1.00 30.98 293 HIS A N 1
ATOM 2326 C CA . HIS A 1 293 ? 44.067 8.808 -46.318 1.00 30.98 293 HIS A CA 1
ATOM 2327 C C . HIS A 1 293 ? 43.806 8.807 -47.828 1.00 30.98 293 HIS A C 1
ATOM 2329 O O . HIS A 1 293 ? 43.972 7.796 -48.501 1.00 30.98 293 HIS A O 1
ATOM 2335 N N . SER A 1 294 ? 43.435 9.998 -48.304 1.00 33.94 294 SER A N 1
ATOM 2336 C CA . SER A 1 294 ? 43.498 10.520 -49.676 1.00 33.94 294 SER A CA 1
ATOM 2337 C C . SER A 1 294 ? 42.694 9.839 -50.794 1.00 33.94 294 SER A C 1
ATOM 2339 O O . SER A 1 294 ? 42.914 8.703 -51.192 1.00 33.94 294 SER A O 1
ATOM 2341 N N . VAL A 1 295 ? 41.824 10.672 -51.366 1.00 39.00 295 VAL A N 1
ATOM 2342 C CA . VAL A 1 295 ? 41.247 10.640 -52.714 1.00 39.00 295 VAL A CA 1
ATOM 2343 C C . VAL A 1 295 ? 42.270 10.322 -53.815 1.00 39.00 295 VAL A C 1
ATOM 2345 O O . VAL A 1 295 ? 43.201 11.092 -54.014 1.00 39.00 295 VAL A O 1
ATOM 2348 N N . SER A 1 296 ? 42.058 9.214 -54.532 1.00 31.62 296 SER A N 1
ATOM 2349 C CA . SER A 1 296 ? 42.227 9.035 -55.991 1.00 31.62 296 SER A CA 1
ATOM 2350 C C . SER A 1 296 ? 42.370 7.549 -56.314 1.00 31.62 296 SER A C 1
ATOM 2352 O O . SER A 1 296 ? 43.416 6.961 -56.071 1.00 31.62 296 SER A O 1
ATOM 2354 N N . SER A 1 297 ? 41.327 6.947 -56.877 1.00 28.95 297 SER A N 1
ATOM 2355 C CA . SER A 1 297 ? 41.424 6.120 -58.085 1.00 28.95 297 SER A CA 1
ATOM 2356 C C . SER A 1 297 ? 40.046 5.540 -58.371 1.00 28.95 297 SER A C 1
ATOM 2358 O O . SER A 1 297 ? 39.432 4.871 -57.542 1.00 28.95 297 SER A O 1
ATOM 2360 N N . CYS A 1 298 ? 39.546 5.887 -59.540 1.00 28.25 298 CYS A N 1
ATOM 2361 C CA . CYS A 1 298 ? 38.286 5.479 -60.109 1.00 28.25 298 CYS A CA 1
ATOM 2362 C C . CYS A 1 298 ? 38.484 4.245 -61.010 1.00 28.25 298 CYS A C 1
ATOM 2364 O O . CYS A 1 298 ? 39.566 4.026 -61.547 1.00 28.25 298 CYS A O 1
ATOM 2366 N N . LEU A 1 299 ? 37.378 3.522 -61.217 1.00 34.47 299 LEU A N 1
ATOM 2367 C CA . LEU A 1 299 ? 37.119 2.559 -62.298 1.00 34.47 299 LEU A CA 1
ATOM 2368 C C . LEU A 1 299 ? 37.737 1.158 -62.172 1.00 34.47 299 LEU A C 1
ATOM 2370 O O . LEU A 1 299 ? 38.638 0.789 -62.914 1.00 34.47 299 LEU A O 1
ATOM 2374 N N . THR A 1 300 ? 37.097 0.324 -61.356 1.00 29.39 300 THR A N 1
ATOM 2375 C CA . THR A 1 300 ? 36.768 -1.056 -61.744 1.00 29.39 300 THR A CA 1
ATOM 2376 C C . THR A 1 300 ? 35.426 -1.419 -61.114 1.00 29.39 300 THR A C 1
ATOM 2378 O O . THR A 1 300 ? 35.263 -1.369 -59.895 1.00 29.39 300 THR A O 1
ATOM 2381 N N . GLU A 1 301 ? 34.431 -1.706 -61.953 1.00 30.77 301 GLU A N 1
ATOM 2382 C CA . GLU A 1 301 ? 33.146 -2.246 -61.508 1.00 30.77 301 GLU A CA 1
ATOM 2383 C C . GLU A 1 301 ? 33.377 -3.603 -60.824 1.00 30.77 301 GLU A C 1
ATOM 2385 O O . GLU A 1 301 ? 34.049 -4.458 -61.406 1.00 30.77 301 GLU A O 1
ATOM 2390 N N . PRO A 1 302 ? 32.857 -3.842 -59.609 1.00 34.50 302 PRO A N 1
ATOM 2391 C CA . PRO A 1 302 ? 32.827 -5.186 -59.067 1.00 34.50 302 PRO A CA 1
ATOM 2392 C C . PRO A 1 302 ? 31.659 -5.953 -59.696 1.00 34.50 302 PRO A C 1
ATOM 2394 O O . PRO A 1 302 ? 30.518 -5.488 -59.674 1.00 34.50 302 PRO A O 1
ATOM 2397 N N . GLU A 1 303 ? 31.959 -7.137 -60.236 1.00 30.72 303 GLU A N 1
ATOM 2398 C CA . GLU A 1 303 ? 30.975 -8.126 -60.687 1.00 30.72 303 GLU A CA 1
ATOM 2399 C C . GLU A 1 303 ? 29.846 -8.320 -59.657 1.00 30.72 303 GLU A C 1
ATOM 2401 O O . GLU A 1 303 ? 30.103 -8.332 -58.444 1.00 30.72 303 GLU A O 1
ATOM 2406 N N . PRO A 1 304 ? 28.593 -8.530 -60.102 1.00 38.03 304 PRO A N 1
ATOM 2407 C CA . PRO A 1 304 ? 27.494 -8.784 -59.192 1.00 38.03 304 PRO A CA 1
ATOM 2408 C C . PRO A 1 304 ? 27.677 -10.170 -58.575 1.00 38.03 304 PRO A C 1
ATOM 2410 O O . PRO A 1 304 ? 27.379 -11.196 -59.186 1.00 38.03 304 PRO A O 1
ATOM 2413 N N . ALA A 1 305 ? 28.143 -10.204 -57.329 1.00 36.31 305 ALA A N 1
ATOM 2414 C CA . ALA A 1 305 ? 28.040 -11.391 -56.501 1.00 36.31 305 ALA A CA 1
ATOM 2415 C C . ALA A 1 305 ? 26.557 -11.788 -56.409 1.00 36.31 305 ALA A C 1
ATOM 2417 O O . ALA A 1 305 ? 25.733 -11.074 -55.831 1.00 36.31 305 ALA A O 1
ATOM 2418 N N . ILE A 1 306 ? 26.224 -12.927 -57.016 1.00 35.31 306 ILE A N 1
ATOM 2419 C CA . ILE A 1 306 ? 24.913 -13.568 -56.949 1.00 35.31 306 ILE A CA 1
ATOM 2420 C C . ILE A 1 306 ? 24.727 -14.066 -55.511 1.00 35.31 306 ILE A C 1
ATOM 2422 O O . ILE A 1 306 ? 25.049 -15.203 -55.175 1.00 35.31 306 ILE A O 1
ATOM 2426 N N . TYR A 1 307 ? 24.231 -13.198 -54.634 1.00 37.03 307 TYR A N 1
ATOM 2427 C CA . TYR A 1 307 ? 23.648 -13.612 -53.364 1.00 37.03 307 TYR A CA 1
ATOM 2428 C C . TYR A 1 307 ? 22.184 -13.988 -53.624 1.00 37.03 307 TYR A C 1
ATOM 2430 O O . TYR A 1 307 ? 21.474 -13.209 -54.266 1.00 37.03 307 TYR A O 1
ATOM 2438 N N . PRO A 1 308 ? 21.682 -15.143 -53.149 1.00 36.22 308 PRO A N 1
ATOM 2439 C CA . PRO A 1 308 ? 20.253 -15.408 -53.204 1.00 36.22 308 PRO A CA 1
ATOM 2440 C C . PRO A 1 308 ? 19.536 -14.328 -52.387 1.00 36.22 308 PRO A C 1
ATOM 2442 O O . PRO A 1 308 ? 19.741 -14.201 -51.178 1.00 36.22 308 PRO A O 1
ATOM 2445 N N . ALA A 1 309 ? 18.720 -13.528 -53.074 1.00 37.97 309 ALA A N 1
ATOM 2446 C CA . ALA A 1 309 ? 17.893 -12.475 -52.508 1.00 37.97 309 ALA A CA 1
ATOM 2447 C C . ALA A 1 309 ? 16.833 -13.080 -51.576 1.00 37.97 309 ALA A C 1
ATOM 2449 O O . ALA A 1 309 ? 15.678 -13.274 -51.947 1.00 37.97 309 ALA A O 1
ATOM 2450 N N . THR A 1 310 ? 17.225 -13.388 -50.343 1.00 42.50 310 THR A N 1
ATOM 2451 C CA . THR A 1 310 ? 16.262 -13.592 -49.264 1.00 42.50 310 THR A CA 1
ATOM 2452 C C . THR A 1 310 ? 15.874 -12.192 -48.812 1.00 42.50 310 THR A C 1
ATOM 2454 O O . THR A 1 310 ? 16.699 -11.475 -48.249 1.00 42.50 310 THR A O 1
ATOM 2457 N N . MET A 1 311 ? 14.659 -11.757 -49.157 1.00 43.56 311 MET A N 1
ATOM 2458 C CA . MET A 1 311 ? 14.101 -10.471 -48.724 1.00 43.56 311 MET A CA 1
ATOM 2459 C C . MET A 1 311 ? 14.391 -10.255 -47.230 1.00 43.56 311 MET A C 1
ATOM 2461 O O . MET A 1 311 ? 14.232 -11.212 -46.466 1.00 43.56 311 MET A O 1
ATOM 2465 N N . PRO A 1 312 ? 14.790 -9.047 -46.783 1.00 53.94 312 PRO A N 1
ATOM 2466 C CA . PRO A 1 312 ? 14.966 -8.794 -45.360 1.00 53.94 312 PRO A CA 1
ATOM 2467 C C . PRO A 1 312 ? 13.667 -9.171 -44.647 1.00 53.94 312 PRO A C 1
ATOM 2469 O O . PRO A 1 312 ? 12.594 -8.667 -44.979 1.00 53.94 312 PRO A O 1
ATOM 2472 N N . SER A 1 313 ? 13.746 -10.121 -43.717 1.00 58.34 313 SER A N 1
ATOM 2473 C CA . SER A 1 313 ? 12.601 -10.605 -42.954 1.00 58.34 313 SER A CA 1
ATOM 2474 C C . SER A 1 313 ? 12.117 -9.482 -42.041 1.00 58.34 313 SER A C 1
ATOM 2476 O O . SER A 1 313 ? 12.598 -9.310 -40.922 1.00 58.34 313 SER A O 1
ATOM 2478 N N . TYR A 1 314 ? 11.211 -8.654 -42.558 1.00 72.31 314 TYR A N 1
ATOM 2479 C CA . TYR A 1 314 ? 10.670 -7.526 -41.821 1.00 72.31 314 TYR A CA 1
ATOM 2480 C C . TYR A 1 314 ? 9.835 -8.026 -40.645 1.00 72.31 314 TYR A C 1
ATOM 2482 O O . TYR A 1 314 ? 8.839 -8.731 -40.824 1.00 72.31 314 TYR A O 1
ATOM 2490 N N . LEU A 1 315 ? 10.207 -7.613 -39.437 1.00 88.12 315 LEU A N 1
ATOM 2491 C CA . LEU A 1 315 ? 9.439 -7.945 -38.247 1.00 88.12 315 LEU A CA 1
ATOM 2492 C C . LEU A 1 315 ? 8.150 -7.120 -38.199 1.00 88.12 315 LEU A C 1
ATOM 2494 O O . LEU A 1 315 ? 8.171 -5.896 -38.357 1.00 88.12 315 LEU A O 1
ATOM 2498 N N . ARG A 1 316 ? 7.026 -7.800 -37.952 1.00 89.31 316 ARG A N 1
ATOM 2499 C CA . ARG A 1 316 ? 5.708 -7.183 -37.765 1.00 89.31 316 ARG A CA 1
ATOM 2500 C C . ARG A 1 316 ? 5.333 -7.177 -36.281 1.00 89.31 316 ARG A C 1
ATOM 2502 O O . ARG A 1 316 ? 5.163 -8.254 -35.705 1.00 89.31 316 ARG A O 1
ATOM 2509 N N . PRO A 1 317 ? 5.204 -6.002 -35.644 1.00 93.19 317 PRO A N 1
ATOM 2510 C CA . PRO A 1 317 ? 4.786 -5.910 -34.249 1.00 93.19 317 PRO A CA 1
ATOM 2511 C C . PRO A 1 317 ? 3.373 -6.451 -34.032 1.00 93.19 317 PRO A C 1
ATOM 2513 O O . PRO A 1 317 ? 2.454 -6.111 -34.771 1.00 93.19 317 PRO A O 1
ATOM 2516 N N . ALA A 1 318 ? 3.185 -7.227 -32.967 1.00 92.88 318 ALA A N 1
ATOM 2517 C CA . ALA A 1 318 ? 1.864 -7.602 -32.469 1.00 92.88 318 ALA A CA 1
ATOM 2518 C C . ALA A 1 318 ? 1.292 -6.527 -31.533 1.00 92.88 318 ALA A C 1
ATOM 2520 O O . ALA A 1 318 ? 0.095 -6.258 -31.546 1.00 92.88 318 ALA A O 1
ATOM 2521 N N . GLN A 1 319 ? 2.144 -5.911 -30.707 1.00 93.12 319 GLN A N 1
ATOM 2522 C CA . GLN A 1 319 ? 1.743 -4.843 -29.793 1.00 93.12 319 GLN A CA 1
ATOM 2523 C C . GLN A 1 319 ? 2.921 -3.909 -29.506 1.00 93.12 319 GLN A C 1
ATOM 2525 O O . GLN A 1 319 ? 4.015 -4.374 -29.196 1.00 93.12 319 GLN A O 1
ATOM 2530 N N . ILE A 1 320 ? 2.688 -2.597 -29.567 1.00 93.44 320 ILE A N 1
ATOM 2531 C CA . ILE A 1 320 ? 3.652 -1.559 -29.174 1.00 93.44 320 ILE A CA 1
ATOM 2532 C C . ILE A 1 320 ? 3.091 -0.858 -27.943 1.00 93.44 320 ILE A C 1
ATOM 2534 O O . ILE A 1 320 ? 1.966 -0.361 -27.975 1.00 93.44 320 ILE A O 1
ATOM 2538 N N . VAL A 1 321 ? 3.867 -0.816 -26.867 1.00 93.75 321 VAL A N 1
ATOM 2539 C CA . VAL A 1 321 ? 3.437 -0.262 -25.585 1.00 93.75 321 VAL A CA 1
ATOM 2540 C C . VAL A 1 321 ? 4.397 0.849 -25.163 1.00 93.75 321 VAL A C 1
ATOM 2542 O O . VAL A 1 321 ? 5.615 0.676 -25.187 1.00 93.75 321 VAL A O 1
ATOM 2545 N N . SER A 1 322 ? 3.856 2.013 -24.792 1.00 95.19 322 SER A N 1
ATOM 2546 C CA . SER A 1 322 ? 4.656 3.116 -24.250 1.00 95.19 322 SER A CA 1
ATOM 2547 C C . SER A 1 322 ? 4.978 2.874 -22.780 1.00 95.19 322 SER A C 1
ATOM 2549 O O . SER A 1 322 ? 4.089 2.536 -22.012 1.00 95.19 322 SER A O 1
ATOM 2551 N N . LEU A 1 323 ? 6.222 3.129 -22.378 1.00 96.69 323 LEU A N 1
ATOM 2552 C CA . LEU A 1 323 ? 6.684 3.011 -20.991 1.00 96.69 323 LEU A CA 1
ATOM 2553 C C . LEU A 1 323 ? 6.434 4.279 -20.148 1.00 96.69 323 LEU A C 1
ATOM 2555 O O . LEU A 1 323 ? 7.077 4.480 -19.124 1.00 96.69 323 LEU A O 1
ATOM 2559 N N . SER A 1 324 ? 5.537 5.169 -20.582 1.00 96.00 324 SER A N 1
ATOM 2560 C CA . SER A 1 324 ? 5.185 6.365 -19.806 1.00 96.00 324 SER A CA 1
ATOM 2561 C C . SER A 1 324 ? 4.396 5.968 -18.558 1.00 96.00 324 SER A C 1
ATOM 2563 O O . SER A 1 324 ? 3.371 5.298 -18.683 1.00 96.00 324 SER A O 1
ATOM 2565 N N . HIS A 1 325 ? 4.864 6.402 -17.387 1.00 96.75 325 HIS A N 1
ATOM 2566 C CA . HIS A 1 325 ? 4.384 6.013 -16.054 1.00 96.75 325 HIS A CA 1
ATOM 2567 C C . HIS A 1 325 ? 4.332 4.488 -15.831 1.00 96.75 325 HIS A C 1
ATOM 2569 O O . HIS A 1 325 ? 3.462 3.996 -15.116 1.00 96.75 325 HIS A O 1
ATOM 2575 N N . ALA A 1 326 ? 5.234 3.733 -16.465 1.00 97.88 326 ALA A N 1
ATOM 2576 C CA . ALA A 1 326 ? 5.336 2.286 -16.296 1.00 97.88 326 ALA A CA 1
ATOM 2577 C C . ALA A 1 326 ? 6.424 1.907 -15.280 1.00 97.88 326 ALA A C 1
ATOM 2579 O O . ALA A 1 326 ? 7.426 2.601 -15.154 1.00 97.88 326 ALA A O 1
ATOM 2580 N N . VAL A 1 327 ? 6.274 0.772 -14.598 1.00 97.94 327 VAL A N 1
ATOM 2581 C CA . VAL A 1 327 ? 7.322 0.225 -13.721 1.00 97.94 327 VAL A CA 1
ATOM 2582 C C . VAL A 1 327 ? 7.418 -1.291 -13.862 1.00 97.94 327 VAL A C 1
ATOM 2584 O O . VAL A 1 327 ? 6.413 -1.994 -13.971 1.00 97.94 327 VAL A O 1
ATOM 2587 N N . CYS A 1 328 ? 8.642 -1.802 -13.864 1.00 97.50 328 CYS A N 1
ATOM 2588 C CA . CYS A 1 328 ? 8.957 -3.204 -13.674 1.00 97.50 328 CYS A CA 1
ATOM 2589 C C . CYS A 1 328 ? 9.287 -3.471 -12.207 1.00 97.50 328 CYS A C 1
ATOM 2591 O O . CYS A 1 328 ? 10.179 -2.836 -11.647 1.00 97.50 328 CYS A O 1
ATOM 2593 N N . ILE A 1 329 ? 8.612 -4.452 -11.616 1.00 97.12 329 ILE A N 1
ATOM 2594 C CA . ILE A 1 329 ? 8.863 -4.906 -10.248 1.00 97.12 329 ILE A CA 1
ATOM 2595 C C . ILE A 1 329 ? 9.020 -6.424 -10.203 1.00 97.12 329 ILE A C 1
ATOM 2597 O O . ILE A 1 329 ? 8.358 -7.160 -10.936 1.00 97.12 329 ILE A O 1
ATOM 2601 N N . HIS A 1 330 ? 9.881 -6.896 -9.319 1.00 96.56 330 HIS A N 1
ATOM 2602 C CA . HIS A 1 330 ? 9.950 -8.282 -8.897 1.00 96.56 330 HIS A CA 1
ATOM 2603 C C . HIS A 1 330 ? 9.071 -8.455 -7.661 1.00 96.56 330 HIS A C 1
ATOM 2605 O O . HIS A 1 330 ? 9.142 -7.651 -6.735 1.00 96.56 330 HIS A O 1
ATOM 2611 N N . ASP A 1 331 ? 8.232 -9.487 -7.670 1.00 94.50 331 ASP A N 1
ATOM 2612 C CA . ASP A 1 331 ? 7.384 -9.856 -6.540 1.00 94.50 331 ASP A CA 1
ATOM 2613 C C . ASP A 1 331 ? 7.930 -11.138 -5.919 1.00 94.50 331 ASP A C 1
ATOM 2615 O O . ASP A 1 331 ? 7.807 -12.224 -6.493 1.00 94.50 331 ASP A O 1
ATOM 2619 N N . GLU A 1 332 ? 8.528 -11.017 -4.738 1.00 92.31 332 GLU A N 1
ATOM 2620 C CA . GLU A 1 332 ? 9.123 -12.150 -4.037 1.00 92.31 332 GLU A CA 1
ATOM 2621 C C . GLU A 1 332 ? 8.093 -13.209 -3.642 1.00 92.31 332 GLU A C 1
ATOM 2623 O O . GLU A 1 332 ? 8.452 -14.381 -3.523 1.00 92.31 332 GLU A O 1
ATOM 2628 N N . ASN A 1 333 ? 6.816 -12.848 -3.504 1.00 90.50 333 ASN A N 1
ATOM 2629 C CA . ASN A 1 333 ? 5.757 -13.793 -3.160 1.00 90.50 333 ASN A CA 1
ATOM 2630 C C . ASN A 1 333 ? 5.319 -14.642 -4.364 1.00 90.50 333 ASN A C 1
ATOM 2632 O O . ASN A 1 333 ? 4.672 -15.681 -4.199 1.00 90.50 333 ASN A O 1
ATOM 2636 N N . TYR A 1 334 ? 5.710 -14.272 -5.587 1.00 92.12 334 TYR A N 1
ATOM 2637 C CA . TYR A 1 334 ? 5.429 -15.075 -6.768 1.00 92.12 334 TYR A CA 1
ATOM 2638 C C . TYR A 1 334 ? 6.395 -16.267 -6.871 1.00 92.12 334 TYR A C 1
ATOM 2640 O O . TYR A 1 334 ? 7.502 -16.165 -7.393 1.00 92.12 334 TYR A O 1
ATOM 2648 N N . LYS A 1 335 ? 5.958 -17.446 -6.412 1.00 92.56 335 LYS A N 1
ATOM 2649 C CA . LYS A 1 335 ? 6.788 -18.672 -6.402 1.00 92.56 335 LYS A CA 1
ATOM 2650 C C . LYS A 1 335 ? 6.489 -19.676 -7.522 1.00 92.56 335 LYS A C 1
ATOM 2652 O O . LYS A 1 335 ? 7.128 -20.719 -7.600 1.00 92.56 335 LYS A O 1
ATOM 2657 N N . LYS A 1 336 ? 5.518 -19.396 -8.401 1.00 93.62 336 LYS A N 1
ATOM 2658 C CA . LYS A 1 336 ? 5.040 -20.382 -9.393 1.00 93.62 336 LYS A CA 1
ATOM 2659 C C . LYS A 1 336 ? 6.045 -20.671 -10.515 1.00 93.62 336 LYS A C 1
ATOM 2661 O O . LYS A 1 336 ? 6.107 -21.798 -10.992 1.00 93.62 336 LYS A O 1
ATOM 2666 N N . TYR A 1 337 ? 6.782 -19.660 -10.969 1.00 95.00 337 TYR A N 1
ATOM 2667 C CA . TYR A 1 337 ? 7.828 -19.811 -11.983 1.00 95.00 337 TYR A CA 1
ATOM 2668 C C . TYR A 1 337 ? 9.025 -18.937 -11.608 1.00 95.00 337 TYR A C 1
ATOM 2670 O O . TYR A 1 337 ? 8.808 -17.831 -11.110 1.00 95.00 337 TYR A O 1
ATOM 2678 N N . PRO A 1 338 ? 10.261 -19.395 -11.864 1.00 96.06 338 PRO A N 1
ATOM 2679 C CA . PRO A 1 338 ? 11.448 -18.592 -11.622 1.00 96.06 338 PRO A CA 1
ATOM 2680 C C . PRO A 1 338 ? 11.551 -17.456 -12.646 1.00 96.06 338 PRO A C 1
ATOM 2682 O O . PRO A 1 338 ? 10.978 -17.535 -13.735 1.00 96.06 338 PRO A O 1
ATOM 2685 N N . HIS A 1 339 ? 12.325 -16.428 -12.300 1.00 96.50 339 HIS A N 1
ATOM 2686 C CA . HIS A 1 339 ? 12.693 -15.326 -13.201 1.00 96.50 339 HIS A CA 1
ATOM 2687 C C . HIS A 1 339 ? 11.484 -14.567 -13.771 1.00 96.50 339 HIS A C 1
ATOM 2689 O O . HIS A 1 339 ? 11.484 -14.148 -14.931 1.00 96.50 339 HIS A O 1
ATOM 2695 N N . VAL A 1 340 ? 10.434 -14.428 -12.956 1.00 97.25 340 VAL A N 1
ATOM 2696 C CA . VAL A 1 340 ? 9.237 -13.670 -13.306 1.00 97.25 340 VAL A CA 1
ATOM 2697 C C . VAL A 1 340 ? 9.301 -12.279 -12.701 1.00 97.25 340 VAL A C 1
ATOM 2699 O O . VAL A 1 340 ? 9.492 -12.120 -11.500 1.00 97.25 340 VAL A O 1
ATOM 2702 N N . PHE A 1 341 ? 9.055 -11.282 -13.539 1.00 97.62 341 PHE A N 1
ATOM 2703 C CA . PHE A 1 341 ? 8.862 -9.901 -13.134 1.00 97.62 341 PHE A CA 1
ATOM 2704 C C . PHE A 1 341 ? 7.540 -9.379 -13.691 1.00 97.62 341 PHE A C 1
ATOM 2706 O O . PHE A 1 341 ? 6.975 -9.903 -14.657 1.00 97.62 341 PHE A O 1
ATOM 2713 N N . ARG A 1 342 ? 7.014 -8.345 -13.051 1.00 97.06 342 ARG A N 1
ATOM 2714 C CA . ARG A 1 342 ? 5.752 -7.710 -13.396 1.00 97.06 342 ARG A CA 1
ATOM 2715 C C . ARG A 1 342 ? 6.032 -6.370 -14.054 1.00 97.06 342 ARG A C 1
ATOM 2717 O O . ARG A 1 342 ? 6.710 -5.539 -13.469 1.00 97.06 342 ARG A O 1
ATOM 2724 N N . LEU A 1 343 ? 5.481 -6.152 -15.241 1.00 97.56 343 LEU A N 1
ATOM 2725 C CA . LEU A 1 343 ? 5.437 -4.846 -15.892 1.00 97.56 343 LEU A CA 1
ATOM 2726 C C . LEU A 1 343 ? 4.051 -4.236 -15.670 1.00 97.56 343 LEU A C 1
ATOM 2728 O O . LEU A 1 343 ? 3.046 -4.793 -16.116 1.00 97.56 343 LEU A O 1
ATOM 2732 N N . ILE A 1 344 ? 4.020 -3.107 -14.974 1.00 96.81 344 ILE A N 1
ATOM 2733 C CA . ILE A 1 344 ? 2.824 -2.345 -14.622 1.00 96.81 344 ILE A CA 1
ATOM 2734 C C . ILE A 1 344 ? 2.764 -1.122 -15.521 1.00 96.81 344 ILE A C 1
ATOM 2736 O O . ILE A 1 344 ? 3.718 -0.348 -15.593 1.00 96.81 344 ILE A O 1
ATOM 2740 N N . MET A 1 345 ? 1.649 -0.975 -16.226 1.00 95.00 345 MET A N 1
ATOM 2741 C CA . MET A 1 345 ? 1.411 0.102 -17.173 1.00 95.00 345 MET A CA 1
ATOM 2742 C C . MET A 1 345 ? 0.536 1.198 -16.569 1.00 95.00 345 MET A C 1
ATOM 2744 O O . MET A 1 345 ? -0.261 0.959 -15.665 1.00 95.00 345 MET A O 1
ATOM 2748 N N . SER A 1 346 ? 0.617 2.390 -17.152 1.00 91.31 346 SER A N 1
ATOM 2749 C CA . SER A 1 346 ? -0.133 3.576 -16.727 1.00 91.31 346 SER A CA 1
ATOM 2750 C C . SER A 1 346 ? -1.648 3.496 -16.911 1.00 91.31 346 SER A C 1
ATOM 2752 O O . SER A 1 346 ? -2.386 4.256 -16.296 1.00 91.31 346 SER A O 1
ATOM 2754 N N . ASP A 1 347 ? -2.127 2.564 -17.729 1.00 89.25 347 ASP A N 1
ATOM 2755 C CA . ASP A 1 347 ? -3.549 2.308 -17.963 1.00 89.25 347 ASP A CA 1
ATOM 2756 C C . ASP A 1 347 ? -4.114 1.169 -17.087 1.00 89.25 347 ASP A C 1
ATOM 2758 O O . ASP A 1 347 ? -5.212 0.657 -17.337 1.00 89.25 347 ASP A O 1
ATOM 2762 N N . GLY A 1 348 ? -3.347 0.743 -16.077 1.00 87.69 348 GLY A N 1
ATOM 2763 C CA . GLY A 1 348 ? -3.690 -0.342 -15.160 1.00 87.69 348 GLY A CA 1
ATOM 2764 C C . GLY A 1 348 ? -3.459 -1.750 -15.720 1.00 87.69 348 GLY A C 1
ATOM 2765 O O . GLY A 1 348 ? -3.810 -2.725 -15.055 1.00 87.69 348 GLY A O 1
ATOM 2766 N N . GLN A 1 349 ? -2.887 -1.900 -16.925 1.00 91.62 349 GLN A N 1
ATOM 2767 C CA . GLN A 1 349 ? -2.489 -3.216 -17.441 1.00 91.62 349 GLN A CA 1
ATOM 2768 C C . GLN A 1 349 ? -1.274 -3.757 -16.690 1.00 91.62 349 GLN A C 1
ATOM 2770 O O . GLN A 1 349 ? -0.261 -3.075 -16.552 1.00 91.62 349 GLN A O 1
ATOM 2775 N N . HIS A 1 350 ? -1.349 -5.011 -16.244 1.00 93.81 350 HIS A N 1
ATOM 2776 C CA . HIS A 1 350 ? -0.229 -5.708 -15.613 1.00 93.81 350 HIS A CA 1
ATOM 2777 C C . HIS A 1 350 ? 0.144 -6.932 -16.449 1.00 93.81 350 HIS A C 1
ATOM 2779 O O . HIS A 1 350 ? -0.664 -7.852 -16.622 1.00 93.81 350 HIS A O 1
ATOM 2785 N N . PHE A 1 351 ? 1.391 -6.985 -16.906 1.00 94.44 351 PHE A N 1
ATOM 2786 C CA . PHE A 1 351 ? 1.980 -8.164 -17.532 1.00 94.44 351 PHE A CA 1
ATOM 2787 C C . PHE A 1 351 ? 2.859 -8.900 -16.526 1.00 94.44 351 PHE A C 1
ATOM 2789 O O . PHE A 1 351 ? 3.680 -8.281 -15.859 1.00 94.44 351 PHE A O 1
ATOM 2796 N N . LEU A 1 352 ? 2.736 -10.223 -16.460 1.00 96.31 352 LEU A N 1
ATOM 2797 C CA . LEU A 1 352 ? 3.788 -11.082 -15.923 1.00 96.31 352 LEU A CA 1
ATOM 2798 C C . LEU A 1 352 ? 4.679 -11.513 -17.084 1.00 96.31 352 LEU A C 1
ATOM 2800 O O . LEU A 1 352 ? 4.184 -12.031 -18.090 1.00 96.31 352 LEU A O 1
ATOM 2804 N N . LEU A 1 353 ? 5.977 -11.277 -16.939 1.00 97.75 353 LEU A N 1
ATOM 2805 C CA . LEU A 1 353 ? 7.007 -11.575 -17.922 1.00 97.75 353 LEU A CA 1
ATOM 2806 C C . LEU A 1 353 ? 8.010 -12.543 -17.300 1.00 97.75 353 LEU A C 1
ATOM 2808 O O . LEU A 1 353 ? 8.464 -12.318 -16.183 1.00 97.75 353 LEU A O 1
ATOM 2812 N N . ARG A 1 354 ? 8.341 -13.624 -18.006 1.00 97.81 354 ARG A N 1
ATOM 2813 C CA . ARG A 1 354 ? 9.321 -14.625 -17.573 1.00 97.81 354 ARG A CA 1
ATOM 2814 C C . ARG A 1 354 ? 10.544 -14.564 -18.474 1.00 97.81 354 ARG A C 1
ATOM 2816 O O . ARG A 1 354 ? 10.412 -14.765 -19.682 1.00 97.81 354 ARG A O 1
ATOM 2823 N N . ALA A 1 355 ? 11.700 -14.304 -17.874 1.00 97.94 355 ALA A N 1
ATOM 2824 C CA . ALA A 1 355 ? 12.994 -14.304 -18.548 1.00 97.94 355 ALA A CA 1
ATOM 2825 C C . ALA A 1 355 ? 13.648 -15.693 -18.536 1.00 97.94 355 ALA A C 1
ATOM 2827 O O . ALA A 1 355 ? 13.214 -16.598 -17.819 1.00 97.94 355 ALA A O 1
ATOM 2828 N N . SER A 1 356 ? 14.711 -15.866 -19.326 1.00 96.44 356 SER A N 1
ATOM 2829 C CA . SER A 1 356 ? 15.435 -17.141 -19.411 1.00 96.44 356 SER A CA 1
ATOM 2830 C C . SER A 1 356 ? 16.354 -17.413 -18.219 1.00 96.44 356 SER A C 1
ATOM 2832 O O . SER A 1 356 ? 16.674 -18.565 -17.945 1.00 96.44 356 SER A O 1
ATOM 2834 N N . SER A 1 357 ? 16.811 -16.367 -17.529 1.00 97.38 357 SER A N 1
ATOM 2835 C CA . SER A 1 357 ? 17.707 -16.464 -16.376 1.00 97.38 357 SER A CA 1
ATOM 2836 C C . SER A 1 357 ? 17.488 -15.296 -15.416 1.00 97.38 357 SER A C 1
ATOM 2838 O O . SER A 1 357 ? 16.818 -14.315 -15.747 1.00 97.38 357 SER A O 1
ATOM 2840 N N . HIS A 1 358 ? 18.071 -15.389 -14.219 1.00 95.38 358 HIS A N 1
ATOM 2841 C CA . HIS A 1 358 ? 18.036 -14.303 -13.238 1.00 95.38 358 HIS A CA 1
ATOM 2842 C C . HIS A 1 358 ? 18.747 -13.038 -13.748 1.00 95.38 358 HIS A C 1
ATOM 2844 O O . HIS A 1 358 ? 18.218 -11.944 -13.592 1.00 95.38 358 HIS A O 1
ATOM 2850 N N . GLU A 1 359 ? 19.897 -13.189 -14.409 1.00 95.25 359 GLU A N 1
ATOM 2851 C CA . GLU A 1 359 ? 20.640 -12.071 -15.008 1.00 95.25 359 GLU A CA 1
ATOM 2852 C C . GLU A 1 359 ? 19.856 -11.401 -16.141 1.00 95.25 359 GLU A C 1
ATOM 2854 O O . GLU A 1 359 ? 19.834 -10.177 -16.239 1.00 95.25 359 GLU A O 1
ATOM 2859 N N . ASP A 1 360 ? 19.170 -12.187 -16.980 1.00 96.44 360 ASP A N 1
ATOM 2860 C CA . ASP A 1 360 ? 18.352 -11.630 -18.058 1.00 96.44 360 ASP A CA 1
ATOM 2861 C C . ASP A 1 360 ? 17.127 -10.887 -17.507 1.00 96.44 360 ASP A C 1
ATOM 2863 O O . ASP A 1 360 ? 16.785 -9.816 -18.006 1.00 96.44 360 ASP A O 1
ATOM 2867 N N . MET A 1 361 ? 16.502 -11.408 -16.442 1.00 96.81 361 MET A N 1
ATOM 2868 C CA . MET A 1 361 ? 15.436 -10.706 -15.721 1.00 96.81 361 MET A CA 1
ATOM 2869 C C . MET A 1 361 ? 15.919 -9.359 -15.174 1.00 96.81 361 MET A C 1
ATOM 2871 O O . MET A 1 361 ? 15.256 -8.350 -15.413 1.00 96.81 361 MET A O 1
ATOM 2875 N N . ASP A 1 362 ? 17.061 -9.336 -14.479 1.00 95.81 362 ASP A N 1
ATOM 2876 C CA . ASP A 1 362 ? 17.643 -8.104 -13.928 1.00 95.81 362 ASP A CA 1
ATOM 2877 C C . ASP A 1 362 ? 17.908 -7.079 -15.038 1.00 95.81 362 ASP A C 1
ATOM 2879 O O . ASP A 1 362 ? 17.503 -5.921 -14.948 1.00 95.81 362 ASP A O 1
ATOM 2883 N N . ASP A 1 363 ? 18.506 -7.525 -16.146 1.00 95.88 363 ASP A N 1
ATOM 2884 C CA . ASP A 1 363 ? 18.837 -6.664 -17.277 1.00 95.88 363 ASP A CA 1
ATOM 2885 C C . ASP A 1 363 ? 17.595 -6.084 -17.976 1.00 95.88 363 ASP A C 1
ATOM 2887 O O . ASP A 1 363 ? 17.574 -4.907 -18.352 1.00 95.88 363 ASP A O 1
ATOM 2891 N N . TRP A 1 364 ? 16.536 -6.889 -18.137 1.00 97.75 364 TRP A N 1
ATOM 2892 C CA . TRP A 1 364 ? 15.242 -6.409 -18.629 1.00 97.75 364 TRP A CA 1
ATOM 2893 C C . TRP A 1 364 ? 14.634 -5.373 -17.687 1.00 97.75 364 TRP A C 1
ATOM 2895 O O . TRP A 1 364 ? 14.266 -4.289 -18.146 1.00 97.75 364 TRP A O 1
ATOM 2905 N N . MET A 1 365 ? 14.548 -5.682 -16.390 1.00 97.62 365 MET A N 1
ATOM 2906 C CA . MET A 1 365 ? 13.971 -4.783 -15.390 1.00 97.62 365 MET A CA 1
ATOM 2907 C C . MET A 1 365 ? 14.715 -3.446 -15.351 1.00 97.62 365 MET A C 1
ATOM 2909 O O . MET A 1 365 ? 14.081 -2.401 -15.486 1.00 97.62 365 MET A O 1
ATOM 2913 N N . LEU A 1 366 ? 16.049 -3.465 -15.253 1.00 96.44 366 LEU A N 1
ATOM 2914 C CA . LEU A 1 366 ? 16.884 -2.263 -15.182 1.00 96.44 366 LEU A CA 1
ATOM 2915 C C . LEU A 1 366 ? 16.703 -1.361 -16.406 1.00 96.44 366 LEU A C 1
ATOM 2917 O O . LEU A 1 366 ? 16.472 -0.159 -16.266 1.00 96.44 366 LEU A O 1
ATOM 2921 N N . LYS A 1 367 ? 16.785 -1.924 -17.618 1.00 96.44 367 LYS A N 1
ATOM 2922 C CA . LYS A 1 367 ? 16.678 -1.137 -18.853 1.00 96.44 367 LYS A CA 1
ATOM 2923 C C . LYS A 1 367 ? 15.264 -0.599 -19.086 1.00 96.44 367 LYS A C 1
ATOM 2925 O O . LYS A 1 367 ? 15.126 0.535 -19.548 1.00 96.44 367 LYS A O 1
ATOM 2930 N N . ILE A 1 368 ? 14.223 -1.378 -18.771 1.00 97.50 368 ILE A N 1
ATOM 2931 C CA . ILE A 1 368 ? 12.828 -0.923 -18.880 1.00 97.50 368 ILE A CA 1
ATOM 2932 C C . ILE A 1 368 ? 12.564 0.205 -17.879 1.00 97.50 368 ILE A C 1
ATOM 2934 O O . ILE A 1 368 ? 12.053 1.254 -18.273 1.00 97.50 368 ILE A O 1
ATOM 2938 N N . ASN A 1 369 ? 12.957 0.023 -16.618 1.00 97.75 369 ASN A N 1
ATOM 2939 C CA . ASN A 1 369 ? 12.767 1.018 -15.566 1.00 97.75 369 ASN A CA 1
ATOM 2940 C C . ASN A 1 369 ? 13.515 2.322 -15.849 1.00 97.75 369 ASN A C 1
ATOM 2942 O O . ASN A 1 369 ? 12.937 3.397 -15.706 1.00 97.75 369 ASN A O 1
ATOM 2946 N N . TYR A 1 370 ? 14.750 2.244 -16.350 1.00 95.75 370 TYR A N 1
ATOM 2947 C CA . TYR A 1 370 ? 15.488 3.423 -16.803 1.00 95.75 370 TYR A CA 1
ATOM 2948 C C . TYR A 1 370 ? 14.742 4.177 -17.915 1.00 95.75 370 TYR A C 1
ATOM 2950 O O . TYR A 1 370 ? 14.537 5.390 -17.841 1.00 95.75 370 TYR A O 1
ATOM 2958 N N . ALA A 1 371 ? 14.288 3.453 -18.944 1.00 95.25 371 ALA A N 1
ATOM 2959 C CA . ALA A 1 371 ? 13.554 4.041 -20.058 1.00 95.25 371 ALA A CA 1
ATOM 2960 C C . ALA A 1 371 ? 12.225 4.684 -19.621 1.00 95.25 371 ALA A C 1
ATOM 2962 O O . ALA A 1 371 ? 11.840 5.723 -20.169 1.00 95.25 371 ALA A O 1
ATOM 2963 N N . ALA A 1 372 ? 11.541 4.081 -18.644 1.00 96.94 372 ALA A N 1
ATOM 2964 C CA . ALA A 1 372 ? 10.313 4.601 -18.055 1.00 96.94 372 ALA A CA 1
ATOM 2965 C C . ALA A 1 372 ? 10.562 5.852 -17.199 1.00 96.94 372 ALA A C 1
ATOM 2967 O O . ALA A 1 372 ? 9.841 6.841 -17.356 1.00 96.94 372 ALA A O 1
ATOM 2968 N N . ALA A 1 373 ? 11.612 5.857 -16.371 1.00 96.31 373 ALA A N 1
ATOM 2969 C CA . ALA A 1 373 ? 11.988 6.990 -15.524 1.00 96.31 373 ALA A CA 1
ATOM 2970 C C . ALA A 1 373 ? 12.233 8.256 -16.353 1.00 96.31 373 ALA A C 1
ATOM 2972 O O . ALA A 1 373 ? 11.617 9.297 -16.109 1.00 96.31 373 ALA A O 1
ATOM 2973 N N . LEU A 1 374 ? 13.057 8.161 -17.401 1.00 92.44 374 LEU A N 1
ATOM 2974 C CA . LEU A 1 374 ? 13.343 9.300 -18.280 1.00 92.44 374 LEU A CA 1
ATOM 2975 C C . LEU A 1 374 ? 12.108 9.765 -19.054 1.00 92.44 374 LEU A C 1
ATOM 2977 O O . LEU A 1 374 ? 11.870 10.966 -19.202 1.00 92.44 374 LEU A O 1
ATOM 2981 N N . LYS A 1 375 ? 11.298 8.817 -19.544 1.00 94.12 375 LYS A N 1
ATOM 2982 C CA . LYS A 1 375 ? 10.082 9.137 -20.299 1.00 94.12 375 LYS A CA 1
ATOM 2983 C C . LYS A 1 375 ? 9.072 9.899 -19.454 1.00 94.12 375 LYS A C 1
ATOM 2985 O O . LYS A 1 375 ? 8.478 10.853 -19.947 1.00 94.12 375 LYS A O 1
ATOM 2990 N N . THR A 1 376 ? 8.887 9.449 -18.219 1.00 95.88 376 THR A N 1
ATOM 2991 C CA . THR A 1 376 ? 7.873 9.947 -17.290 1.00 95.88 376 THR A CA 1
ATOM 2992 C C . THR A 1 376 ? 8.257 11.304 -16.718 1.00 95.88 376 THR A C 1
ATOM 2994 O O . THR A 1 376 ? 7.450 12.226 -16.697 1.00 95.88 376 THR A O 1
ATOM 2997 N N . THR A 1 377 ? 9.516 11.452 -16.310 1.00 93.81 377 THR A N 1
ATOM 2998 C CA . THR A 1 377 ? 10.031 12.701 -15.725 1.00 93.81 377 THR A CA 1
ATOM 2999 C C . THR A 1 377 ? 10.296 13.771 -16.789 1.00 93.81 377 THR A C 1
ATOM 3001 O O . THR A 1 377 ? 10.369 14.966 -16.490 1.00 93.81 377 THR A O 1
ATOM 3004 N N . GLY A 1 378 ? 10.445 13.357 -18.053 1.00 88.88 378 GLY A N 1
ATOM 3005 C CA . GLY A 1 378 ? 10.799 14.233 -19.167 1.00 88.88 378 GLY A CA 1
ATOM 3006 C C . GLY A 1 378 ? 12.238 14.752 -19.092 1.00 88.88 378 GLY A C 1
ATOM 3007 O O . GLY A 1 378 ? 12.575 15.711 -19.792 1.00 88.88 378 GLY A O 1
ATOM 3008 N N . VAL A 1 379 ? 13.079 14.152 -18.243 1.00 84.06 379 VAL A N 1
ATOM 3009 C CA . VAL A 1 379 ? 14.505 14.466 -18.149 1.00 84.06 379 VAL A CA 1
ATOM 3010 C C . VAL A 1 379 ? 15.211 13.829 -19.342 1.00 84.06 379 VAL A C 1
ATOM 3012 O O . VAL A 1 379 ? 15.264 12.610 -19.494 1.00 84.06 379 VAL A O 1
ATOM 3015 N N . VAL A 1 380 ? 15.737 14.673 -20.230 1.00 73.75 380 VAL A N 1
ATOM 3016 C CA . VAL A 1 380 ? 16.461 14.223 -21.421 1.00 73.75 380 VAL A CA 1
ATOM 3017 C C . VAL A 1 380 ? 17.937 14.058 -21.081 1.00 73.75 380 VAL A C 1
ATOM 3019 O O . VAL A 1 380 ? 18.654 15.033 -20.836 1.00 73.75 380 VAL A O 1
ATOM 3022 N N . VAL A 1 381 ? 18.400 12.814 -21.115 1.00 64.06 381 VAL A N 1
ATOM 3023 C CA . VAL A 1 381 ? 19.821 12.475 -20.996 1.00 64.06 381 VAL A CA 1
ATOM 3024 C C . VAL A 1 381 ? 20.565 12.918 -22.257 1.00 64.06 381 VAL A C 1
ATOM 3026 O O . VAL A 1 381 ? 19.985 12.950 -23.344 1.00 64.06 381 VAL A O 1
ATOM 3029 N N . ARG A 1 382 ? 21.836 13.329 -22.105 1.00 63.41 382 ARG A N 1
ATOM 3030 C CA . ARG A 1 382 ? 22.681 13.895 -23.179 1.00 63.41 382 ARG A CA 1
ATOM 3031 C C . ARG A 1 382 ? 22.441 13.194 -24.528 1.00 63.41 382 ARG A C 1
ATOM 3033 O O . ARG A 1 382 ? 22.691 11.993 -24.624 1.00 63.41 382 ARG A O 1
ATOM 3040 N N . PRO A 1 383 ? 22.109 13.920 -25.612 1.00 50.25 383 PRO A N 1
ATOM 3041 C CA . PRO A 1 383 ? 22.456 13.424 -26.930 1.00 50.25 383 PRO A CA 1
ATOM 3042 C C . PRO A 1 383 ? 23.986 13.404 -26.997 1.00 50.25 383 PRO A C 1
ATOM 3044 O O . PRO A 1 383 ? 24.633 14.444 -26.878 1.00 50.25 383 PRO A O 1
ATOM 3047 N N . PHE A 1 384 ? 24.578 12.220 -27.140 1.00 47.62 384 PHE A N 1
ATOM 3048 C CA . PHE A 1 384 ? 26.020 12.039 -27.322 1.00 47.62 384 PHE A CA 1
ATOM 3049 C C . PHE A 1 384 ? 26.427 12.546 -28.722 1.00 47.62 384 PHE A C 1
ATOM 3051 O O . PHE A 1 384 ? 26.761 11.774 -29.616 1.00 47.62 384 PHE A O 1
ATOM 3058 N N . LYS A 1 385 ? 26.351 13.861 -28.961 1.00 43.75 385 LYS A N 1
ATOM 3059 C CA . LYS A 1 385 ? 27.063 14.495 -30.076 1.00 43.75 385 LYS A CA 1
ATOM 3060 C C . LYS A 1 385 ? 28.525 14.660 -29.663 1.00 43.75 385 LYS A C 1
ATOM 3062 O O . LYS A 1 385 ? 28.818 15.060 -28.535 1.00 43.75 385 LYS A O 1
ATOM 3067 N N . ARG A 1 386 ? 29.447 14.316 -30.572 1.00 41.94 386 ARG A N 1
ATOM 3068 C CA . ARG A 1 386 ? 30.879 14.632 -30.442 1.00 41.94 386 ARG A CA 1
ATOM 3069 C C . ARG A 1 386 ? 31.012 16.117 -30.090 1.00 41.94 386 ARG A C 1
ATOM 3071 O O . ARG A 1 386 ? 30.319 16.929 -30.688 1.00 41.94 386 ARG A O 1
ATOM 3078 N N . ARG A 1 387 ? 31.871 16.420 -29.110 1.00 43.41 387 ARG A N 1
ATOM 3079 C CA . ARG A 1 387 ? 32.212 17.771 -28.637 1.00 43.41 387 ARG A CA 1
ATOM 3080 C C . ARG A 1 387 ? 32.373 18.745 -29.812 1.00 43.41 387 ARG A C 1
ATOM 3082 O O . ARG A 1 387 ? 33.449 18.780 -30.397 1.00 43.41 387 ARG A O 1
ATOM 3089 N N . ASP A 1 388 ? 31.369 19.573 -30.063 1.00 44.81 388 ASP A N 1
ATOM 3090 C CA . ASP A 1 388 ? 31.643 20.940 -30.487 1.00 44.81 388 ASP A CA 1
ATOM 3091 C C . ASP A 1 388 ? 31.838 21.742 -29.202 1.00 44.81 388 ASP A C 1
ATOM 3093 O O . ASP A 1 388 ? 30.999 21.731 -28.300 1.00 44.81 388 ASP A O 1
ATOM 3097 N N . LYS A 1 389 ? 33.026 22.331 -29.055 1.00 49.25 389 LYS A N 1
ATOM 3098 C CA . LYS A 1 389 ? 33.385 23.175 -27.913 1.00 49.25 389 LYS A CA 1
ATOM 3099 C C . LYS A 1 389 ? 32.729 24.548 -28.093 1.00 49.25 389 LYS A C 1
ATOM 3101 O O . LYS A 1 389 ? 33.413 25.502 -28.441 1.00 49.25 389 LYS A O 1
ATOM 3106 N N . THR A 1 390 ? 31.419 24.641 -27.901 1.00 55.88 390 THR A N 1
ATOM 3107 C CA . THR A 1 390 ? 30.702 25.923 -27.838 1.00 55.88 390 THR A CA 1
ATOM 3108 C C . THR A 1 390 ? 30.181 26.158 -26.420 1.00 55.88 390 THR A C 1
ATOM 3110 O O . THR A 1 390 ? 29.758 25.217 -25.746 1.00 55.88 390 THR A O 1
ATOM 3113 N N . GLU A 1 391 ? 30.243 27.403 -25.942 1.00 55.03 391 GLU A N 1
ATOM 3114 C CA . GLU A 1 391 ? 29.827 27.802 -24.583 1.00 55.03 391 GLU A CA 1
ATOM 3115 C C . GLU A 1 391 ? 28.348 27.450 -24.293 1.00 55.03 391 GLU A C 1
ATOM 3117 O O . GLU A 1 391 ? 28.010 27.042 -23.180 1.00 55.03 391 GLU A O 1
ATOM 3122 N N . ASP A 1 392 ? 27.498 27.429 -25.327 1.00 53.72 392 ASP A N 1
ATOM 3123 C CA . ASP A 1 392 ? 26.092 26.992 -25.268 1.00 53.72 392 ASP A CA 1
ATOM 3124 C C . ASP A 1 392 ? 25.894 25.540 -24.785 1.00 53.72 392 ASP A C 1
ATOM 3126 O O . ASP A 1 392 ? 24.862 25.199 -24.192 1.00 53.72 392 ASP A O 1
ATOM 3130 N N . ALA A 1 393 ? 26.873 24.653 -25.005 1.00 57.41 393 ALA A N 1
ATOM 3131 C CA . ALA A 1 393 ? 26.784 23.255 -24.581 1.00 57.41 393 ALA A CA 1
ATOM 3132 C C . ALA A 1 393 ? 26.937 23.090 -23.055 1.00 57.41 393 ALA A C 1
ATOM 3134 O O . ALA A 1 393 ? 26.359 22.161 -22.473 1.00 57.41 393 ALA A O 1
ATOM 3135 N N . GLY A 1 394 ? 27.687 23.989 -22.405 1.00 57.72 394 GLY A N 1
ATOM 3136 C CA . GLY A 1 394 ? 27.830 24.047 -20.947 1.00 57.72 394 GLY A CA 1
ATOM 3137 C C . GLY A 1 394 ? 26.524 24.479 -20.284 1.00 57.72 394 GLY A C 1
ATOM 3138 O O . GLY A 1 394 ? 25.964 23.730 -19.484 1.00 57.72 394 GLY A O 1
ATOM 3139 N N . PHE A 1 395 ? 25.963 25.597 -20.748 1.00 55.41 395 PHE A N 1
ATOM 3140 C CA . PHE A 1 395 ? 24.691 26.146 -20.266 1.00 55.41 395 PHE A CA 1
ATOM 3141 C C . PHE A 1 395 ? 23.514 25.163 -20.422 1.00 55.41 395 PHE A C 1
ATOM 3143 O O . PHE A 1 395 ? 22.715 24.956 -19.507 1.00 55.41 395 PHE A O 1
ATOM 3150 N N . SER A 1 396 ? 23.431 24.461 -21.560 1.00 63.62 396 SER A N 1
ATOM 3151 C CA . SER A 1 396 ? 22.415 23.419 -21.782 1.00 63.62 396 SER A CA 1
ATOM 3152 C C . SER A 1 396 ? 22.579 22.203 -20.857 1.00 63.62 396 SER A C 1
ATOM 3154 O O . SER A 1 396 ? 21.612 21.487 -20.589 1.00 63.62 396 SER A O 1
ATOM 3156 N N . THR A 1 397 ? 23.793 21.918 -20.383 1.00 67.38 397 THR A N 1
ATOM 3157 C CA . THR A 1 397 ? 24.058 20.809 -19.454 1.00 67.38 397 THR A CA 1
ATOM 3158 C C . THR A 1 397 ? 23.648 21.170 -18.033 1.00 67.38 397 THR A C 1
ATOM 3160 O O . THR A 1 397 ? 22.916 20.398 -17.419 1.00 67.38 397 THR A O 1
ATOM 3163 N N . GLU A 1 398 ? 24.006 22.364 -17.566 1.00 71.38 398 GLU A N 1
ATOM 3164 C CA . GLU A 1 398 ? 23.620 22.869 -16.243 1.00 71.38 398 GLU A CA 1
ATOM 3165 C C . GLU A 1 398 ? 22.096 22.932 -16.082 1.00 71.38 398 GLU A C 1
ATOM 3167 O O . GLU A 1 398 ? 21.553 22.373 -15.131 1.00 71.38 398 GLU A O 1
ATOM 3172 N N . LYS A 1 399 ? 21.378 23.468 -17.079 1.00 77.06 399 LYS A N 1
ATOM 3173 C CA . LYS A 1 399 ? 19.904 23.525 -17.068 1.00 77.06 399 LYS A CA 1
ATOM 3174 C C . LYS A 1 399 ? 19.236 22.141 -17.010 1.00 77.06 399 LYS A C 1
ATOM 3176 O O . LYS A 1 399 ? 18.131 21.988 -16.491 1.00 77.06 399 LYS A O 1
ATOM 3181 N N . ARG A 1 400 ? 19.876 21.107 -17.569 1.00 75.50 400 ARG A N 1
ATOM 3182 C CA . ARG A 1 400 ? 19.369 19.722 -17.515 1.00 75.50 400 ARG A CA 1
ATOM 3183 C C . ARG A 1 400 ? 19.620 19.079 -16.158 1.00 75.50 400 ARG A C 1
ATOM 3185 O O . ARG A 1 400 ? 18.738 18.381 -15.664 1.00 75.50 400 ARG A O 1
ATOM 3192 N N . GLU A 1 401 ? 20.786 19.321 -15.567 1.00 83.31 401 GLU A N 1
ATOM 3193 C CA . GLU A 1 401 ? 21.099 18.874 -14.208 1.00 83.31 401 GLU A CA 1
ATOM 3194 C C . GLU A 1 401 ? 20.178 19.536 -13.181 1.00 83.31 401 GLU A C 1
ATOM 3196 O O . GLU A 1 401 ? 19.670 18.861 -12.290 1.00 83.31 401 GLU A O 1
ATOM 3201 N N . GLU A 1 402 ? 19.903 20.830 -13.340 1.00 86.31 402 GLU A N 1
ATOM 3202 C CA . GLU A 1 402 ? 18.944 21.569 -12.517 1.00 86.31 402 GLU A CA 1
ATOM 3203 C C . GLU A 1 402 ? 17.538 20.964 -12.610 1.00 86.31 402 GLU A C 1
ATOM 3205 O O . GLU A 1 402 ? 16.956 20.608 -11.587 1.00 86.31 402 GLU A O 1
ATOM 3210 N N . ARG A 1 403 ? 17.035 20.721 -13.828 1.00 87.50 403 ARG A N 1
ATOM 3211 C CA . ARG A 1 403 ? 15.731 20.071 -14.033 1.00 87.50 403 ARG A CA 1
ATOM 3212 C C . ARG A 1 403 ? 15.665 18.666 -13.424 1.00 87.50 403 ARG A C 1
ATOM 3214 O O . ARG A 1 403 ? 14.623 18.264 -12.911 1.00 87.50 403 ARG A O 1
ATOM 3221 N N . ALA A 1 404 ? 16.748 17.893 -13.501 1.00 88.62 404 ALA A N 1
ATOM 3222 C CA . ALA A 1 404 ? 16.802 16.571 -12.884 1.00 88.62 404 ALA A CA 1
ATOM 3223 C C . ALA A 1 404 ? 16.761 16.662 -11.349 1.00 88.62 404 ALA A C 1
ATOM 3225 O O . ALA A 1 404 ? 16.016 15.909 -10.728 1.00 88.62 404 ALA A O 1
ATOM 3226 N N . LYS A 1 405 ? 17.487 17.613 -10.743 1.00 91.88 405 LYS A N 1
ATOM 3227 C CA . LYS A 1 405 ? 17.436 17.881 -9.293 1.00 91.88 405 LYS A CA 1
ATOM 3228 C C . LYS A 1 405 ? 16.043 18.316 -8.840 1.00 91.88 405 LYS A C 1
ATOM 3230 O O . LYS A 1 405 ? 15.546 17.807 -7.842 1.00 91.88 405 LYS A O 1
ATOM 3235 N N . GLU A 1 406 ? 15.395 19.205 -9.59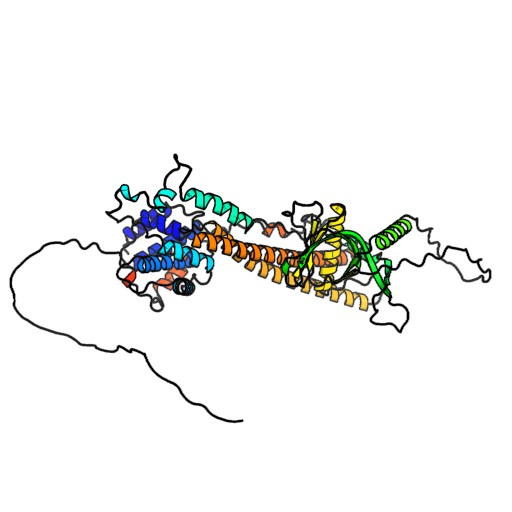1 1.00 93.81 406 GLU A N 1
ATOM 3236 C CA . GLU A 1 406 ? 14.015 19.628 -9.327 1.00 93.81 406 GLU A CA 1
ATOM 3237 C C . GLU A 1 406 ? 13.060 18.426 -9.324 1.00 93.81 406 GLU A C 1
ATOM 3239 O O . GLU A 1 406 ? 12.286 18.251 -8.383 1.00 93.81 406 GLU A O 1
ATOM 3244 N N . LYS A 1 407 ? 13.167 17.539 -10.324 1.00 94.75 407 LYS A N 1
ATOM 3245 C CA . LYS A 1 407 ? 12.345 16.322 -10.383 1.00 94.75 407 LYS A CA 1
ATOM 3246 C C . LYS A 1 407 ? 12.654 15.311 -9.288 1.00 94.75 407 LYS A C 1
ATOM 3248 O O . LYS A 1 407 ? 11.723 14.679 -8.803 1.00 94.75 407 LYS A O 1
ATOM 3253 N N . ILE A 1 408 ? 13.906 15.175 -8.860 1.00 95.75 408 ILE A N 1
ATOM 3254 C CA . ILE A 1 408 ? 14.251 14.350 -7.694 1.00 95.75 408 ILE A CA 1
ATOM 3255 C C . ILE A 1 408 ? 13.562 14.892 -6.439 1.00 95.75 408 ILE A C 1
ATOM 3257 O O . ILE A 1 408 ? 12.928 14.122 -5.726 1.00 95.75 408 ILE A O 1
ATOM 3261 N N . ASN A 1 409 ? 13.608 16.207 -6.205 1.00 96.88 409 ASN A N 1
ATOM 3262 C CA . ASN A 1 409 ? 12.944 16.820 -5.052 1.00 96.88 409 ASN A CA 1
ATOM 3263 C C . ASN A 1 409 ? 11.420 16.618 -5.088 1.00 96.88 409 ASN A C 1
ATOM 3265 O O . ASN A 1 409 ? 10.822 16.273 -4.071 1.00 96.88 409 ASN A O 1
ATOM 3269 N N . GLU A 1 410 ? 10.788 16.779 -6.254 1.00 97.12 410 GLU A N 1
ATOM 3270 C CA . GLU A 1 410 ? 9.356 16.499 -6.428 1.00 97.12 410 GLU A CA 1
ATOM 3271 C C . GLU A 1 410 ? 9.015 15.037 -6.107 1.00 97.12 410 GLU A C 1
ATOM 3273 O O . GLU A 1 410 ? 8.063 14.777 -5.371 1.00 97.12 410 GLU A O 1
ATOM 3278 N N . LEU A 1 411 ? 9.809 14.088 -6.612 1.00 97.19 411 LEU A N 1
ATOM 3279 C CA . LEU A 1 411 ? 9.630 12.662 -6.334 1.00 97.19 411 LEU A CA 1
ATOM 3280 C C . LEU A 1 411 ? 9.820 12.351 -4.844 1.00 97.19 411 LEU A C 1
ATOM 3282 O O . LEU A 1 411 ? 9.023 11.605 -4.287 1.00 97.19 411 LEU A O 1
ATOM 3286 N N . CYS A 1 412 ? 10.812 12.945 -4.176 1.00 97.88 412 CYS A N 1
ATOM 3287 C CA . CYS A 1 412 ? 11.012 12.787 -2.733 1.00 97.88 412 CYS A CA 1
ATOM 3288 C C . CYS A 1 412 ? 9.793 13.262 -1.927 1.00 97.88 412 CYS A C 1
ATOM 3290 O O . CYS A 1 412 ? 9.326 12.531 -1.056 1.00 97.88 412 CYS A O 1
ATOM 3292 N N . ASN A 1 413 ? 9.227 14.424 -2.267 1.00 96.94 413 ASN A N 1
ATOM 3293 C CA . ASN A 1 413 ? 8.016 14.933 -1.614 1.00 96.94 413 ASN A CA 1
ATOM 3294 C C . ASN A 1 413 ? 6.805 14.015 -1.863 1.00 96.94 413 ASN A C 1
ATOM 3296 O O . ASN A 1 413 ? 5.995 13.780 -0.966 1.00 96.94 413 ASN A O 1
ATOM 3300 N N . GLN A 1 414 ? 6.675 13.468 -3.078 1.00 97.69 414 GLN A N 1
ATOM 3301 C CA . GLN A 1 414 ? 5.628 12.491 -3.394 1.00 97.69 414 GLN A CA 1
ATOM 3302 C C . GLN A 1 414 ? 5.802 11.194 -2.595 1.00 97.69 414 GLN A C 1
ATOM 3304 O O . GLN A 1 414 ? 4.813 10.674 -2.082 1.00 97.69 414 GLN A O 1
ATOM 3309 N N . ILE A 1 415 ? 7.035 10.696 -2.456 1.00 97.31 415 ILE A N 1
ATOM 3310 C CA . ILE A 1 415 ? 7.360 9.508 -1.654 1.00 97.31 415 ILE A CA 1
ATOM 3311 C C . ILE A 1 415 ? 6.967 9.735 -0.195 1.00 97.31 415 ILE A C 1
ATOM 3313 O O . ILE A 1 415 ? 6.247 8.912 0.358 1.00 97.31 415 ILE A O 1
ATOM 3317 N N . GLU A 1 416 ? 7.358 10.862 0.406 1.00 96.44 416 GLU A N 1
ATOM 3318 C CA . GLU A 1 416 ? 7.001 11.195 1.792 1.00 96.44 416 GLU A CA 1
ATOM 3319 C C . GLU A 1 416 ? 5.478 11.203 1.998 1.00 96.44 416 GLU A C 1
ATOM 3321 O O . GLU A 1 416 ? 4.963 10.561 2.916 1.00 96.44 416 GLU A O 1
ATOM 3326 N N . GLY A 1 417 ? 4.736 11.839 1.085 1.00 96.31 417 GLY A N 1
ATOM 3327 C CA . GLY A 1 417 ? 3.274 11.839 1.118 1.00 96.31 417 GLY A CA 1
ATOM 3328 C C . GLY A 1 417 ? 2.659 10.439 0.985 1.00 96.31 417 GLY A C 1
ATOM 3329 O O . GLY A 1 417 ? 1.709 10.117 1.700 1.00 96.31 417 GLY A O 1
ATOM 3330 N N . GLN A 1 418 ? 3.191 9.585 0.102 1.00 96.25 418 GLN A N 1
ATOM 3331 C CA . GLN A 1 418 ? 2.709 8.206 -0.042 1.00 96.25 418 GLN A CA 1
ATOM 3332 C C . GLN A 1 418 ? 3.061 7.331 1.169 1.00 96.25 418 GLN A C 1
ATOM 3334 O O . GLN A 1 418 ? 2.236 6.503 1.553 1.00 96.25 418 GLN A O 1
ATOM 3339 N N . CYS A 1 419 ? 4.223 7.529 1.800 1.00 96.50 419 CYS A N 1
ATOM 3340 C CA . CYS A 1 419 ? 4.603 6.832 3.030 1.00 96.50 419 CYS A CA 1
ATOM 3341 C C . CYS A 1 419 ? 3.609 7.119 4.160 1.00 96.50 419 CYS A C 1
ATOM 3343 O O . CYS A 1 419 ? 3.102 6.180 4.762 1.00 96.50 419 CYS A O 1
ATOM 3345 N N . LEU A 1 420 ? 3.226 8.386 4.367 1.00 95.25 420 LEU A N 1
ATOM 3346 C CA . LEU A 1 420 ? 2.224 8.752 5.379 1.00 95.25 420 LEU A CA 1
ATOM 3347 C C . LEU A 1 420 ? 0.862 8.082 5.138 1.00 95.25 420 LEU A C 1
ATOM 3349 O O . LEU A 1 420 ? 0.167 7.708 6.082 1.00 95.25 420 LEU A O 1
ATOM 3353 N N . ILE A 1 421 ? 0.458 7.929 3.873 1.00 95.81 421 ILE A N 1
ATOM 3354 C CA . ILE A 1 421 ? -0.780 7.220 3.521 1.00 95.81 421 ILE A CA 1
ATOM 3355 C C . ILE A 1 421 ? -0.632 5.720 3.796 1.00 95.81 421 ILE A C 1
ATOM 3357 O O . ILE A 1 421 ? -1.533 5.116 4.377 1.00 95.81 421 ILE A O 1
ATOM 3361 N N . LEU A 1 422 ? 0.495 5.118 3.405 1.00 96.19 422 LEU A N 1
ATOM 3362 C CA . LEU A 1 422 ? 0.774 3.707 3.660 1.00 96.19 422 LEU A CA 1
ATOM 3363 C C . LEU A 1 422 ? 0.811 3.405 5.165 1.00 96.19 422 LEU A C 1
ATOM 3365 O O . LEU A 1 422 ? 0.256 2.393 5.582 1.00 96.19 422 LEU A O 1
ATOM 3369 N N . ASP A 1 423 ? 1.390 4.285 5.979 1.00 94.75 423 ASP A N 1
ATOM 3370 C CA . ASP A 1 423 ? 1.447 4.127 7.433 1.00 94.75 423 ASP A CA 1
ATOM 3371 C C . ASP A 1 423 ? 0.050 4.064 8.059 1.00 94.75 423 ASP A C 1
ATOM 3373 O O . ASP A 1 423 ? -0.202 3.211 8.912 1.00 94.75 423 ASP A O 1
ATOM 3377 N N . ARG A 1 424 ? -0.893 4.885 7.577 1.00 94.44 424 ARG A N 1
ATOM 3378 C CA . ARG A 1 424 ? -2.303 4.829 8.007 1.00 94.44 424 ARG A CA 1
ATOM 3379 C C . ARG A 1 424 ? -2.973 3.510 7.625 1.00 94.44 424 ARG A C 1
ATOM 3381 O O . ARG A 1 424 ? -3.681 2.922 8.439 1.00 94.44 424 ARG A O 1
ATOM 3388 N N . GLU A 1 425 ? -2.733 3.007 6.415 1.00 96.25 425 GLU A N 1
ATOM 3389 C CA . GLU A 1 425 ? -3.260 1.701 5.990 1.00 96.25 425 GLU A CA 1
ATOM 3390 C C . GLU A 1 425 ? -2.635 0.547 6.796 1.00 96.25 425 GLU A C 1
ATOM 3392 O O . GLU A 1 425 ? -3.320 -0.410 7.162 1.00 96.25 425 GLU A O 1
ATOM 3397 N N . LEU A 1 426 ? -1.344 0.639 7.133 1.00 96.19 426 LEU A N 1
ATOM 3398 C CA . LEU A 1 426 ? -0.660 -0.336 7.985 1.00 96.19 426 LEU A CA 1
ATOM 3399 C C . LEU A 1 426 ? -1.150 -0.280 9.435 1.00 96.19 426 LEU A C 1
ATOM 3401 O O . LEU A 1 426 ? -1.255 -1.324 10.078 1.00 96.19 426 LEU A O 1
ATOM 3405 N N . GLN A 1 427 ? -1.485 0.898 9.955 1.00 95.69 427 GLN A N 1
ATOM 3406 C CA . GLN A 1 427 ? -2.130 1.031 11.258 1.00 95.69 427 GLN A CA 1
ATOM 3407 C C . GLN A 1 427 ? -3.535 0.420 11.243 1.00 95.69 427 GLN A C 1
ATOM 3409 O O . GLN A 1 427 ? -3.867 -0.352 12.143 1.00 95.69 427 GLN A O 1
ATOM 3414 N N . LEU A 1 428 ? -4.342 0.688 10.209 1.00 97.25 428 LEU A N 1
ATOM 3415 C CA . LEU A 1 428 ? -5.639 0.030 10.029 1.00 97.25 428 LEU A CA 1
ATOM 3416 C C . LEU A 1 428 ? -5.473 -1.492 10.013 1.00 97.25 428 LEU A C 1
ATOM 3418 O O . LEU A 1 428 ? -6.155 -2.182 10.763 1.00 97.25 428 LEU A O 1
ATOM 3422 N N . ARG A 1 429 ? -4.514 -2.018 9.244 1.00 97.38 429 ARG A N 1
ATOM 3423 C CA . ARG A 1 429 ? -4.173 -3.446 9.256 1.00 97.38 429 ARG A CA 1
ATOM 3424 C C . ARG A 1 429 ? -3.910 -3.951 10.676 1.00 97.38 429 ARG A C 1
ATOM 3426 O O . ARG A 1 429 ? -4.500 -4.952 11.063 1.00 97.38 429 ARG A O 1
ATOM 3433 N N . ARG A 1 430 ? -3.036 -3.297 11.452 1.00 96.31 430 ARG A N 1
ATOM 3434 C CA . ARG A 1 430 ? -2.720 -3.728 12.830 1.00 96.31 430 ARG A CA 1
ATOM 3435 C C . ARG A 1 430 ? -3.966 -3.730 13.717 1.00 96.31 430 ARG A C 1
ATOM 3437 O O . ARG A 1 430 ? -4.166 -4.683 14.459 1.00 96.31 430 ARG A O 1
ATOM 3444 N N . ASN A 1 431 ? -4.827 -2.723 13.584 1.00 96.94 431 ASN A N 1
ATOM 3445 C CA . ASN A 1 431 ? -6.096 -2.677 14.304 1.00 96.94 431 ASN A CA 1
ATOM 3446 C C . ASN A 1 431 ? -7.038 -3.826 13.900 1.00 96.94 431 ASN A C 1
ATOM 3448 O O . ASN A 1 431 ? -7.590 -4.494 14.768 1.00 96.94 431 ASN A O 1
ATOM 3452 N N . LEU A 1 432 ? -7.184 -4.119 12.601 1.00 97.12 432 LEU A N 1
ATOM 3453 C CA . LEU A 1 432 ? -8.002 -5.244 12.126 1.00 97.12 432 LEU A CA 1
ATOM 3454 C C . LEU A 1 432 ? -7.485 -6.597 12.644 1.00 97.12 432 LEU A C 1
ATOM 3456 O O . LEU A 1 432 ? -8.288 -7.489 12.903 1.00 97.12 432 LEU A O 1
ATOM 3460 N N . MET A 1 433 ? -6.168 -6.743 12.826 1.00 94.94 433 MET A N 1
ATOM 3461 C CA . MET A 1 433 ? -5.546 -7.976 13.330 1.00 94.94 433 MET A CA 1
ATOM 3462 C C . MET A 1 433 ? -5.871 -8.282 14.797 1.00 94.94 433 MET A C 1
ATOM 3464 O O . MET A 1 433 ? -5.799 -9.447 15.182 1.00 94.94 433 MET A O 1
ATOM 3468 N N . VAL A 1 434 ? -6.212 -7.275 15.608 1.00 94.06 434 VAL A N 1
ATOM 3469 C CA . VAL A 1 434 ? -6.500 -7.459 17.044 1.00 94.06 434 VAL A CA 1
ATOM 3470 C C . VAL A 1 434 ? -7.996 -7.525 17.362 1.00 94.06 434 VAL A C 1
ATOM 3472 O O . VAL A 1 434 ? -8.369 -7.834 18.491 1.00 94.06 434 VAL A O 1
ATOM 3475 N N . LEU A 1 435 ? -8.869 -7.241 16.389 1.00 94.38 435 LEU A N 1
ATOM 3476 C CA . LEU A 1 435 ? -10.319 -7.276 16.579 1.00 94.38 435 LEU A CA 1
ATOM 3477 C C . LEU A 1 435 ? -10.850 -8.711 16.680 1.00 94.38 435 LEU A C 1
ATOM 3479 O O . LEU A 1 435 ? -10.540 -9.576 15.861 1.00 94.38 435 LEU A O 1
ATOM 3483 N N . LEU A 1 436 ? -11.736 -8.934 17.653 1.00 90.31 436 LEU A N 1
ATOM 3484 C CA . LEU A 1 436 ? -12.329 -10.240 17.937 1.00 90.31 436 LEU A CA 1
ATOM 3485 C C . LEU A 1 436 ? -13.839 -10.195 17.650 1.00 90.31 436 LEU A C 1
ATOM 3487 O O . LEU A 1 436 ? -14.609 -9.749 18.501 1.00 90.31 436 LEU A O 1
ATOM 3491 N N . PRO A 1 437 ? -14.301 -10.605 16.454 1.00 91.12 437 PRO A N 1
ATOM 3492 C CA . PRO A 1 437 ? -15.716 -10.524 16.105 1.00 91.12 437 PRO A CA 1
ATOM 3493 C C . PRO A 1 437 ? -16.554 -11.525 16.917 1.00 91.12 437 PRO A C 1
ATOM 3495 O O . PRO A 1 437 ? -16.290 -12.727 16.896 1.00 91.12 437 PRO A O 1
ATOM 3498 N N . CYS A 1 438 ? -17.619 -11.047 17.569 1.00 86.56 438 CYS A N 1
ATOM 3499 C CA . CYS A 1 438 ? -18.527 -11.893 18.363 1.00 86.56 438 CYS A CA 1
ATOM 3500 C C . CYS A 1 438 ? -19.489 -12.736 17.506 1.00 86.56 438 CYS A C 1
ATOM 3502 O O . CYS A 1 438 ? -20.009 -13.756 17.957 1.00 86.56 438 CYS A O 1
ATOM 3504 N N . GLN A 1 439 ? -19.758 -12.299 16.273 1.00 87.88 439 GLN A N 1
ATOM 3505 C CA . GLN A 1 439 ? -20.764 -12.883 15.383 1.00 87.88 439 GLN A CA 1
ATOM 3506 C C . GLN A 1 439 ? -20.166 -13.247 14.021 1.00 87.88 439 GLN A C 1
ATOM 3508 O O . GLN A 1 439 ? -19.236 -12.601 13.534 1.00 87.88 439 GLN A O 1
ATOM 3513 N N . ARG A 1 440 ? -20.747 -14.255 13.355 1.00 89.06 440 ARG A N 1
ATOM 3514 C CA . ARG A 1 440 ? -20.285 -14.726 12.037 1.00 89.06 440 ARG A CA 1
ATOM 3515 C C . ARG A 1 440 ? -20.359 -13.638 10.960 1.00 89.06 440 ARG A C 1
ATOM 3517 O O . ARG A 1 440 ? -19.395 -13.454 10.232 1.00 89.06 440 ARG A O 1
ATOM 3524 N N . SER A 1 441 ? -21.448 -12.874 10.911 1.00 92.56 441 SER A N 1
ATOM 3525 C CA . SER A 1 441 ? -21.606 -11.743 9.983 1.00 92.56 441 SER A CA 1
ATOM 3526 C C . SER A 1 441 ? -20.545 -10.658 10.181 1.00 92.56 441 SER A C 1
ATOM 3528 O O . SER A 1 441 ? -20.070 -10.073 9.211 1.00 92.56 441 SER A O 1
ATOM 3530 N N . THR A 1 442 ? -20.156 -10.402 11.431 1.00 94.12 442 THR A N 1
ATOM 3531 C CA . THR A 1 442 ? -19.098 -9.445 11.782 1.00 94.12 442 THR A CA 1
ATOM 3532 C C . THR A 1 442 ? -17.728 -9.972 11.359 1.00 94.12 442 THR A C 1
ATOM 3534 O O . THR A 1 442 ? -16.932 -9.227 10.795 1.00 94.12 442 THR A O 1
ATOM 3537 N N . LYS A 1 443 ? -17.475 -11.278 11.530 1.00 93.75 443 LYS A N 1
ATOM 3538 C CA . LYS A 1 443 ? -16.271 -11.945 11.009 1.00 93.75 443 LYS A CA 1
ATOM 3539 C C . LYS A 1 443 ? -16.172 -11.834 9.484 1.00 93.75 443 LYS A C 1
ATOM 3541 O O . LYS A 1 443 ? -15.105 -11.511 8.973 1.00 93.75 443 LYS A O 1
ATOM 3546 N N . ASP A 1 444 ? -17.267 -12.072 8.765 1.00 94.31 444 ASP A N 1
ATOM 3547 C CA . ASP A 1 444 ? -17.283 -11.995 7.300 1.00 94.31 444 ASP A CA 1
ATOM 3548 C C . ASP A 1 444 ? -17.009 -10.558 6.809 1.00 94.31 444 ASP A C 1
ATOM 3550 O O . ASP A 1 444 ? -16.241 -10.365 5.865 1.00 94.31 444 ASP A O 1
ATOM 3554 N N . ARG A 1 445 ? -17.546 -9.533 7.493 1.00 96.56 445 ARG A N 1
ATOM 3555 C CA . ARG A 1 445 ? -17.210 -8.122 7.218 1.00 96.56 445 ARG A CA 1
ATOM 3556 C C . ARG A 1 445 ? -15.752 -7.783 7.517 1.00 96.56 445 ARG A C 1
ATOM 3558 O O . ARG A 1 445 ? -15.117 -7.125 6.699 1.00 96.56 445 ARG A O 1
ATOM 3565 N N . LEU A 1 446 ? -15.203 -8.259 8.636 1.00 97.06 446 LEU A N 1
ATOM 3566 C CA . LEU A 1 446 ? -13.791 -8.064 8.979 1.00 97.06 446 LEU A CA 1
ATOM 3567 C C . LEU A 1 446 ? -12.863 -8.625 7.888 1.00 97.06 446 LEU A C 1
ATOM 3569 O O . LEU A 1 446 ? -11.902 -7.966 7.498 1.00 97.06 446 LEU A O 1
ATOM 3573 N N . ILE A 1 447 ? -13.183 -9.804 7.344 1.00 96.56 447 ILE A N 1
ATOM 3574 C CA . ILE A 1 447 ? -12.443 -10.398 6.219 1.00 96.56 447 ILE A CA 1
ATOM 3575 C C . ILE A 1 447 ? -12.572 -9.530 4.959 1.00 96.56 447 ILE A C 1
ATOM 3577 O O . ILE A 1 447 ? -11.571 -9.276 4.293 1.00 96.56 447 ILE A O 1
ATOM 3581 N N . ALA A 1 448 ? -13.766 -9.014 4.651 1.00 97.69 448 ALA A N 1
ATOM 3582 C CA . ALA A 1 448 ? -13.955 -8.110 3.515 1.00 97.69 448 ALA A CA 1
ATOM 3583 C C . ALA A 1 448 ? -13.147 -6.803 3.663 1.00 97.69 448 ALA A C 1
ATOM 3585 O O . ALA A 1 448 ? -12.509 -6.356 2.707 1.00 97.69 448 ALA A O 1
ATOM 3586 N N . TYR A 1 449 ? -13.101 -6.214 4.863 1.00 98.31 449 TYR A N 1
ATOM 3587 C CA . TYR A 1 449 ? -12.240 -5.060 5.141 1.00 98.31 449 TYR A CA 1
ATOM 3588 C C . TYR A 1 449 ? -10.756 -5.399 5.005 1.00 98.31 449 TYR A C 1
ATOM 3590 O O . TYR A 1 449 ? -9.995 -4.586 4.474 1.00 98.31 449 TYR A O 1
ATOM 3598 N N . ALA A 1 450 ? -10.344 -6.597 5.418 1.00 98.00 450 ALA A N 1
ATOM 3599 C CA . ALA A 1 450 ? -8.975 -7.063 5.250 1.00 98.00 450 ALA A CA 1
ATOM 3600 C C . ALA A 1 450 ? -8.592 -7.223 3.772 1.00 98.00 450 ALA A C 1
ATOM 3602 O O . ALA A 1 450 ? -7.530 -6.762 3.360 1.00 98.00 450 ALA A O 1
ATOM 3603 N N . GLU A 1 451 ? -9.469 -7.796 2.945 1.00 97.19 451 GLU A N 1
ATOM 3604 C CA . GLU A 1 451 ? -9.270 -7.884 1.492 1.00 97.19 451 GLU A CA 1
ATOM 3605 C C . GLU A 1 451 ? -9.079 -6.503 0.851 1.00 97.19 451 GLU A C 1
ATOM 3607 O O . GLU A 1 451 ? -8.166 -6.297 0.046 1.00 97.19 451 GLU A O 1
ATOM 3612 N N . MET A 1 452 ? -9.929 -5.542 1.221 1.00 97.31 452 MET A N 1
ATOM 3613 C CA . MET A 1 452 ? -9.855 -4.174 0.707 1.00 97.31 452 MET A CA 1
ATOM 3614 C C . MET A 1 452 ? -8.582 -3.458 1.168 1.00 97.31 452 MET A C 1
ATOM 3616 O O . MET A 1 452 ? -7.885 -2.862 0.346 1.00 97.31 452 MET A O 1
ATOM 3620 N N . THR A 1 453 ? -8.257 -3.545 2.458 1.00 97.88 453 THR A N 1
ATOM 3621 C CA . THR A 1 453 ? -7.073 -2.912 3.061 1.00 97.88 453 THR A CA 1
ATOM 3622 C C . THR A 1 453 ? -5.789 -3.505 2.489 1.00 97.88 453 THR A C 1
ATOM 3624 O O . THR A 1 453 ? -4.892 -2.771 2.083 1.00 97.88 453 THR A O 1
ATOM 3627 N N . GLY A 1 454 ? -5.716 -4.830 2.349 1.00 96.94 454 GLY A N 1
ATOM 3628 C CA . GLY A 1 454 ? -4.572 -5.510 1.747 1.00 96.94 454 GLY A CA 1
ATOM 3629 C C . GLY A 1 454 ? -4.333 -5.092 0.300 1.00 96.94 454 GLY A C 1
ATOM 3630 O O . GLY A 1 454 ? -3.191 -4.852 -0.099 1.00 96.94 454 GLY A O 1
ATOM 3631 N N . LYS A 1 455 ? -5.411 -4.903 -0.474 1.00 95.25 455 LYS A N 1
ATOM 3632 C CA . LYS A 1 455 ? -5.319 -4.328 -1.819 1.00 95.25 455 LYS A CA 1
ATOM 3633 C C . LYS A 1 455 ? -4.783 -2.891 -1.789 1.00 95.25 455 LYS A C 1
ATOM 3635 O O . LYS A 1 455 ? -3.856 -2.601 -2.538 1.00 95.25 455 LYS A O 1
ATOM 3640 N N . ARG A 1 456 ? -5.301 -2.017 -0.913 1.00 96.31 456 ARG A N 1
ATOM 3641 C CA . ARG A 1 456 ? -4.809 -0.630 -0.766 1.00 96.31 456 ARG A CA 1
ATOM 3642 C C . ARG A 1 456 ? -3.321 -0.587 -0.401 1.00 96.31 456 ARG A C 1
ATOM 3644 O O . ARG A 1 456 ? -2.571 0.156 -1.028 1.00 96.31 456 ARG A O 1
ATOM 3651 N N . ILE A 1 457 ? -2.880 -1.424 0.541 1.00 96.94 457 ILE A N 1
ATOM 3652 C CA . ILE A 1 457 ? -1.466 -1.566 0.931 1.00 96.94 457 ILE A CA 1
ATOM 3653 C C . ILE A 1 457 ? -0.614 -2.011 -0.262 1.00 96.94 457 ILE A C 1
ATOM 3655 O O . ILE A 1 457 ? 0.438 -1.428 -0.521 1.00 96.94 457 ILE A O 1
ATOM 3659 N N . SER A 1 458 ? -1.062 -3.031 -1.000 1.00 94.81 458 SER A N 1
ATOM 3660 C CA . SER A 1 458 ? -0.357 -3.530 -2.184 1.00 94.81 458 SER A CA 1
ATOM 3661 C C . SER A 1 458 ? -0.211 -2.447 -3.253 1.00 94.81 458 SER A C 1
ATOM 3663 O O . SER A 1 458 ? 0.891 -2.241 -3.759 1.00 94.81 458 SER A O 1
ATOM 3665 N N . ASP A 1 459 ? -1.297 -1.744 -3.577 1.00 94.31 459 ASP A N 1
ATOM 3666 C CA . ASP A 1 459 ? -1.300 -0.673 -4.575 1.00 94.31 459 ASP A CA 1
ATOM 3667 C C . ASP A 1 459 ? -0.344 0.461 -4.146 1.00 94.31 459 ASP A C 1
ATOM 3669 O O . ASP A 1 459 ? 0.495 0.897 -4.933 1.00 94.31 459 ASP A O 1
ATOM 3673 N N . LYS A 1 460 ? -0.359 0.858 -2.863 1.00 95.75 460 LYS A N 1
ATOM 3674 C CA . LYS A 1 460 ? 0.545 1.891 -2.325 1.00 95.75 460 LYS A CA 1
ATOM 3675 C C . LYS A 1 460 ? 2.016 1.489 -2.331 1.00 95.75 460 LYS A C 1
ATOM 3677 O O . LYS A 1 460 ? 2.875 2.314 -2.633 1.00 95.75 460 LYS A O 1
ATOM 3682 N N . ARG A 1 461 ? 2.326 0.227 -2.028 1.00 96.31 461 ARG A N 1
ATOM 3683 C CA . ARG A 1 461 ? 3.699 -0.296 -2.122 1.00 96.31 461 ARG A CA 1
ATOM 3684 C C . ARG A 1 461 ? 4.207 -0.264 -3.558 1.00 96.31 461 ARG A C 1
ATOM 3686 O O . ARG A 1 461 ? 5.353 0.108 -3.782 1.00 96.31 461 ARG A O 1
ATOM 3693 N N . ILE A 1 462 ? 3.359 -0.608 -4.525 1.00 95.38 462 ILE A N 1
ATOM 3694 C CA . ILE A 1 462 ? 3.689 -0.524 -5.951 1.00 95.38 462 ILE A CA 1
ATOM 3695 C C . ILE A 1 462 ? 3.940 0.930 -6.376 1.00 95.38 462 ILE A C 1
ATOM 3697 O O . ILE A 1 462 ? 4.944 1.192 -7.042 1.00 95.38 462 ILE A O 1
ATOM 3701 N N . ASP A 1 463 ? 3.074 1.865 -5.968 1.00 95.69 463 ASP A N 1
ATOM 3702 C CA . ASP A 1 463 ? 3.249 3.301 -6.229 1.00 95.69 463 ASP A CA 1
ATOM 3703 C C . ASP A 1 463 ? 4.601 3.793 -5.682 1.00 95.69 463 ASP A C 1
ATOM 3705 O O . ASP A 1 463 ? 5.367 4.450 -6.390 1.00 95.69 463 ASP A O 1
ATOM 3709 N N . LEU A 1 464 ? 4.941 3.419 -4.442 1.00 96.69 464 LEU A N 1
ATOM 3710 C CA . LEU A 1 464 ? 6.229 3.747 -3.825 1.00 96.69 464 LEU A CA 1
ATOM 3711 C C . LEU A 1 464 ? 7.406 3.157 -4.604 1.00 96.69 464 LEU A C 1
ATOM 3713 O O . LEU A 1 464 ? 8.339 3.889 -4.923 1.00 96.69 464 LEU A O 1
ATOM 3717 N N . GLN A 1 465 ? 7.341 1.878 -4.992 1.00 96.69 465 GLN A N 1
ATOM 3718 C CA . GLN A 1 465 ? 8.385 1.252 -5.811 1.00 96.69 465 GLN A CA 1
ATOM 3719 C C . GLN A 1 465 ? 8.596 1.984 -7.141 1.00 96.69 465 GLN A C 1
ATOM 3721 O O . GLN A 1 465 ? 9.729 2.099 -7.606 1.00 96.69 465 GLN A O 1
ATOM 3726 N N . GLN A 1 466 ? 7.535 2.513 -7.754 1.00 97.69 466 GLN A N 1
ATOM 3727 C CA . GLN A 1 466 ? 7.646 3.326 -8.963 1.00 97.69 466 GLN A CA 1
ATOM 3728 C C . GLN A 1 466 ? 8.350 4.665 -8.703 1.00 97.69 466 GLN A C 1
ATOM 3730 O O . GLN A 1 466 ? 9.254 5.037 -9.456 1.00 97.69 466 GLN A O 1
ATOM 3735 N N . LEU A 1 467 ? 7.949 5.392 -7.661 1.00 97.94 467 LEU A N 1
ATOM 3736 C CA . LEU A 1 467 ? 8.536 6.693 -7.338 1.00 97.94 467 LEU A CA 1
ATOM 3737 C C . LEU A 1 467 ? 10.013 6.562 -6.936 1.00 97.94 467 LEU A C 1
ATOM 3739 O O . LEU A 1 467 ? 10.855 7.302 -7.448 1.00 97.94 467 LEU A O 1
ATOM 3743 N N . GLU A 1 468 ? 10.335 5.588 -6.082 1.00 96.69 468 GLU A N 1
ATOM 3744 C CA . GLU A 1 468 ? 11.708 5.260 -5.678 1.00 96.69 468 GLU A CA 1
ATOM 3745 C C . GLU A 1 468 ? 12.561 4.865 -6.879 1.00 96.69 468 GLU A C 1
ATOM 3747 O O . GLU A 1 468 ? 13.675 5.358 -7.034 1.00 96.69 468 GLU A O 1
ATOM 3752 N N . CYS A 1 469 ? 12.016 4.037 -7.774 1.00 97.25 469 CYS A N 1
ATOM 3753 C CA . CYS A 1 469 ? 12.669 3.683 -9.024 1.00 97.25 469 CYS A CA 1
ATOM 3754 C C . CYS A 1 469 ? 13.057 4.938 -9.815 1.00 97.25 469 CYS A C 1
ATOM 3756 O O . CYS A 1 469 ? 14.214 5.102 -10.200 1.00 97.25 469 CYS A O 1
ATOM 3758 N N . TYR A 1 470 ? 12.110 5.846 -10.063 1.00 97.69 470 TYR A N 1
ATOM 3759 C CA . TYR A 1 470 ? 12.385 7.051 -10.845 1.00 97.69 470 TYR A CA 1
ATOM 3760 C C . TYR A 1 470 ? 13.410 7.964 -10.173 1.00 97.69 470 TYR A C 1
ATOM 3762 O O . TYR A 1 470 ? 14.309 8.455 -10.859 1.00 97.69 470 TYR A O 1
ATOM 3770 N N . ARG A 1 471 ? 13.306 8.157 -8.853 1.00 96.88 471 ARG A N 1
ATOM 3771 C CA . ARG A 1 471 ? 14.269 8.935 -8.067 1.00 96.88 471 ARG A CA 1
ATOM 3772 C C . ARG A 1 471 ? 15.671 8.346 -8.208 1.00 96.88 471 ARG A C 1
ATOM 3774 O O . ARG A 1 471 ? 16.580 9.046 -8.645 1.00 96.88 471 ARG A O 1
ATOM 3781 N N . ASP A 1 472 ? 15.827 7.056 -7.921 1.00 95.56 472 ASP A N 1
ATOM 3782 C CA . ASP A 1 472 ? 17.133 6.397 -7.859 1.00 95.56 472 ASP A CA 1
ATOM 3783 C C . ASP A 1 472 ? 17.822 6.368 -9.234 1.00 95.56 472 ASP A C 1
ATOM 3785 O O . ASP A 1 472 ? 19.035 6.562 -9.333 1.00 95.56 472 ASP A O 1
ATOM 3789 N N . PHE A 1 473 ? 17.064 6.187 -10.324 1.00 94.81 473 PHE A N 1
ATOM 3790 C CA . PHE A 1 473 ? 17.619 6.276 -11.679 1.00 94.81 473 PHE A CA 1
ATOM 3791 C C . PHE A 1 473 ? 18.052 7.701 -12.052 1.00 94.81 473 PHE A C 1
ATOM 3793 O O . PHE A 1 473 ? 19.089 7.857 -12.700 1.00 94.81 473 PHE A O 1
ATOM 3800 N N . LEU A 1 474 ? 17.308 8.738 -11.646 1.00 93.44 474 LEU A N 1
ATOM 3801 C CA . LEU A 1 474 ? 17.713 10.131 -11.867 1.00 93.44 474 LEU A CA 1
ATOM 3802 C C . LEU A 1 474 ? 18.943 10.515 -11.031 1.00 93.44 474 LEU A C 1
ATOM 3804 O O . LEU A 1 474 ? 19.839 11.192 -11.536 1.00 93.44 474 LEU A O 1
ATOM 3808 N N . GLU A 1 475 ? 19.025 10.064 -9.780 1.00 92.94 475 GLU A N 1
ATOM 3809 C CA . GLU A 1 475 ? 20.195 10.273 -8.920 1.00 92.94 475 GLU A CA 1
ATOM 3810 C C . GLU A 1 475 ? 21.443 9.602 -9.502 1.00 92.94 475 GLU A C 1
ATOM 3812 O O . GLU A 1 475 ? 22.504 10.226 -9.608 1.00 92.94 475 GLU A O 1
ATOM 3817 N N . ALA A 1 476 ? 21.310 8.350 -9.947 1.00 91.31 476 ALA A N 1
ATOM 3818 C CA . ALA A 1 476 ? 22.401 7.623 -10.581 1.00 91.31 476 ALA A CA 1
ATOM 3819 C C . ALA A 1 476 ? 22.859 8.302 -11.888 1.00 91.31 476 ALA A C 1
ATOM 3821 O O . ALA A 1 476 ? 24.058 8.369 -12.170 1.00 91.31 476 ALA A O 1
ATOM 3822 N N . GLU A 1 477 ? 21.924 8.860 -12.662 1.00 88.31 477 GLU A N 1
ATOM 3823 C CA . GLU A 1 477 ? 22.215 9.636 -13.871 1.00 88.31 477 GLU A CA 1
ATOM 3824 C C . GLU A 1 477 ? 23.000 10.926 -13.562 1.00 88.31 477 GLU A C 1
ATOM 3826 O O . GLU A 1 477 ? 23.995 11.230 -14.229 1.00 88.31 477 GLU A O 1
ATOM 3831 N N . LEU A 1 478 ? 22.606 11.668 -12.522 1.00 87.81 478 LEU A N 1
ATOM 3832 C CA . LEU A 1 478 ? 23.312 12.873 -12.072 1.00 87.81 478 LEU A CA 1
ATOM 3833 C C . LEU A 1 478 ? 24.728 12.566 -11.569 1.00 87.81 478 LEU A C 1
ATOM 3835 O O . LEU A 1 478 ? 25.676 13.291 -11.897 1.00 87.81 478 LEU A O 1
ATOM 3839 N N . ALA A 1 479 ? 24.893 11.483 -10.806 1.00 87.19 479 ALA A N 1
ATOM 3840 C CA . ALA A 1 479 ? 26.196 11.037 -10.315 1.00 87.19 479 ALA A CA 1
ATOM 3841 C C . ALA A 1 479 ? 27.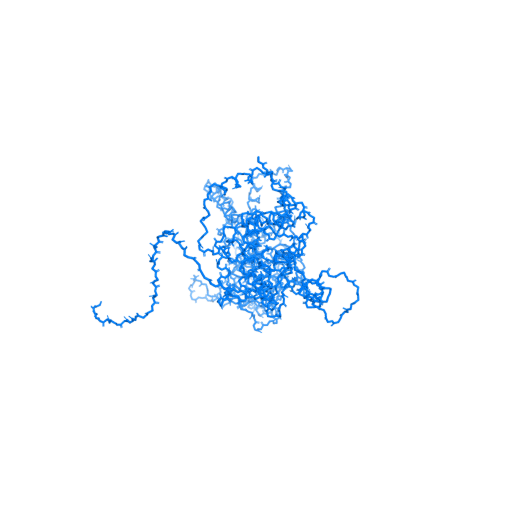140 10.649 -11.470 1.00 87.19 479 ALA A C 1
ATOM 3843 O O . ALA A 1 479 ? 28.329 10.993 -11.474 1.00 87.19 479 ALA A O 1
ATOM 3844 N N . TRP A 1 480 ? 26.605 9.985 -12.497 1.00 83.94 480 TRP A N 1
ATOM 3845 C CA . TRP A 1 480 ? 27.348 9.639 -13.707 1.00 83.94 480 TRP A CA 1
ATOM 3846 C C . TRP A 1 480 ? 27.771 10.884 -14.504 1.00 83.94 480 TRP A C 1
ATOM 3848 O O . TRP A 1 480 ? 28.935 11.019 -14.892 1.00 83.94 480 TRP A O 1
ATOM 3858 N N . CYS A 1 481 ? 26.862 11.845 -14.698 1.00 74.25 481 CYS A N 1
ATOM 3859 C CA . CYS A 1 481 ? 27.173 13.093 -15.402 1.00 74.25 481 CYS A CA 1
ATOM 3860 C C . CYS A 1 481 ? 28.263 13.904 -14.677 1.00 74.25 481 CYS A C 1
ATOM 3862 O O . CYS A 1 481 ? 29.219 14.348 -15.321 1.00 74.25 481 CYS A O 1
ATOM 3864 N N . SER A 1 482 ? 28.184 13.998 -13.346 1.00 71.69 482 SER A N 1
ATOM 3865 C CA . SER A 1 482 ? 29.136 14.739 -12.503 1.00 71.69 482 SER A CA 1
ATOM 3866 C C . SER A 1 482 ? 30.552 14.143 -12.502 1.00 71.69 482 SER A C 1
ATOM 3868 O O . SER A 1 482 ? 31.540 14.878 -12.452 1.00 71.69 482 SER A O 1
ATOM 3870 N N . SER A 1 483 ? 30.674 12.812 -12.578 1.00 63.25 483 SER A N 1
ATOM 3871 C CA . SER A 1 483 ? 31.967 12.104 -12.572 1.00 63.25 483 SER A CA 1
ATOM 3872 C C . SER A 1 483 ? 32.677 12.116 -13.931 1.00 63.25 483 SER A C 1
ATOM 3874 O O . SER A 1 483 ? 33.903 12.094 -13.986 1.00 63.25 483 SER A O 1
ATOM 3876 N N . SER A 1 484 ? 31.940 12.245 -15.038 1.00 56.31 484 SER A N 1
ATOM 3877 C CA . SER A 1 484 ? 32.517 12.322 -16.391 1.00 56.31 484 SER A CA 1
ATOM 3878 C C . SER A 1 484 ? 33.293 13.622 -16.695 1.00 56.31 484 SER A C 1
ATOM 3880 O O . SER A 1 484 ? 33.980 13.705 -17.717 1.00 56.31 484 SER A O 1
ATOM 3882 N N . GLY A 1 485 ? 33.198 14.637 -15.822 1.00 47.88 485 GLY A N 1
ATOM 3883 C CA . GLY A 1 485 ? 33.853 15.945 -15.968 1.00 47.88 485 GLY A CA 1
ATOM 3884 C C . GLY A 1 485 ? 35.071 16.192 -15.067 1.00 47.88 485 GLY A C 1
ATOM 3885 O O . GLY A 1 485 ? 35.753 17.197 -15.259 1.00 47.88 485 GLY A O 1
ATOM 3886 N N . LYS A 1 486 ? 35.373 15.313 -14.102 1.00 38.69 486 LYS A N 1
ATOM 3887 C CA . LYS A 1 486 ? 36.492 15.479 -13.157 1.00 38.69 486 LYS A CA 1
ATOM 3888 C C . LYS A 1 486 ? 37.310 14.190 -13.083 1.00 38.69 486 LYS A C 1
ATOM 3890 O O . LYS A 1 486 ? 36.754 13.111 -12.909 1.00 38.69 486 LYS A O 1
ATOM 3895 N N . THR A 1 487 ? 38.633 14.300 -13.218 1.00 36.38 487 THR A N 1
ATOM 3896 C CA . THR A 1 487 ? 39.588 13.232 -12.884 1.00 36.38 487 THR A CA 1
ATOM 3897 C C . THR A 1 487 ? 39.223 12.651 -11.518 1.00 36.38 487 THR A C 1
ATOM 3899 O O . THR A 1 487 ? 39.031 13.403 -10.564 1.00 36.38 487 THR A O 1
ATOM 3902 N N . GLN A 1 488 ? 39.065 11.327 -11.453 1.00 26.89 488 GLN A N 1
ATOM 3903 C CA . GLN A 1 488 ? 38.534 10.624 -10.285 1.00 26.89 488 GLN A CA 1
ATOM 3904 C C . GLN A 1 488 ? 39.199 11.060 -8.969 1.00 26.89 488 GLN A C 1
ATOM 3906 O O . GLN A 1 488 ? 40.415 10.900 -8.834 1.00 26.89 488 GLN A O 1
ATOM 3911 N N . PRO A 1 489 ? 38.434 11.505 -7.956 1.00 30.31 489 PRO A N 1
ATOM 3912 C CA . PRO A 1 489 ? 38.915 11.464 -6.592 1.00 30.31 489 PRO A CA 1
ATOM 3913 C C . PRO A 1 489 ? 38.716 10.046 -6.043 1.00 30.31 489 PRO A C 1
ATOM 3915 O O . PRO A 1 489 ? 37.624 9.477 -6.089 1.00 30.31 489 PRO A O 1
ATOM 3918 N N . LYS A 1 490 ? 39.803 9.473 -5.521 1.00 37.50 490 LYS A N 1
ATOM 3919 C CA . LYS A 1 490 ? 39.773 8.275 -4.680 1.00 37.50 490 LYS A CA 1
ATOM 3920 C C . LYS A 1 490 ? 38.955 8.576 -3.419 1.00 37.50 490 LYS A C 1
ATOM 3922 O O . LYS A 1 490 ? 39.132 9.632 -2.822 1.00 37.50 490 LYS A O 1
ATOM 3927 N N . ASN A 1 491 ? 38.143 7.604 -3.011 1.00 43.06 491 ASN A N 1
ATOM 3928 C CA . ASN A 1 491 ? 37.340 7.561 -1.786 1.00 43.06 491 ASN A CA 1
ATOM 3929 C C . ASN A 1 491 ? 36.226 8.614 -1.681 1.00 43.06 491 ASN A C 1
ATOM 3931 O O . ASN A 1 491 ? 36.443 9.734 -1.228 1.00 43.06 491 ASN A O 1
ATOM 3935 N N . GLN A 1 492 ? 34.991 8.197 -1.966 1.00 34.78 492 GLN A N 1
ATOM 3936 C CA . GLN A 1 492 ? 33.809 8.812 -1.364 1.00 34.78 492 GLN A CA 1
ATOM 3937 C C . GLN A 1 492 ? 32.979 7.738 -0.671 1.00 34.78 492 GLN A C 1
ATOM 3939 O O . GLN A 1 492 ? 32.678 6.688 -1.237 1.00 34.78 492 GLN A O 1
ATOM 3944 N N . GLY A 1 493 ? 32.719 8.001 0.609 1.00 28.08 493 GLY A N 1
ATOM 3945 C CA . GLY A 1 493 ? 32.036 7.110 1.524 1.00 28.08 493 GLY A CA 1
ATOM 3946 C C . GLY A 1 493 ? 30.605 6.811 1.100 1.00 28.08 493 GLY A C 1
ATOM 3947 O O . GLY A 1 493 ? 29.942 7.610 0.445 1.00 28.08 493 GLY A O 1
ATOM 3948 N N . SER A 1 494 ? 30.173 5.626 1.523 1.00 30.17 494 SER A N 1
ATOM 3949 C CA . SER A 1 494 ? 28.806 5.116 1.546 1.00 30.17 494 SER A CA 1
ATOM 3950 C C . SER A 1 494 ? 27.744 6.222 1.584 1.00 30.17 494 SER A C 1
ATOM 3952 O O . SER A 1 494 ? 27.444 6.759 2.653 1.00 30.17 494 SER A O 1
ATOM 3954 N N . PHE A 1 495 ? 27.107 6.498 0.442 1.00 32.47 495 PHE A N 1
ATOM 3955 C CA . PHE A 1 495 ? 25.770 7.081 0.451 1.00 32.47 495 PHE A CA 1
ATOM 3956 C C . PHE A 1 495 ? 24.877 6.090 1.193 1.00 32.47 495 PHE A C 1
ATOM 3958 O O . PHE A 1 495 ? 24.681 4.959 0.747 1.00 32.47 495 PHE A O 1
ATOM 3965 N N . LYS A 1 496 ? 24.428 6.472 2.393 1.00 29.70 496 LYS A N 1
ATOM 3966 C CA . LYS A 1 496 ? 23.484 5.673 3.168 1.00 29.70 496 LYS A CA 1
ATOM 3967 C C . LYS A 1 496 ? 22.208 5.573 2.343 1.00 29.70 496 LYS A C 1
ATOM 3969 O O . LYS A 1 496 ? 21.461 6.539 2.241 1.00 29.70 496 LYS A O 1
ATOM 3974 N N . SER A 1 497 ? 21.999 4.404 1.749 1.00 32.97 497 SER A N 1
ATOM 3975 C CA . SER A 1 497 ? 20.706 3.989 1.230 1.00 32.97 497 SER A CA 1
ATOM 3976 C C . SER A 1 497 ? 19.676 4.205 2.339 1.00 32.97 497 SER A C 1
ATOM 3978 O O . SER A 1 497 ? 19.764 3.587 3.403 1.00 32.97 497 SER A O 1
ATOM 3980 N N . LEU A 1 498 ? 18.717 5.103 2.115 1.00 37.56 498 LEU A N 1
ATOM 3981 C CA . LEU A 1 498 ? 17.604 5.357 3.035 1.00 37.56 498 LEU A CA 1
ATOM 3982 C C . LEU A 1 498 ? 16.632 4.165 3.121 1.00 37.56 498 LEU A C 1
ATOM 3984 O O . LEU A 1 498 ? 15.624 4.243 3.810 1.00 37.56 498 LEU A O 1
ATOM 3988 N N . THR A 1 499 ? 16.974 3.018 2.526 1.00 37.12 499 THR A N 1
ATOM 3989 C CA . THR A 1 499 ? 16.289 1.732 2.727 1.00 37.12 499 THR A CA 1
ATOM 3990 C C . THR A 1 499 ? 16.299 1.262 4.187 1.00 37.12 499 THR A C 1
ATOM 3992 O O . THR A 1 499 ? 15.525 0.381 4.539 1.00 37.12 499 THR A O 1
ATOM 3995 N N . ASN A 1 500 ? 17.106 1.873 5.064 1.00 29.34 500 ASN A N 1
ATOM 3996 C CA . ASN A 1 500 ? 17.027 1.648 6.512 1.00 29.34 500 ASN A CA 1
ATOM 3997 C C . ASN A 1 500 ? 15.892 2.422 7.216 1.00 29.34 500 ASN A C 1
ATOM 3999 O O . ASN A 1 500 ? 15.729 2.254 8.420 1.00 29.34 500 ASN A O 1
ATOM 4003 N N . LEU A 1 501 ? 15.081 3.221 6.508 1.00 34.66 501 LEU A N 1
ATOM 4004 C CA . LEU A 1 501 ? 13.854 3.814 7.069 1.00 34.66 501 LEU A CA 1
ATOM 4005 C C . LEU A 1 501 ? 12.649 2.856 7.081 1.00 34.66 501 LEU A C 1
ATOM 4007 O O . LEU A 1 501 ? 11.587 3.233 7.561 1.00 34.66 501 LEU A O 1
ATOM 4011 N N . LEU A 1 502 ? 12.817 1.602 6.644 1.00 34.66 502 LEU A N 1
ATOM 4012 C CA . LEU A 1 502 ? 11.862 0.525 6.945 1.00 34.66 502 LEU A CA 1
ATOM 4013 C C . LEU A 1 502 ? 12.132 -0.161 8.298 1.00 34.66 502 LEU A C 1
ATOM 4015 O O . LEU A 1 502 ? 11.408 -1.079 8.674 1.00 34.66 502 LEU A O 1
ATOM 4019 N N . ILE A 1 503 ? 13.123 0.303 9.069 1.00 30.02 503 ILE A N 1
ATOM 4020 C CA . ILE A 1 503 ? 13.196 0.008 10.502 1.00 30.02 503 ILE A CA 1
ATOM 4021 C C . ILE A 1 503 ? 12.408 1.104 11.213 1.00 30.02 503 ILE A C 1
ATOM 4023 O O . ILE A 1 503 ? 12.854 2.248 11.283 1.00 30.02 503 ILE A O 1
ATOM 4027 N N . ILE A 1 504 ? 11.235 0.730 11.726 1.00 31.81 504 ILE A N 1
ATOM 4028 C CA . ILE A 1 504 ? 10.416 1.526 12.646 1.00 31.81 504 ILE A CA 1
ATOM 4029 C C . ILE A 1 504 ? 11.352 2.135 13.704 1.00 31.81 504 ILE A C 1
ATOM 4031 O O . ILE A 1 504 ? 11.934 1.377 14.485 1.00 31.81 504 ILE A O 1
ATOM 4035 N N . PRO A 1 505 ? 11.535 3.466 13.773 1.00 23.48 505 PRO A N 1
ATOM 4036 C CA . PRO A 1 505 ? 12.153 4.040 14.946 1.00 23.48 505 PRO A CA 1
ATOM 4037 C C . PRO A 1 505 ? 11.155 3.859 16.086 1.00 23.48 505 PRO A C 1
ATOM 4039 O O . PRO A 1 505 ? 10.069 4.440 16.070 1.00 23.48 505 PRO A O 1
ATOM 4042 N N . SER A 1 506 ? 11.515 3.040 17.073 1.00 27.06 506 SER A N 1
ATOM 4043 C CA . SER A 1 506 ? 10.922 3.111 18.403 1.00 27.06 506 SER A CA 1
ATOM 4044 C C . SER A 1 506 ? 11.049 4.563 18.857 1.00 27.06 506 SER A C 1
ATOM 4046 O O . SER A 1 506 ? 12.150 5.025 19.156 1.00 27.06 506 SER A O 1
ATOM 4048 N N . ILE A 1 507 ? 9.946 5.308 18.812 1.00 28.86 507 ILE A N 1
ATOM 4049 C CA . ILE A 1 507 ? 9.889 6.687 19.287 1.00 28.86 507 ILE A CA 1
ATOM 4050 C C . ILE A 1 507 ? 10.255 6.633 20.777 1.00 28.86 507 ILE A C 1
ATOM 4052 O O . ILE A 1 507 ? 9.535 5.982 21.538 1.00 28.86 507 ILE A O 1
ATOM 4056 N N . PRO A 1 508 ? 11.364 7.250 21.224 1.00 28.22 508 PRO A N 1
ATOM 4057 C CA . PRO A 1 508 ? 11.608 7.374 22.651 1.00 28.22 508 PRO A CA 1
ATOM 4058 C C . PRO A 1 508 ? 10.501 8.257 23.244 1.00 28.22 508 PRO A C 1
ATOM 4060 O O . PRO A 1 508 ? 10.089 9.224 22.591 1.00 28.22 508 PRO A O 1
ATOM 4063 N N . PRO A 1 509 ? 9.996 7.946 24.450 1.00 29.23 509 PRO A N 1
ATOM 4064 C CA . PRO A 1 509 ? 8.916 8.711 25.053 1.00 29.23 509 PRO A CA 1
ATOM 4065 C C . PRO A 1 509 ? 9.365 10.168 25.192 1.00 29.23 509 PRO A C 1
ATOM 4067 O O . PRO A 1 509 ? 10.358 10.464 25.859 1.00 29.23 509 PRO A O 1
ATOM 4070 N N . LYS A 1 510 ? 8.660 11.083 24.518 1.00 32.56 510 LYS A N 1
ATOM 4071 C CA . LYS A 1 510 ? 8.830 12.517 24.755 1.00 32.56 510 LYS A CA 1
ATOM 4072 C C . LYS A 1 510 ? 8.384 12.809 26.184 1.00 32.56 510 LYS A C 1
ATOM 4074 O O . LYS A 1 510 ? 7.317 12.371 26.603 1.00 32.56 510 LYS A O 1
ATOM 4079 N N . GLU A 1 511 ? 9.227 13.529 26.914 1.00 34.53 511 GLU A N 1
ATOM 4080 C CA . GLU A 1 511 ? 8.984 13.925 28.296 1.00 34.53 511 GLU A CA 1
ATOM 4081 C C . GLU A 1 511 ? 7.634 14.635 28.474 1.00 34.53 511 GLU A C 1
ATOM 4083 O O . GLU A 1 511 ? 7.215 15.461 27.661 1.00 34.53 511 GLU A O 1
ATOM 4088 N N . ASN A 1 512 ? 7.012 14.310 29.606 1.00 39.16 512 ASN A N 1
ATOM 4089 C CA . ASN A 1 512 ? 5.647 14.548 30.091 1.00 39.16 512 ASN A CA 1
ATOM 4090 C C . ASN A 1 512 ? 5.158 16.017 30.178 1.00 39.16 512 ASN A C 1
ATOM 4092 O O . ASN A 1 512 ? 4.203 16.317 30.891 1.00 39.16 512 ASN A O 1
ATOM 4096 N N . THR A 1 513 ? 5.802 16.964 29.497 1.00 38.09 513 THR A N 1
ATOM 4097 C CA . THR A 1 513 ? 5.568 18.408 29.690 1.00 38.09 513 THR A CA 1
ATOM 4098 C C . THR A 1 513 ? 4.389 18.969 28.884 1.00 38.09 513 THR A C 1
ATOM 4100 O O . THR A 1 513 ? 3.805 19.981 29.279 1.00 38.09 513 THR A O 1
ATOM 4103 N N . ASP A 1 514 ? 3.979 18.300 27.801 1.00 41.03 514 ASP A N 1
ATOM 4104 C CA . ASP A 1 514 ? 2.816 18.714 27.001 1.00 41.03 514 ASP A CA 1
ATOM 4105 C C . ASP A 1 514 ? 1.478 18.236 27.600 1.00 41.03 514 ASP A C 1
ATOM 4107 O O . ASP A 1 514 ? 0.472 18.938 27.480 1.00 41.03 514 ASP A O 1
ATOM 4111 N N . MET A 1 515 ? 1.467 17.117 28.340 1.00 40.06 515 MET A N 1
ATOM 4112 C CA . MET A 1 515 ? 0.264 16.587 29.008 1.00 40.06 515 MET A CA 1
ATOM 4113 C C . MET A 1 515 ? -0.247 17.522 30.112 1.00 40.06 515 MET A C 1
ATOM 4115 O O . MET A 1 515 ? -1.435 17.842 30.144 1.00 40.06 515 MET A O 1
ATOM 4119 N N . GLU A 1 516 ? 0.638 18.074 30.952 1.00 39.41 516 GLU A N 1
ATOM 4120 C CA . GLU A 1 516 ? 0.239 19.053 31.978 1.00 39.41 516 GLU A CA 1
ATOM 4121 C C . GLU A 1 516 ? -0.335 20.349 31.374 1.00 39.41 516 GLU A C 1
ATOM 4123 O O . GLU A 1 516 ? -1.203 20.990 31.975 1.00 39.41 516 GLU A O 1
ATOM 4128 N N . ARG A 1 517 ? 0.110 20.750 30.174 1.00 42.25 517 ARG A N 1
ATOM 4129 C CA . ARG A 1 517 ? -0.440 21.919 29.463 1.00 42.25 517 ARG A CA 1
ATOM 4130 C C . ARG A 1 517 ? -1.817 21.651 28.867 1.00 42.25 517 ARG A C 1
ATOM 4132 O O . ARG A 1 517 ? -2.656 22.552 28.897 1.00 42.25 517 ARG A O 1
ATOM 4139 N N . ILE A 1 518 ? -2.051 20.450 28.339 1.00 41.16 518 ILE A N 1
ATOM 4140 C CA . ILE A 1 518 ? -3.342 20.043 27.765 1.00 41.16 518 ILE A CA 1
ATOM 4141 C C . ILE A 1 518 ? -4.384 19.870 28.883 1.00 41.16 518 ILE A C 1
ATOM 4143 O O . ILE A 1 518 ? -5.470 20.450 28.801 1.00 41.16 518 ILE A O 1
ATOM 4147 N N . MET A 1 519 ? -4.013 19.227 29.997 1.00 39.62 519 MET A N 1
ATOM 4148 C CA . MET A 1 519 ? -4.869 19.067 31.185 1.00 39.62 519 MET A CA 1
ATOM 4149 C C . MET A 1 519 ? -5.263 20.410 31.833 1.00 39.62 519 MET A C 1
ATOM 4151 O O . MET A 1 519 ? -6.392 20.588 32.306 1.00 39.62 519 MET A O 1
ATOM 4155 N N . ARG A 1 520 ? -4.378 21.419 31.804 1.00 38.38 520 ARG A N 1
ATOM 4156 C CA . ARG A 1 520 ? -4.698 22.778 32.289 1.00 38.38 520 ARG A CA 1
ATOM 4157 C C . ARG A 1 520 ? -5.635 23.565 31.368 1.00 38.38 520 ARG A C 1
ATOM 4159 O O . ARG A 1 520 ? -6.333 24.445 31.859 1.00 38.38 520 ARG A O 1
ATOM 4166 N N . ARG A 1 521 ? -5.680 23.273 30.062 1.00 37.97 521 ARG A N 1
ATOM 4167 C CA . ARG A 1 521 ? -6.615 23.933 29.127 1.00 37.97 521 ARG A CA 1
ATOM 4168 C C . ARG A 1 521 ? -8.022 23.325 29.172 1.00 37.97 521 ARG A C 1
ATOM 4170 O O . ARG A 1 521 ? -8.995 24.074 29.073 1.00 37.97 521 ARG A O 1
ATOM 4177 N N . ARG A 1 522 ? -8.149 22.008 29.380 1.00 40.62 522 ARG A N 1
ATOM 4178 C CA . ARG A 1 522 ? -9.455 21.324 29.486 1.00 40.62 522 ARG A CA 1
ATOM 4179 C C . ARG A 1 522 ? -10.167 21.564 30.826 1.00 40.62 522 ARG A C 1
ATOM 4181 O O . ARG A 1 522 ? -11.374 21.745 30.837 1.00 40.62 522 ARG A O 1
ATOM 4188 N N . SER A 1 523 ? -9.436 21.716 31.935 1.00 35.00 523 SER A N 1
ATOM 4189 C CA . SER A 1 523 ? -10.028 22.052 33.251 1.00 35.00 523 SER A CA 1
ATOM 4190 C C . SER A 1 523 ? -10.606 23.476 33.365 1.00 35.00 523 SER A C 1
ATOM 4192 O O . SER A 1 523 ? -11.296 23.773 34.339 1.00 35.00 523 SER A O 1
ATOM 4194 N N . GLN A 1 524 ? -10.344 24.360 32.393 1.00 33.41 524 GLN A N 1
ATOM 4195 C CA . GLN A 1 524 ? -10.804 25.760 32.388 1.00 33.41 524 GLN A CA 1
ATOM 4196 C C . GLN A 1 524 ? -11.844 26.079 31.302 1.00 33.41 524 GLN A C 1
ATOM 4198 O O . GLN A 1 524 ? -12.353 27.199 31.264 1.00 33.41 524 GLN A O 1
ATOM 4203 N N . SER A 1 525 ? -12.178 25.130 30.424 1.00 30.06 525 SER A N 1
ATOM 4204 C CA . SER A 1 525 ? -13.191 25.320 29.381 1.00 30.06 525 SER A CA 1
ATOM 4205 C C . SER A 1 525 ? -14.437 24.492 29.697 1.00 30.06 525 SER A C 1
ATOM 4207 O O . SER A 1 525 ? -14.360 23.286 29.902 1.00 30.06 525 SER A O 1
ATOM 4209 N N . ASN A 1 526 ? -15.602 25.149 29.751 1.00 30.11 526 ASN A N 1
ATOM 4210 C CA . ASN A 1 526 ? -16.893 24.457 29.767 1.00 30.11 526 ASN A CA 1
ATOM 4211 C C . ASN A 1 526 ? -16.953 23.486 28.573 1.00 30.11 526 ASN A C 1
ATOM 4213 O O . ASN A 1 526 ? -16.595 23.896 27.464 1.00 30.11 526 ASN A O 1
ATOM 4217 N N . PRO A 1 527 ? -17.412 22.236 28.760 1.00 33.94 527 PRO A N 1
ATOM 4218 C CA . PRO A 1 527 ? -17.406 21.246 27.697 1.00 33.94 527 PRO A CA 1
ATOM 4219 C C . PRO A 1 527 ? -18.396 21.677 26.616 1.00 33.94 527 PRO A C 1
ATOM 4221 O O . PRO A 1 527 ? -19.610 21.595 26.793 1.00 33.94 527 PRO A O 1
ATOM 4224 N N . ILE A 1 528 ? -17.887 22.120 25.468 1.00 31.19 528 ILE A N 1
ATOM 4225 C CA . ILE A 1 528 ? -18.682 22.194 24.241 1.00 31.19 528 ILE A CA 1
ATOM 4226 C C . ILE A 1 528 ? -18.775 20.759 23.705 1.00 31.19 528 ILE A C 1
ATOM 4228 O O . ILE A 1 528 ? -18.122 20.385 22.738 1.00 31.19 528 ILE A O 1
ATOM 4232 N N . LEU A 1 529 ? -19.564 19.928 24.387 1.00 35.53 529 LEU A N 1
ATOM 4233 C CA . LEU A 1 529 ? -20.068 18.662 23.867 1.00 35.53 529 LEU A CA 1
ATOM 4234 C C . LEU A 1 529 ? -21.478 18.951 23.336 1.00 35.53 529 LEU A C 1
ATOM 4236 O O . LEU A 1 529 ? -22.378 19.206 24.138 1.00 35.53 529 LEU A O 1
ATOM 4240 N N . PRO A 1 530 ? -21.720 18.963 22.015 1.00 30.62 530 PRO A N 1
ATOM 4241 C CA . PRO A 1 530 ? -23.067 19.167 21.509 1.00 30.62 530 PRO A CA 1
ATOM 4242 C C . PRO A 1 530 ? -23.947 17.966 21.899 1.00 30.62 530 PRO A C 1
ATOM 4244 O O . PRO A 1 530 ? -23.796 16.869 21.370 1.00 30.62 530 PRO A O 1
ATOM 4247 N N . ASN A 1 531 ? -24.883 18.196 22.824 1.00 33.19 531 ASN A N 1
ATOM 4248 C CA . ASN A 1 531 ? -26.090 17.395 23.070 1.00 33.19 531 ASN A CA 1
ATOM 4249 C C . ASN A 1 531 ? -25.904 15.873 23.266 1.00 33.19 531 ASN A C 1
ATOM 4251 O O . ASN A 1 531 ? -26.674 15.078 22.722 1.00 33.19 531 ASN A O 1
ATOM 4255 N N . LEU A 1 532 ? -24.942 15.443 24.087 1.00 35.66 532 LEU A N 1
ATOM 4256 C CA . LEU A 1 532 ? -24.936 14.083 24.646 1.00 35.66 532 LEU A CA 1
ATOM 4257 C C . LEU A 1 532 ? -25.533 14.115 26.058 1.00 35.66 532 LEU A C 1
ATOM 4259 O O . LEU A 1 532 ? -25.013 14.771 26.958 1.00 35.66 532 LEU A O 1
ATOM 4263 N N . ASN A 1 533 ? -26.664 13.432 26.247 1.00 37.34 533 ASN A N 1
ATOM 4264 C CA . ASN A 1 533 ? -27.360 13.380 27.528 1.00 37.34 533 ASN A CA 1
ATOM 4265 C C . ASN A 1 533 ? -26.579 12.511 28.533 1.00 37.34 533 ASN A C 1
ATOM 4267 O O . ASN A 1 533 ? -26.717 11.288 28.554 1.00 37.34 533 ASN A O 1
ATOM 4271 N N . MET A 1 534 ? -25.791 13.159 29.392 1.00 36.03 534 MET A N 1
ATOM 4272 C CA . MET A 1 534 ? -24.988 12.522 30.444 1.00 36.03 534 MET A CA 1
ATOM 4273 C C . MET A 1 534 ? -25.818 11.774 31.503 1.00 36.03 534 MET A C 1
ATOM 4275 O O . MET A 1 534 ? -25.260 10.969 32.245 1.00 36.03 534 MET A O 1
ATOM 4279 N N . SER A 1 535 ? -27.146 11.965 31.562 1.00 36.41 535 SER A N 1
ATOM 4280 C CA . SER A 1 535 ? -28.013 11.168 32.451 1.00 36.41 535 SER A CA 1
ATOM 4281 C C . SER A 1 535 ? -28.054 9.679 32.082 1.00 36.41 535 SER A C 1
ATOM 4283 O O . SER A 1 535 ? -28.412 8.854 32.917 1.00 36.41 535 SER A O 1
ATOM 4285 N N . LEU A 1 536 ? -27.622 9.314 30.868 1.00 38.50 536 LEU A N 1
ATOM 4286 C CA . LEU A 1 536 ? -27.510 7.920 30.439 1.00 38.50 536 LEU A CA 1
ATOM 4287 C C . LEU A 1 536 ? -26.336 7.177 31.092 1.00 38.50 536 LEU A C 1
ATOM 4289 O O . LEU A 1 536 ? -26.356 5.957 31.096 1.00 38.50 536 LEU A O 1
ATOM 4293 N N . LEU A 1 537 ? -25.336 7.856 31.666 1.00 35.78 537 LEU A N 1
ATOM 4294 C CA . LEU A 1 537 ? -24.199 7.198 32.335 1.00 35.78 537 LEU A CA 1
ATOM 4295 C C . LEU A 1 537 ? -24.474 6.838 33.807 1.00 35.78 537 LEU A C 1
ATOM 4297 O O . LEU A 1 537 ? -23.578 6.352 34.496 1.00 35.78 537 LEU A O 1
ATOM 4301 N N . GLN A 1 538 ? -25.700 7.036 34.305 1.00 39.06 538 GLN A N 1
ATOM 4302 C CA . GLN A 1 538 ? -26.084 6.540 35.626 1.00 39.06 538 GLN A CA 1
ATOM 4303 C C . GLN A 1 538 ? -26.186 5.010 35.585 1.00 39.06 538 GLN A C 1
ATOM 4305 O O . GLN A 1 538 ? -27.189 4.441 35.150 1.00 39.06 538 GLN A O 1
ATOM 4310 N N . LEU A 1 539 ? -25.116 4.344 36.030 1.00 34.41 539 LEU A N 1
ATOM 4311 C CA . LEU A 1 539 ? -25.107 2.909 36.310 1.00 34.41 539 LEU A CA 1
ATOM 4312 C C . LEU A 1 539 ? -26.317 2.556 37.197 1.00 34.41 539 LEU A C 1
ATOM 4314 O O . LEU A 1 539 ? -26.642 3.337 38.097 1.00 34.41 539 LEU A O 1
ATOM 4318 N N . PRO A 1 540 ? -26.993 1.410 36.981 1.00 28.00 540 PRO A N 1
ATOM 4319 C CA . PRO A 1 540 ? -28.216 1.094 37.706 1.00 28.00 540 PRO A CA 1
ATOM 4320 C C . PRO A 1 540 ? -27.964 1.066 39.218 1.00 28.00 540 PRO A C 1
ATOM 4322 O O . PRO A 1 540 ? -27.281 0.182 39.736 1.00 28.00 540 PRO A O 1
ATOM 4325 N N . THR A 1 541 ? -28.546 2.015 39.947 1.00 28.83 541 THR A N 1
ATOM 4326 C CA . THR A 1 541 ? -28.658 1.955 41.403 1.00 28.83 541 THR A CA 1
ATOM 4327 C C . THR A 1 541 ? -29.631 0.835 41.764 1.00 28.83 541 THR A C 1
ATOM 4329 O O . THR A 1 541 ? -30.824 0.890 41.464 1.00 28.83 541 THR A O 1
ATOM 4332 N N . ILE A 1 542 ? -29.121 -0.215 42.408 1.00 28.92 542 ILE A N 1
ATOM 4333 C CA . ILE A 1 542 ? -29.940 -1.270 43.009 1.00 28.92 542 ILE A CA 1
ATOM 4334 C C . ILE A 1 542 ? -30.703 -0.644 44.186 1.00 28.92 542 ILE A C 1
ATOM 4336 O O . ILE A 1 542 ? -30.156 -0.469 45.273 1.00 28.92 542 ILE A O 1
ATOM 4340 N N . ASN A 1 543 ? -31.972 -0.293 43.971 1.00 26.94 543 ASN A N 1
ATOM 4341 C CA . ASN A 1 543 ? -32.880 0.104 45.045 1.00 26.94 543 ASN A CA 1
ATOM 4342 C C . ASN A 1 543 ? -33.200 -1.115 45.923 1.00 26.94 543 ASN A C 1
ATOM 4344 O O . ASN A 1 543 ? -34.021 -1.960 45.569 1.00 26.94 543 ASN A O 1
ATOM 4348 N N . GLN A 1 544 ? -32.576 -1.188 47.099 1.00 31.55 544 GLN A N 1
ATOM 4349 C CA . GLN A 1 544 ? -33.096 -1.970 48.215 1.00 31.55 544 GLN A CA 1
ATOM 4350 C C . GLN A 1 544 ? -34.191 -1.162 48.919 1.00 31.55 544 GLN A C 1
ATOM 4352 O O . GLN A 1 544 ? -33.888 -0.152 49.547 1.00 31.55 544 GLN A O 1
ATOM 4357 N N . ARG A 1 545 ? -35.445 -1.624 48.844 1.00 28.47 545 ARG A N 1
ATOM 4358 C CA . ARG A 1 545 ? -36.408 -1.662 49.967 1.00 28.47 545 ARG A CA 1
ATOM 4359 C C . ARG A 1 545 ? -37.763 -2.163 49.475 1.00 28.47 545 ARG A C 1
ATOM 4361 O O . ARG A 1 545 ? -38.519 -1.433 48.845 1.00 28.47 545 ARG A O 1
ATOM 4368 N N . GLY A 1 546 ? -38.077 -3.407 49.817 1.00 27.38 546 GLY A N 1
ATOM 4369 C CA . GLY A 1 546 ? -39.454 -3.870 49.915 1.00 27.38 546 GLY A CA 1
ATOM 4370 C C . GLY A 1 546 ? -39.900 -3.775 51.369 1.00 27.38 546 GLY A C 1
ATOM 4371 O O . GLY A 1 546 ? -39.402 -4.530 52.196 1.00 27.38 546 GLY A O 1
ATOM 4372 N N . GLN A 1 547 ? -40.826 -2.865 51.667 1.00 28.86 547 GLN A N 1
ATOM 4373 C CA . GLN A 1 547 ? -41.785 -3.000 52.766 1.00 28.86 547 GLN A CA 1
ATOM 4374 C C . GLN A 1 547 ? -43.133 -2.420 52.301 1.00 28.86 547 GLN A C 1
ATOM 4376 O O . GLN A 1 547 ? -43.265 -1.220 52.085 1.00 28.86 547 GLN A O 1
ATOM 4381 N N . MET A 1 548 ? -44.111 -3.307 52.101 1.00 28.17 548 MET A N 1
ATOM 4382 C CA . MET A 1 548 ? -45.549 -3.044 52.288 1.00 28.17 548 MET A CA 1
ATOM 4383 C C . MET A 1 548 ? -45.805 -3.025 53.813 1.00 28.17 548 MET A C 1
ATOM 4385 O O . MET A 1 548 ? -45.078 -3.711 54.524 1.00 28.17 548 MET A O 1
ATOM 4389 N N . SER A 1 549 ? -46.763 -2.327 54.429 1.00 27.41 549 SER A N 1
ATOM 4390 C CA . SER A 1 549 ? -47.990 -1.638 54.000 1.00 27.41 549 SER A CA 1
ATOM 4391 C C . SER A 1 549 ? -48.527 -0.756 55.151 1.00 27.41 549 SER A C 1
ATOM 4393 O O . SER A 1 549 ? -48.205 -1.022 56.304 1.00 27.41 549 SER A O 1
ATOM 4395 N N . SER A 1 550 ? -49.413 0.188 54.785 1.00 27.81 550 SER A N 1
ATOM 4396 C CA . SER A 1 550 ? -50.524 0.808 55.555 1.00 27.81 550 SER A CA 1
ATOM 4397 C C . SER A 1 550 ? -50.209 1.631 56.816 1.00 27.81 550 SER A C 1
ATOM 4399 O O . SER A 1 550 ? -49.860 1.062 57.841 1.00 27.81 550 SER A O 1
ATOM 4401 N N . ASP A 1 551 ? -50.442 2.955 56.790 1.00 26.56 551 ASP A N 1
ATOM 4402 C CA . ASP A 1 551 ? -51.737 3.541 57.204 1.00 26.56 551 ASP A CA 1
ATOM 4403 C C . ASP A 1 551 ? -51.749 5.094 57.287 1.00 26.56 551 ASP A C 1
ATOM 4405 O O . ASP A 1 551 ? -50.799 5.721 57.739 1.00 26.56 551 ASP A O 1
ATOM 4409 N N . THR A 1 552 ? -52.910 5.660 56.922 1.00 28.66 552 THR A N 1
ATOM 4410 C CA . THR A 1 552 ? -53.544 6.956 57.301 1.00 28.66 552 THR A CA 1
ATOM 4411 C C . THR A 1 552 ? -52.992 8.335 56.853 1.00 28.66 552 THR A C 1
ATOM 4413 O O . THR A 1 552 ? -51.852 8.720 57.074 1.00 28.66 552 THR A O 1
ATOM 4416 N N . THR A 1 553 ? -53.911 9.117 56.269 1.00 26.70 553 THR A N 1
ATOM 4417 C CA . THR A 1 553 ? -53.926 10.547 55.855 1.00 26.70 553 THR A CA 1
ATOM 4418 C C . THR A 1 553 ? -54.077 11.552 57.038 1.00 26.70 553 THR A C 1
ATOM 4420 O O . THR A 1 553 ? -54.332 11.090 58.146 1.00 26.70 553 THR A O 1
ATOM 4423 N N . PRO A 1 554 ? -54.252 12.888 56.840 1.00 39.06 554 PRO A N 1
ATOM 4424 C CA . PRO A 1 554 ? -53.362 13.914 56.251 1.00 39.06 554 PRO A CA 1
ATOM 4425 C C . PRO A 1 554 ? -53.276 15.211 57.121 1.00 39.06 554 PRO A C 1
ATOM 4427 O O . PRO A 1 554 ? -54.244 15.548 57.795 1.00 39.06 554 PRO A O 1
ATOM 4430 N N . ILE A 1 555 ? -52.210 16.028 57.046 1.00 28.36 555 ILE A N 1
ATOM 4431 C CA . ILE A 1 555 ? -52.239 17.443 57.510 1.00 28.36 555 ILE A CA 1
ATOM 4432 C C . ILE A 1 555 ? -51.429 18.345 56.555 1.00 28.36 555 ILE A C 1
ATOM 4434 O O . ILE A 1 555 ? -50.420 17.923 55.998 1.00 28.36 555 ILE A O 1
ATOM 4438 N N . LYS A 1 556 ? -51.976 19.550 56.345 1.00 27.70 556 LYS A N 1
ATOM 4439 C CA . LYS A 1 556 ? -51.628 20.650 55.427 1.00 27.70 556 LYS A CA 1
ATOM 4440 C C . LYS A 1 556 ? -50.432 21.513 55.876 1.00 27.70 556 LYS A C 1
ATOM 4442 O O . LYS A 1 556 ? -50.142 21.530 57.064 1.00 27.70 556 LYS A O 1
ATOM 4447 N N . GLU A 1 557 ? -49.906 22.273 54.900 1.00 28.03 557 GLU A N 1
ATOM 4448 C CA . GLU A 1 557 ? -49.352 23.663 54.887 1.00 28.03 557 GLU A CA 1
ATOM 4449 C C . GLU A 1 557 ? -48.130 23.706 53.934 1.00 28.03 557 GLU A C 1
ATOM 4451 O O . GLU A 1 557 ? -47.197 22.929 54.112 1.00 28.03 557 GLU A O 1
ATOM 4456 N N . GLU A 1 558 ? -48.272 24.254 52.711 1.00 28.58 558 GLU A N 1
ATOM 4457 C CA . GLU A 1 558 ? -47.945 25.649 52.281 1.00 28.58 558 GLU A CA 1
ATOM 4458 C C . GLU A 1 558 ? -46.418 25.926 52.371 1.00 28.58 558 GLU A C 1
ATOM 4460 O O . GLU A 1 558 ? -45.811 25.627 53.387 1.00 28.58 558 GLU A O 1
ATOM 4465 N N . GLU A 1 559 ? -45.669 26.429 51.376 1.00 29.11 559 GLU A N 1
ATOM 4466 C CA . GLU A 1 559 ? -45.956 27.353 50.265 1.00 29.11 559 GLU A CA 1
ATOM 4467 C C . GLU A 1 559 ? -44.708 27.496 49.325 1.00 29.11 559 GLU A C 1
ATOM 4469 O O . GLU A 1 559 ? -43.599 27.187 49.760 1.00 29.11 559 GLU A O 1
ATOM 4474 N N . TYR A 1 560 ? -44.914 28.035 48.102 1.00 28.48 560 TYR A N 1
ATOM 4475 C CA . TYR A 1 560 ? -43.967 28.618 47.098 1.00 28.48 560 TYR A CA 1
ATOM 4476 C C . TYR A 1 560 ? -42.872 27.713 46.452 1.00 28.48 560 TYR A C 1
ATOM 4478 O O . TYR A 1 560 ? -42.273 26.873 47.106 1.00 28.48 560 TYR A O 1
ATOM 4486 N N . ASP A 1 561 ? -42.510 27.787 45.161 1.00 27.11 561 ASP A N 1
ATOM 4487 C CA . ASP A 1 561 ? -42.702 28.819 44.134 1.00 27.11 561 ASP A CA 1
ATOM 4488 C C . ASP A 1 561 ? -42.505 28.273 42.692 1.00 27.11 561 ASP A C 1
ATOM 4490 O O . ASP A 1 561 ? -41.848 27.254 42.473 1.00 27.11 561 ASP A O 1
ATOM 4494 N N . ASP A 1 562 ? -43.038 29.045 41.743 1.00 28.89 562 ASP A N 1
ATOM 4495 C CA . ASP A 1 562 ? -42.671 29.241 40.331 1.00 28.89 562 ASP A CA 1
ATOM 4496 C C . ASP A 1 562 ? -42.810 28.163 39.228 1.00 28.89 562 ASP A C 1
ATOM 4498 O O . ASP A 1 562 ? -41.986 27.280 38.980 1.00 28.89 562 ASP A O 1
ATOM 4502 N N . ASN A 1 563 ? -43.836 28.422 38.408 1.00 26.11 563 ASN A N 1
ATOM 4503 C CA . ASN A 1 563 ? -43.999 28.019 37.016 1.00 26.11 563 ASN A CA 1
ATOM 4504 C C . ASN A 1 563 ? -42.944 28.663 36.098 1.00 26.11 563 ASN A C 1
ATOM 4506 O O . ASN A 1 563 ? -42.940 29.880 35.937 1.00 26.11 563 ASN A O 1
ATOM 4510 N N . ILE A 1 564 ? -42.219 27.851 35.320 1.00 26.28 564 ILE A N 1
ATOM 4511 C CA . ILE A 1 564 ? -41.826 28.218 33.947 1.00 26.28 564 ILE A CA 1
ATOM 4512 C C . ILE A 1 564 ? -42.148 27.045 33.013 1.00 26.28 564 ILE A C 1
ATOM 4514 O O . ILE A 1 564 ? -41.390 26.094 32.845 1.00 26.28 564 ILE A O 1
ATOM 4518 N N . SER A 1 565 ? -43.328 27.136 32.405 1.00 24.28 565 SER A N 1
ATOM 4519 C CA . SER A 1 565 ? -43.686 26.522 31.125 1.00 24.28 565 SER A CA 1
ATOM 4520 C C . SER A 1 565 ? -42.902 27.161 29.976 1.00 24.28 565 SER A C 1
ATOM 4522 O O . SER A 1 565 ? -42.611 28.348 30.106 1.00 24.28 565 SER A O 1
ATOM 4524 N N . VAL A 1 566 ? -42.698 26.413 28.868 1.00 25.08 566 VAL A N 1
ATOM 4525 C CA . VAL A 1 566 ? -42.333 26.800 27.466 1.00 25.08 566 VAL A CA 1
ATOM 4526 C C . VAL A 1 566 ? -41.219 25.856 26.959 1.00 25.08 566 VAL A C 1
ATOM 4528 O O . VAL A 1 566 ? -40.211 25.709 27.631 1.00 25.08 566 VAL A O 1
ATOM 4531 N N . ILE A 1 567 ? -41.250 25.160 25.814 1.00 25.50 567 ILE A N 1
ATOM 4532 C CA . ILE A 1 567 ? -4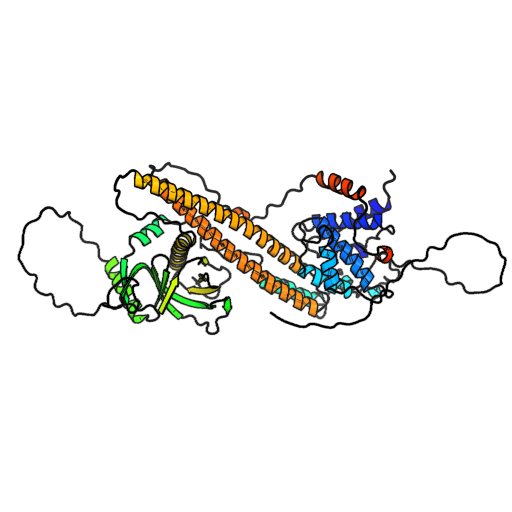2.144 25.043 24.651 1.00 25.50 567 ILE A CA 1
ATOM 4533 C C . ILE A 1 567 ? -41.863 23.655 24.031 1.00 25.50 567 ILE A C 1
ATOM 4535 O O . ILE A 1 567 ? -40.708 23.258 23.885 1.00 25.50 567 ILE A O 1
ATOM 4539 N N . ILE A 1 568 ? -42.915 22.944 23.623 1.00 24.16 568 ILE A N 1
ATOM 4540 C CA . ILE A 1 568 ? -42.841 21.803 22.700 1.00 24.16 568 ILE A CA 1
ATOM 4541 C C . ILE A 1 568 ? -43.114 22.362 21.301 1.00 24.16 568 ILE A C 1
ATOM 4543 O O . ILE A 1 568 ? -44.192 22.910 21.080 1.00 24.16 568 ILE A O 1
ATOM 4547 N N . VAL A 1 569 ? -42.181 22.209 20.358 1.00 26.73 569 VAL A N 1
ATOM 4548 C CA . VAL A 1 569 ? -42.493 22.313 18.923 1.00 26.73 569 VAL A CA 1
ATOM 4549 C C . VAL A 1 569 ? -42.415 20.913 18.328 1.00 26.73 569 VAL A C 1
ATOM 4551 O O . VAL A 1 569 ? -41.338 20.342 18.173 1.00 26.73 569 VAL A O 1
ATOM 4554 N N . ASN A 1 570 ? -43.596 20.366 18.048 1.00 25.73 570 ASN A N 1
ATOM 4555 C CA . ASN A 1 570 ? -43.807 19.275 17.107 1.00 25.73 570 ASN A CA 1
ATOM 4556 C C . ASN A 1 570 ? -43.778 19.871 15.697 1.00 25.73 570 ASN A C 1
ATOM 4558 O O . ASN A 1 570 ? -44.580 20.758 15.421 1.00 25.73 570 ASN A O 1
ATOM 4562 N N . ASP A 1 571 ? -42.948 19.334 14.806 1.00 27.38 571 ASP A N 1
ATOM 4563 C CA . ASP A 1 571 ? -43.055 19.599 13.370 1.00 27.38 571 ASP A CA 1
ATOM 4564 C C . ASP A 1 571 ? -43.510 18.333 12.650 1.00 27.38 571 ASP A C 1
ATOM 4566 O O . ASP A 1 571 ? -42.816 17.313 12.629 1.00 27.38 571 ASP A O 1
ATOM 4570 N N . SER A 1 572 ? -44.705 18.387 12.064 1.00 25.94 572 SER A N 1
ATOM 4571 C CA . SER A 1 572 ? -45.196 17.430 11.073 1.00 25.94 572 SER A CA 1
ATOM 4572 C C . SER A 1 572 ? -46.300 18.084 10.217 1.00 25.94 572 SER A C 1
ATOM 4574 O O . SER A 1 572 ? -47.269 18.584 10.781 1.00 25.94 572 SER A O 1
ATOM 4576 N N . PHE A 1 573 ? -46.165 17.959 8.879 1.00 26.55 573 PHE A N 1
ATOM 4577 C CA . PHE A 1 573 ? -47.145 18.214 7.784 1.00 26.55 573 PHE A CA 1
ATOM 4578 C C . PHE A 1 573 ? -47.413 19.709 7.423 1.00 26.55 573 PHE A C 1
ATOM 4580 O O . PHE A 1 573 ? -47.536 20.528 8.317 1.00 26.55 573 PHE A O 1
ATOM 4587 N N . MET A 1 574 ? -47.518 20.194 6.167 1.00 27.50 574 MET A N 1
ATOM 4588 C CA . MET A 1 574 ? -47.702 19.611 4.821 1.00 27.50 574 MET A CA 1
ATOM 4589 C C . MET A 1 574 ? -47.351 20.605 3.677 1.00 27.50 574 MET A C 1
ATOM 4591 O O . MET A 1 574 ? -47.470 21.811 3.845 1.00 27.50 574 MET A O 1
ATOM 4595 N N . GLU A 1 575 ? -47.053 20.022 2.505 1.00 27.48 575 GLU A N 1
ATOM 4596 C CA . GLU A 1 575 ? -47.467 20.409 1.130 1.00 27.48 575 GLU A CA 1
ATOM 4597 C C . GLU A 1 575 ? -46.837 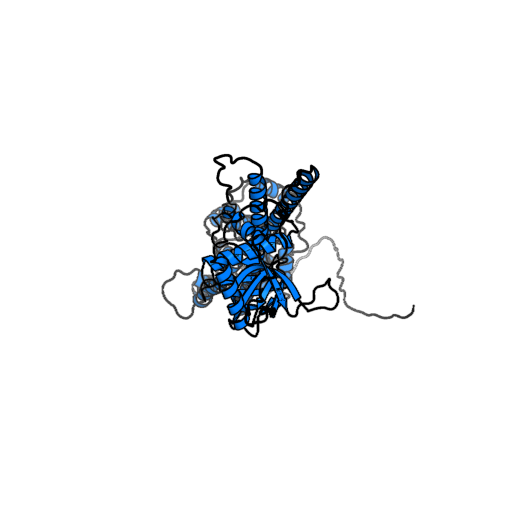21.575 0.314 1.00 27.48 575 GLU A C 1
ATOM 4599 O O . GLU A 1 575 ? -46.816 22.743 0.681 1.00 27.48 575 GLU A O 1
ATOM 4604 N N . ARG A 1 576 ? -46.386 21.172 -0.893 1.00 30.31 576 ARG A N 1
ATOM 4605 C CA . ARG A 1 576 ? -46.277 21.899 -2.189 1.00 30.31 576 ARG A CA 1
ATOM 4606 C C . ARG A 1 576 ? -47.695 22.144 -2.770 1.00 30.31 576 ARG A C 1
ATOM 4608 O O . ARG A 1 576 ? -48.576 21.427 -2.304 1.00 30.31 576 ARG A O 1
ATOM 4615 N N . PRO A 1 577 ? -47.963 22.977 -3.812 1.00 40.44 577 PRO A N 1
ATOM 4616 C CA . PRO A 1 577 ? -47.172 23.270 -5.034 1.00 40.44 577 PRO A CA 1
ATOM 4617 C C . PRO A 1 577 ? -47.207 24.783 -5.418 1.00 40.44 577 PRO A C 1
ATOM 4619 O O . PRO A 1 577 ? -47.649 25.587 -4.614 1.00 40.44 577 PRO A O 1
ATOM 4622 N N . ASP A 1 578 ? -46.584 25.341 -6.463 1.00 28.33 578 ASP A N 1
ATOM 4623 C CA . ASP A 1 578 ? -46.697 25.134 -7.913 1.00 28.33 578 ASP A CA 1
ATOM 4624 C C . ASP A 1 578 ? -45.582 25.920 -8.643 1.00 28.33 578 ASP A C 1
ATOM 4626 O O . ASP A 1 578 ? -45.078 26.933 -8.156 1.00 28.33 578 ASP A O 1
ATOM 4630 N N . SER A 1 579 ? -45.238 25.479 -9.852 1.00 31.34 579 SER A N 1
ATOM 4631 C CA . SER A 1 579 ? -44.614 26.283 -10.916 1.00 31.34 579 SER A CA 1
ATOM 4632 C C . SER A 1 579 ? -45.703 26.656 -11.943 1.00 31.34 579 SER A C 1
ATOM 4634 O O . SER A 1 579 ? -46.713 25.950 -11.994 1.00 31.34 579 SER A O 1
ATOM 4636 N N . PRO A 1 580 ? -45.562 27.727 -12.765 1.00 45.62 580 PRO A N 1
ATOM 4637 C CA . PRO A 1 580 ? -44.867 27.552 -14.053 1.00 45.62 580 PRO A CA 1
ATOM 4638 C C . PRO A 1 580 ? -44.253 28.815 -14.736 1.00 45.62 580 PRO A C 1
ATOM 4640 O O . PRO A 1 580 ? -44.567 29.955 -14.415 1.00 45.62 580 PRO A O 1
ATOM 4643 N N . HIS A 1 581 ? -43.467 28.512 -15.787 1.00 28.08 581 HIS A N 1
ATOM 4644 C CA . HIS A 1 581 ? -43.269 29.214 -17.078 1.00 28.08 581 HIS A CA 1
ATOM 4645 C C . HIS A 1 581 ? -42.110 30.214 -17.350 1.00 28.08 581 HIS A C 1
ATOM 4647 O O . HIS A 1 581 ? -42.089 31.313 -16.817 1.00 28.08 581 HIS A O 1
ATOM 4653 N N . ILE A 1 582 ? -41.296 29.817 -18.363 1.00 31.97 582 ILE A N 1
ATOM 4654 C CA . ILE A 1 582 ? -40.834 30.548 -19.584 1.00 31.97 582 ILE A CA 1
ATOM 4655 C C . ILE A 1 582 ? -39.858 31.724 -19.321 1.00 31.97 582 ILE A C 1
ATOM 4657 O O . ILE A 1 582 ? -40.218 32.666 -18.633 1.00 31.97 582 ILE A O 1
ATOM 4661 N N . VAL A 1 583 ? -38.597 31.755 -19.785 1.00 35.25 583 VAL A N 1
ATOM 4662 C CA . VAL A 1 583 ? -37.961 31.520 -21.110 1.00 35.25 583 VAL A CA 1
ATOM 4663 C C . VAL A 1 583 ? -36.618 30.815 -20.940 1.00 35.25 583 VAL A C 1
ATOM 4665 O O . VAL A 1 583 ? -35.921 31.135 -19.950 1.00 35.25 583 VAL A O 1
#

Organism: Rhizopus stolonifer (NCBI:txid4846)